Protein AF-0000000080271879 (afdb_homodimer)

pLDDT: mean 95.18, std 4.79, range [71.06, 98.94]

InterPro domains:
  IPR001789 Signal transduction response regulator, receiver domain [PF00072] (4-112)
  IPR001789 Signal transduction response regulator, receiver domain [PS50110] (3-126)
  IPR001789 Signal transduction response regulator, receiver domain [SM00448] (2-120)
  IPR007492 LytTR DNA-binding domain [PF04397] (148-237)
  IPR007492 LytTR DNA-binding domain [PS50930] (141-239)
  IPR007492 LytTR DNA-binding domain [SM00850] (147-239)
  IPR011006 CheY-like superfamily [SSF52172] (1-124)
  IPR046947 Transcriptional regulatory protein LytR-like [PTHR37299] (1-237)

Radius of gyration: 25.39 Å; Cα contacts (8 Å, |Δi|>4): 883; chains: 2; bounding box: 63×78×49 Å

Sequence (478 aa):
MLKVIICEDNAVHRGKLNNLIENTILREELSLEVAVCTANPEEVISYVQKNQNTSIYFLDVDLKNNINGIRLGETIREMDSLGFIIFVTTHLEMSYLAFKYKVEAMDYVIKDDEDFKHRVNSCILKAYNTYYKSENKNGYISIKDESRIINIKLFDILFIETTVVAHKICVHEEDRRFAFYGNLKDIKEKLTPNFYRCHKSYIVNKDKIKEVDKKNNKIIMENGEECYVSFRYMKGLLAMLKVIICEDNAVHRGKLNNLIENTILREELSLEVAVCTANPEEVISYVQKNQNTSIYFLDVDLKNNINGIRLGETIREMDSLGFIIFVTTHLEMSYLAFKYKVEAMDYVIKDDEDFKHRVNSCILKAYNTYYKSENKNGYISIKDESRIINIKLFDILFIETTVVAHKICVHEEDRRFAFYGNLKDIKEKLTPNFYRCHKSYIVNKDKIKEVDKKNNKIIMENGEECYVSFRYMKGLLA

Foldseek 3Di:
DEEEAEAAQDPVVLVVLQVLVVVLCVVVVPPYYHDYRYLDLVVVLVVLVVPQDAYEYEAEQPSVDPHGRLVSLLSSCVSHVLHAYEYEYQCPVCVVVNVVSPSPHPYYAHPPPPCRSVVSSVSVVVSRVVVLVVCLQAHWDWDDAPVDIDIDRNVQFFKKFDDPDPQKIKTDGLPDIDMGGHAPVVVVVVHGPQWADFDRTMTGRLVFWPDADPVQQWTAGNNGDIDGGDPVRVVVSVD/DAEEAEAAQDPVVLVVLQVLVVVLCVVVVPPYYHDYRYLDLVVVLVVLVVPQDAYEYEAEQPSVDPHGRLVSLLSSCVSHVLHAYEYEYQCPVCVVVNVVSPSPHPYYAHPPPPCRSVVSSVSVVVSRVVVLVVCLQAHWDWDDAPVDIDIDRNVQFFKKFDDPDPQKIKTDGLPDIDMGGHAPVVVVVVHGPQWADFDRTMTGRLVFWPDADPPVQWTAGNNGDIDGGDPVRVVVSVD

Nearest PDB structures (foldseek):
  4cbv-assembly2_F  TM=5.404E-01  e=2.688E-19  Streptococcus pneumoniae
  4mld-assembly2_C  TM=9.190E-01  e=9.256E-08  Streptococcus pneumoniae R6
  7pva-assembly1_B  TM=6.496E-01  e=4.916E-06  Porphyromonas gingivalis W83
  2rdm-assembly1_A  TM=8.139E-01  e=8.028E-05  Sinorhizobium medicae WSM419
  6zj2-assembly3_M  TM=6.918E-01  e=3.326E-03  Salmonella enterica subsp. enterica serovar Typhimurium str. LT2

Secondary structure (DSSP, 8-state):
--EEEEE-SSHHHHHHHHHHHHHHHHHTT-S-EEEEEES-HHHHHHHHHH--S-EEEEE-S--SSSS-HHHHHHHHHHH-TT-EEEEEES-GGGHHHHHHTT---SEEEETT-TTHHHHHHHHHHHHHHHHHHHHHHH-EEEEEETTEEEEEEGGG--EEEE-SSTTEEEEE-SS-EEEEE--HHHHHTTS-TTEEEEETTEEEEGGGEEEEETTTTEEEETTS-EEE--HHHHHHH--/--EEEEE-SSHHHHHHHHHHHHHHHHHTT-S-EEEEEES-HHHHHHHHHH--S-EEEEE-S--SSSS-HHHHHHHHHHH-TT-EEEEEES-GGGHHHHHHTT---SEEEETT-TTHHHHHHHHHHHHHHHHHHHHHHH-EEEEEETTEEEEEEGGG--EEEE-SSTTEEEEE-SS-EEEEE--HHHHHTTS-TTEEEEETTEEEEGGGEEEEETTTTEEEETTS-EEE--HHHHHHH--

Organism: NCBI:txid1552

Structure (mmCIF, N/CA/C/O backbone):
data_AF-0000000080271879-model_v1
#
loop_
_entity.id
_entity.type
_entity.pdbx_description
1 polymer 'Stage 0 sporulation protein A homolog'
#
loop_
_atom_site.group_PDB
_atom_site.id
_atom_site.type_symbol
_atom_site.label_atom_id
_atom_site.label_alt_id
_atom_site.label_comp_id
_atom_site.label_asym_id
_atom_site.label_entity_id
_atom_site.label_seq_id
_atom_site.pdbx_PDB_ins_code
_atom_site.Cartn_x
_atom_site.Cartn_y
_atom_site.Cartn_z
_atom_site.occupancy
_atom_site.B_iso_or_equiv
_atom_site.auth_seq_id
_atom_site.auth_comp_id
_atom_site.auth_asym_id
_atom_site.auth_atom_id
_atom_site.pdbx_PDB_model_num
ATOM 1 N N . MET A 1 1 ? -6.504 6.773 12.164 1 83.69 1 MET A N 1
ATOM 2 C CA . MET A 1 1 ? -5.758 7.973 11.789 1 83.69 1 MET A CA 1
ATOM 3 C C . MET A 1 1 ? -4.273 7.668 11.648 1 83.69 1 MET A C 1
ATOM 5 O O . MET A 1 1 ? -3.723 6.867 12.406 1 83.69 1 MET A O 1
ATOM 9 N N . LEU A 1 2 ? -3.629 8.32 10.711 1 95 2 LEU A N 1
ATOM 10 C CA . LEU A 1 2 ? -2.197 8.18 10.469 1 95 2 LEU A CA 1
ATOM 11 C C . LEU A 1 2 ? -1.391 8.703 11.656 1 95 2 LEU A C 1
ATOM 13 O O . LEU A 1 2 ? -1.724 9.742 12.234 1 95 2 LEU A O 1
ATOM 17 N N . LYS A 1 3 ? -0.391 7.98 12.086 1 97.88 3 LYS A N 1
ATOM 18 C CA . LYS A 1 3 ? 0.432 8.359 13.234 1 97.88 3 LYS A CA 1
ATOM 19 C C . LYS A 1 3 ? 1.91 8.406 12.859 1 97.88 3 LYS A C 1
ATOM 21 O O . LYS A 1 3 ? 2.324 7.801 11.867 1 97.88 3 LYS A O 1
ATOM 26 N N . VAL A 1 4 ? 2.627 9.148 13.742 1 98.81 4 VAL A N 1
ATOM 27 C CA . VAL A 1 4 ? 4.074 9.227 13.586 1 98.81 4 VAL A CA 1
ATOM 28 C C . VAL A 1 4 ? 4.766 8.461 14.711 1 98.81 4 VAL A C 1
ATOM 30 O O . VAL A 1 4 ? 4.387 8.594 15.883 1 98.81 4 VAL A O 1
ATOM 33 N N . ILE A 1 5 ? 5.707 7.652 14.352 1 98.88 5 ILE A N 1
ATOM 34 C CA . ILE A 1 5 ? 6.531 6.898 15.289 1 98.88 5 ILE A CA 1
ATOM 35 C C . ILE A 1 5 ? 7.996 7.289 15.117 1 98.88 5 ILE A C 1
ATOM 37 O O . ILE A 1 5 ? 8.516 7.305 14 1 98.88 5 ILE A O 1
ATOM 41 N N . ILE A 1 6 ? 8.656 7.621 16.219 1 98.88 6 ILE A N 1
ATOM 42 C CA . ILE A 1 6 ? 10.062 8.016 16.219 1 98.88 6 ILE A CA 1
ATOM 43 C C . ILE A 1 6 ? 10.867 7.055 17.078 1 98.88 6 ILE A C 1
ATOM 45 O O . ILE A 1 6 ? 10.484 6.762 18.219 1 98.88 6 ILE A O 1
ATOM 49 N N . CYS A 1 7 ? 11.945 6.52 16.531 1 98.88 7 CYS A N 1
ATOM 50 C CA . CYS A 1 7 ? 12.875 5.703 17.312 1 98.88 7 CYS A CA 1
ATOM 51 C C . CYS A 1 7 ? 14.305 6.223 17.156 1 98.88 7 CYS A C 1
ATOM 53 O O . CYS A 1 7 ? 14.891 6.141 16.078 1 98.88 7 CYS A O 1
ATOM 55 N N . GLU A 1 8 ? 14.852 6.785 18.203 1 98.5 8 GLU A N 1
ATOM 56 C CA . GLU A 1 8 ? 16.156 7.434 18.281 1 98.5 8 GLU A CA 1
ATOM 57 C C . GLU A 1 8 ? 16.75 7.297 19.688 1 98.5 8 GLU A C 1
ATOM 59 O O . GLU A 1 8 ? 16.156 7.754 20.672 1 98.5 8 GLU A O 1
ATOM 64 N N . ASP A 1 9 ? 17.922 6.652 19.75 1 97.75 9 ASP A N 1
ATOM 65 C CA . ASP A 1 9 ? 18.469 6.352 21.062 1 97.75 9 ASP A CA 1
ATOM 66 C C . ASP A 1 9 ? 19.078 7.598 21.719 1 97.75 9 ASP A C 1
ATOM 68 O O . ASP A 1 9 ? 19.109 7.711 22.938 1 97.75 9 ASP A O 1
ATOM 72 N N . ASN A 1 10 ? 19.641 8.523 20.891 1 97.75 10 ASN A N 1
ATOM 73 C CA . ASN A 1 10 ? 20.219 9.766 21.422 1 97.75 10 ASN A CA 1
ATOM 74 C C . ASN A 1 10 ? 19.125 10.758 21.797 1 97.75 10 ASN A C 1
ATOM 76 O O . ASN A 1 10 ? 18.359 11.219 20.938 1 97.75 10 ASN A O 1
ATOM 80 N N . ALA A 1 11 ? 19.078 11.141 23.031 1 98 11 ALA A N 1
ATOM 81 C CA . ALA A 1 11 ? 18 11.969 23.578 1 98 11 ALA A CA 1
ATOM 82 C C . ALA A 1 11 ? 17.953 13.336 22.891 1 98 11 ALA A C 1
ATOM 84 O O . ALA A 1 11 ? 16.875 13.875 22.625 1 98 11 ALA A O 1
ATOM 85 N N . VAL A 1 12 ? 19.078 13.875 22.594 1 98.06 12 VAL A N 1
ATOM 86 C CA . VAL A 1 12 ? 19.172 15.188 21.969 1 98.06 12 VAL A CA 1
ATOM 87 C C . VAL A 1 12 ? 18.625 15.117 20.547 1 98.06 12 VAL A C 1
ATOM 89 O O . VAL A 1 12 ? 17.781 15.93 20.156 1 98.06 12 VAL A O 1
ATOM 92 N N . HIS A 1 13 ? 19.078 14.125 19.797 1 97.88 13 HIS A N 1
ATOM 93 C CA . HIS A 1 13 ? 18.594 13.938 18.422 1 97.88 13 HIS A CA 1
ATOM 94 C C . HIS A 1 13 ? 17.109 13.617 18.391 1 97.88 13 HIS A C 1
ATOM 96 O O . HIS A 1 13 ? 16.375 14.109 17.531 1 97.88 13 HIS A O 1
ATOM 102 N N . ARG A 1 14 ? 16.656 12.836 19.297 1 98.62 14 ARG A N 1
ATOM 103 C CA . ARG A 1 14 ? 15.258 12.453 19.391 1 98.62 14 ARG A CA 1
ATOM 104 C C . ARG A 1 14 ? 14.383 13.68 19.641 1 98.62 14 ARG A C 1
ATOM 106 O O . ARG A 1 14 ? 13.352 13.859 18.984 1 98.62 14 ARG A O 1
ATOM 113 N N . GLY A 1 15 ? 14.789 14.461 20.625 1 98.5 15 GLY A N 1
ATOM 114 C CA . GLY A 1 15 ? 14.055 15.68 20.906 1 98.5 15 GLY A CA 1
ATOM 115 C C . GLY A 1 15 ? 14.008 16.641 19.734 1 98.5 15 GLY A C 1
ATOM 116 O O . GLY A 1 15 ? 12.953 17.203 19.438 1 98.5 15 GLY A O 1
ATOM 117 N N . LYS A 1 16 ? 15.164 16.859 19.078 1 98.06 16 LYS A N 1
ATOM 118 C CA . LYS A 1 16 ? 15.234 17.734 17.922 1 98.06 16 LYS A CA 1
ATOM 119 C C . LYS A 1 16 ? 14.297 17.266 16.812 1 98.06 16 LYS A C 1
ATOM 121 O O . LYS A 1 16 ? 13.562 18.062 16.234 1 98.06 16 LYS A O 1
ATOM 126 N N . LEU A 1 17 ? 14.32 16 16.547 1 98.56 17 LEU A N 1
ATOM 127 C CA . LEU A 1 17 ? 13.477 15.43 15.508 1 98.56 17 LEU A CA 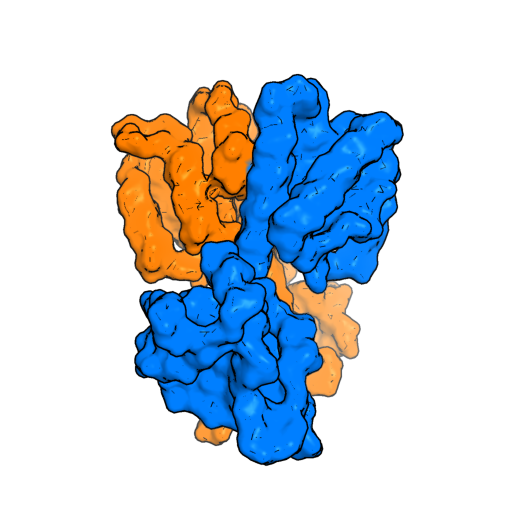1
ATOM 128 C C . LEU A 1 17 ? 12 15.555 15.875 1 98.56 17 LEU A C 1
ATOM 130 O O . LEU A 1 17 ? 11.18 15.945 15.047 1 98.56 17 LEU A O 1
ATOM 134 N N . ASN A 1 18 ? 11.672 15.211 17.062 1 98.81 18 ASN A N 1
ATOM 135 C CA . ASN A 1 18 ? 10.297 15.336 17.531 1 98.81 18 ASN A CA 1
ATOM 136 C C . ASN A 1 18 ? 9.773 16.766 17.375 1 98.81 18 ASN A C 1
ATOM 138 O O . ASN A 1 18 ? 8.672 16.984 16.875 1 98.81 18 ASN A O 1
ATOM 142 N N . ASN A 1 19 ? 10.57 17.688 17.812 1 98.62 19 ASN A N 1
ATOM 143 C CA . ASN A 1 19 ? 10.172 19.094 17.703 1 98.62 19 ASN A CA 1
ATOM 144 C C . ASN A 1 19 ? 9.961 19.5 16.25 1 98.62 19 ASN A C 1
ATOM 146 O O . ASN A 1 19 ? 9 20.203 15.922 1 98.62 19 ASN A O 1
ATOM 150 N N . LEU A 1 20 ? 10.906 19.094 15.438 1 98.25 20 LEU A N 1
ATOM 151 C CA . LEU A 1 20 ? 10.797 19.391 14.016 1 98.25 20 LEU A CA 1
ATOM 152 C C . LEU A 1 20 ? 9.492 18.844 13.445 1 98.25 20 LEU A C 1
ATOM 154 O O . LEU A 1 20 ? 8.773 19.547 12.727 1 98.25 20 LEU A O 1
ATOM 158 N N . ILE A 1 21 ? 9.148 17.672 13.758 1 98.75 21 ILE A N 1
ATOM 159 C CA . ILE A 1 21 ? 7.953 17 13.25 1 98.75 21 ILE A CA 1
ATOM 160 C C . ILE A 1 21 ? 6.703 17.688 13.805 1 98.75 21 ILE A C 1
ATOM 162 O O . ILE A 1 21 ? 5.773 17.984 13.055 1 98.75 21 ILE A O 1
ATOM 166 N N . GLU A 1 22 ? 6.688 17.938 15.086 1 98.56 22 GLU A N 1
ATOM 167 C CA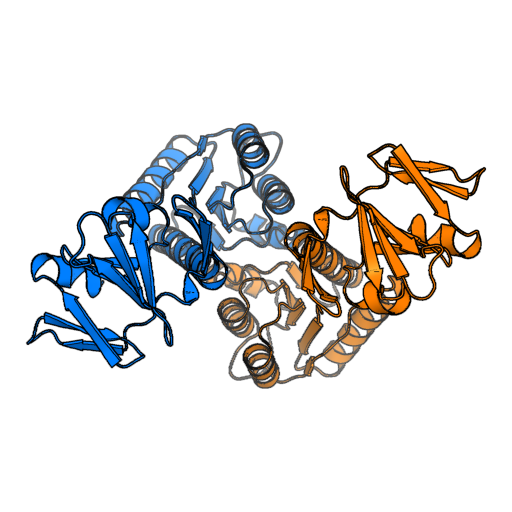 . GLU A 1 22 ? 5.543 18.594 15.711 1 98.56 22 GLU A CA 1
ATOM 168 C C . GLU A 1 22 ? 5.305 19.969 15.109 1 98.56 22 GLU A C 1
ATOM 170 O O . GLU A 1 22 ? 4.16 20.359 14.875 1 98.56 22 GLU A O 1
ATOM 175 N N . ASN A 1 23 ? 6.395 20.672 14.922 1 98.06 23 ASN A N 1
ATOM 176 C CA . ASN A 1 23 ? 6.277 21.984 14.312 1 98.06 23 ASN A CA 1
ATOM 177 C C . ASN A 1 23 ? 5.699 21.906 12.898 1 98.06 23 ASN A C 1
ATOM 179 O O . ASN A 1 23 ? 4.898 22.75 12.5 1 98.06 23 ASN A O 1
ATOM 183 N N . THR A 1 24 ? 6.16 20.922 12.141 1 97.81 24 THR A N 1
ATOM 184 C CA . THR A 1 24 ? 5.617 20.719 10.805 1 97.81 24 THR A CA 1
ATOM 185 C C . THR A 1 24 ? 4.125 20.406 10.867 1 97.81 24 THR A C 1
ATOM 187 O O . THR A 1 24 ? 3.336 20.953 10.102 1 97.81 24 THR A O 1
ATOM 190 N N . ILE A 1 25 ? 3.742 19.578 11.758 1 97.62 25 ILE A N 1
ATOM 191 C CA . ILE A 1 25 ? 2.348 19.188 11.922 1 97.62 25 ILE A CA 1
ATOM 192 C C . ILE A 1 25 ? 1.497 20.406 12.234 1 97.62 25 ILE A C 1
ATOM 194 O O . ILE A 1 25 ? 0.432 20.609 11.648 1 97.62 25 ILE A O 1
ATOM 198 N N . LEU A 1 26 ? 1.982 21.219 13.125 1 96.38 26 LEU A N 1
ATOM 199 C CA . LEU A 1 26 ? 1.269 22.422 13.539 1 96.38 26 LEU A CA 1
ATOM 200 C C . LEU A 1 26 ? 1.197 23.438 12.398 1 96.38 26 LEU A C 1
ATOM 202 O O . LEU A 1 26 ? 0.118 23.938 12.078 1 96.38 26 LEU A O 1
ATOM 206 N N . ARG A 1 27 ? 2.355 23.672 11.789 1 95.56 27 ARG A N 1
ATOM 207 C CA . ARG A 1 27 ? 2.463 24.688 10.734 1 95.56 27 ARG A CA 1
ATOM 208 C C . ARG A 1 27 ? 1.572 24.328 9.547 1 95.56 27 ARG A C 1
ATOM 210 O O . ARG A 1 27 ? 0.931 25.219 8.969 1 95.56 27 ARG A O 1
ATOM 217 N N . GLU A 1 28 ? 1.56 23.047 9.227 1 94.25 28 GLU A N 1
ATOM 218 C CA . GLU A 1 28 ? 0.817 22.609 8.047 1 94.25 28 GLU A CA 1
ATOM 219 C C . GLU A 1 28 ? -0.602 22.172 8.414 1 94.25 28 GLU A C 1
ATOM 221 O O . GLU A 1 28 ? -1.357 21.719 7.562 1 94.25 28 GLU A O 1
ATOM 226 N N . GLU A 1 29 ? -0.993 22.281 9.734 1 91.81 29 GLU A N 1
ATOM 227 C CA . GLU A 1 29 ? -2.32 21.953 10.242 1 91.81 29 GLU A CA 1
ATOM 228 C C . GLU A 1 29 ? -2.73 20.547 9.836 1 91.81 29 GLU A C 1
ATOM 230 O O . GLU A 1 29 ? -3.832 20.328 9.328 1 91.81 29 GLU A O 1
ATOM 235 N N . LEU A 1 30 ? -1.838 19.656 10.016 1 94.25 30 LEU A N 1
ATOM 236 C CA . LEU A 1 30 ? -2.088 18.266 9.641 1 94.25 30 LEU A CA 1
ATOM 237 C C . LEU A 1 30 ? -2.795 17.531 10.766 1 94.25 30 LEU A C 1
ATOM 239 O O . LEU A 1 30 ? -2.467 17.703 11.938 1 94.25 30 LEU A O 1
ATOM 243 N N . SER A 1 31 ? -3.832 16.734 10.398 1 92.56 31 SER A N 1
ATOM 244 C CA . SER A 1 31 ? -4.41 15.789 11.352 1 92.56 31 SER A CA 1
ATOM 245 C C . SER A 1 31 ? -3.479 14.602 11.594 1 92.56 31 SER A C 1
ATOM 247 O O . SER A 1 31 ? -3.734 13.5 11.109 1 92.56 31 SER A O 1
ATOM 249 N N . LEU A 1 32 ? -2.465 14.859 12.227 1 96.31 32 LEU A N 1
ATOM 250 C CA . LEU A 1 32 ? -1.357 13.945 12.484 1 96.31 32 LEU A CA 1
ATOM 251 C C . LEU A 1 32 ? -0.793 14.164 13.891 1 96.31 32 LEU A C 1
ATOM 253 O O . LEU A 1 32 ? -0.845 15.273 14.422 1 96.31 32 LEU A O 1
ATOM 257 N N . GLU A 1 33 ? -0.364 13.117 14.492 1 97.06 33 GLU A N 1
ATOM 258 C CA . GLU A 1 33 ? 0.258 13.25 15.805 1 97.06 33 GLU A CA 1
ATOM 259 C C . GLU A 1 33 ? 1.374 12.227 16 1 97.06 33 GLU A C 1
ATOM 261 O O . GLU A 1 33 ? 1.356 11.156 15.383 1 97.06 33 GLU A O 1
ATOM 266 N N . VAL A 1 34 ? 2.285 12.547 16.891 1 98.44 34 VAL A N 1
ATOM 267 C CA . VAL A 1 34 ? 3.322 11.609 17.297 1 98.44 34 VAL A CA 1
ATOM 268 C C . VAL A 1 34 ? 2.775 10.656 18.359 1 98.44 34 VAL A C 1
ATOM 270 O O . VAL A 1 34 ? 2.441 11.086 19.469 1 98.44 34 VAL A O 1
ATOM 273 N N . ALA A 1 35 ? 2.74 9.398 18 1 98.12 35 ALA A N 1
ATOM 274 C CA . ALA A 1 35 ? 2.152 8.422 18.906 1 98.12 35 ALA A CA 1
ATOM 275 C C . ALA A 1 35 ? 3.225 7.766 19.781 1 98.12 35 ALA A C 1
ATOM 277 O O . ALA A 1 35 ? 2.957 7.371 20.922 1 98.12 35 ALA A O 1
ATOM 278 N N . VAL A 1 36 ? 4.379 7.539 19.25 1 98.56 36 VAL A N 1
ATOM 279 C CA . VAL A 1 36 ? 5.5 6.922 19.938 1 98.56 36 VAL A CA 1
ATOM 280 C C . VAL A 1 36 ? 6.777 7.711 19.656 1 98.56 36 VAL A C 1
ATOM 282 O O . VAL A 1 36 ? 7.059 8.062 18.516 1 98.56 36 VAL A O 1
ATOM 285 N N . CYS A 1 37 ? 7.445 8.094 20.656 1 98.81 37 CYS A N 1
ATOM 286 C CA . CYS A 1 37 ? 8.766 8.711 20.625 1 98.81 37 CYS A CA 1
ATOM 287 C C . CYS A 1 37 ? 9.688 8.062 21.656 1 98.81 37 CYS A C 1
ATOM 289 O O . CYS A 1 37 ? 9.57 8.328 22.859 1 98.81 37 CYS A O 1
ATOM 291 N N . THR A 1 38 ? 10.578 7.215 21.125 1 98.69 38 THR A N 1
ATOM 292 C CA . THR A 1 38 ? 11.25 6.336 22.078 1 98.69 38 THR A CA 1
ATOM 293 C C . THR A 1 38 ? 12.688 6.074 21.656 1 98.69 38 THR A C 1
ATOM 295 O O . THR A 1 38 ? 13.055 6.328 20.5 1 98.69 38 THR A O 1
ATOM 298 N N . ALA A 1 39 ? 13.477 5.602 22.609 1 98.31 39 ALA A N 1
ATOM 299 C CA . ALA A 1 39 ? 14.836 5.141 22.344 1 98.31 39 ALA A CA 1
ATOM 300 C C . ALA A 1 39 ? 14.875 3.631 22.125 1 98.31 39 ALA A C 1
ATOM 302 O O . ALA A 1 39 ? 15.891 3.084 21.688 1 98.31 39 ALA A O 1
ATOM 303 N N . ASN A 1 40 ? 13.758 2.988 22.297 1 97.88 40 ASN A N 1
ATOM 304 C CA . ASN A 1 40 ? 13.711 1.531 22.375 1 97.88 40 ASN A CA 1
ATOM 305 C C . ASN A 1 40 ? 12.953 0.941 21.188 1 97.88 40 ASN A C 1
ATOM 307 O O . ASN A 1 40 ? 11.734 1.06 21.094 1 97.88 40 ASN A O 1
ATOM 311 N N . PRO A 1 41 ? 13.68 0.16 20.328 1 98.38 41 PRO A N 1
ATOM 312 C CA . PRO A 1 41 ? 13.008 -0.435 19.172 1 98.38 41 PRO A CA 1
ATOM 313 C C . PRO A 1 41 ? 11.898 -1.405 19.562 1 98.38 41 PRO A C 1
ATOM 315 O O . PRO A 1 41 ? 10.914 -1.562 18.828 1 98.38 41 PRO A O 1
ATOM 318 N N . GLU A 1 42 ? 11.984 -2.01 20.703 1 97.81 42 GLU A N 1
ATOM 319 C CA . GLU A 1 42 ? 10.961 -2.955 21.141 1 97.81 42 GLU A CA 1
ATOM 320 C C . GLU A 1 42 ? 9.625 -2.258 21.359 1 97.81 42 GLU A C 1
ATOM 322 O O . GLU A 1 42 ? 8.562 -2.852 21.141 1 97.81 42 GLU A O 1
ATOM 327 N N . GLU A 1 43 ? 9.656 -1.065 21.781 1 98.12 43 GLU A N 1
ATOM 328 C CA . GLU A 1 43 ? 8.43 -0.304 21.969 1 98.12 43 GLU A CA 1
ATOM 329 C C . GLU A 1 43 ? 7.754 -0.016 20.625 1 98.12 43 GLU A C 1
ATOM 331 O O . GLU A 1 43 ? 6.523 -0.003 20.531 1 98.12 43 GLU A O 1
ATOM 336 N N . VAL A 1 44 ? 8.57 0.222 19.625 1 98.31 44 VAL A N 1
ATOM 337 C CA . VAL A 1 44 ? 8.031 0.427 18.281 1 98.31 44 VAL A CA 1
ATOM 338 C C . VAL A 1 44 ? 7.363 -0.854 17.797 1 98.31 44 VAL A C 1
ATOM 340 O O . VAL A 1 44 ? 6.219 -0.828 17.328 1 98.31 44 VAL A O 1
ATOM 343 N N . ILE A 1 45 ? 8.055 -1.955 17.969 1 97.81 45 ILE A N 1
ATOM 344 C CA . ILE A 1 45 ? 7.547 -3.248 17.516 1 97.81 45 ILE A CA 1
ATOM 345 C C . ILE A 1 45 ? 6.23 -3.561 18.219 1 97.81 45 ILE A C 1
ATOM 347 O O . ILE A 1 45 ? 5.246 -3.941 17.578 1 97.81 45 ILE A O 1
ATOM 351 N N . SER A 1 46 ? 6.207 -3.35 19.516 1 97.94 46 SER A N 1
ATOM 352 C CA . SER A 1 46 ? 5.004 -3.602 20.297 1 97.94 46 SER A CA 1
ATOM 353 C C . SER A 1 46 ? 3.846 -2.725 19.828 1 97.94 46 SER A C 1
ATOM 355 O O . SER A 1 46 ? 2.709 -3.191 19.734 1 97.94 46 SER A O 1
ATOM 357 N N . TYR A 1 47 ? 4.148 -1.545 19.609 1 97.88 47 TYR A N 1
ATOM 358 C CA . TYR A 1 47 ? 3.115 -0.622 19.156 1 97.88 47 TYR A CA 1
ATOM 359 C C . TYR A 1 47 ? 2.514 -1.083 17.828 1 97.88 47 TYR A C 1
ATOM 361 O O . TYR A 1 47 ? 1.291 -1.105 17.672 1 97.88 47 TYR A O 1
ATOM 369 N N . VAL A 1 48 ? 3.355 -1.409 16.859 1 97.25 48 VAL A N 1
ATOM 370 C CA . VAL A 1 48 ? 2.908 -1.814 15.523 1 97.25 48 VAL A CA 1
ATOM 371 C C . VAL A 1 48 ? 2.072 -3.09 15.633 1 97.25 48 VAL A C 1
ATOM 373 O O . VAL A 1 48 ? 1.048 -3.223 14.953 1 97.25 48 VAL A O 1
ATOM 376 N N . GLN A 1 49 ? 2.508 -4.004 16.484 1 95.5 49 GLN A N 1
ATOM 377 C CA . GLN A 1 49 ? 1.786 -5.258 16.672 1 95.5 49 GLN A CA 1
ATOM 378 C C . GLN A 1 49 ? 0.394 -5.008 17.25 1 95.5 49 GLN A C 1
ATOM 380 O O . GLN A 1 49 ? -0.569 -5.676 16.859 1 95.5 49 GLN A O 1
ATOM 385 N N . LYS A 1 50 ? 0.323 -4.031 18.094 1 95.12 50 LYS A N 1
ATOM 386 C CA . LYS A 1 50 ? -0.931 -3.758 18.781 1 95.12 50 LYS A CA 1
ATOM 387 C C . LYS A 1 50 ? -1.866 -2.916 17.922 1 95.12 50 LYS A C 1
ATOM 389 O O . LYS A 1 50 ? -3.09 -3.023 18.031 1 95.12 50 LYS A O 1
ATOM 394 N N . ASN A 1 51 ? -1.147 -2.115 17.141 1 90.62 51 ASN A N 1
ATOM 395 C CA . ASN A 1 51 ? -1.928 -1.197 16.328 1 90.62 51 ASN A CA 1
ATOM 396 C C . ASN A 1 51 ? -1.824 -1.548 14.844 1 90.62 51 ASN A C 1
ATOM 398 O O . ASN A 1 51 ? -0.735 -1.52 14.266 1 90.62 51 ASN A O 1
ATOM 402 N N . GLN A 1 52 ? -2.684 -2.121 14.188 1 83.38 52 GLN A N 1
ATOM 403 C CA . GLN A 1 52 ? -2.639 -2.623 12.82 1 83.38 52 GLN A CA 1
ATOM 404 C C . GLN A 1 52 ? -2.896 -1.503 11.82 1 83.38 52 GLN A C 1
ATOM 406 O O . GLN A 1 52 ? -3.336 -1.759 10.695 1 83.38 52 GLN A O 1
ATOM 411 N N . ASN A 1 53 ? -2.508 -0.246 12.18 1 89.88 53 ASN A N 1
ATOM 412 C CA . ASN A 1 53 ? -2.676 0.886 11.273 1 89.88 53 ASN A CA 1
ATOM 413 C C . ASN A 1 53 ? -1.349 1.301 10.641 1 89.88 53 ASN A C 1
ATOM 415 O O . ASN A 1 53 ? -0.284 1.08 11.219 1 89.88 53 ASN A O 1
ATOM 419 N N . THR A 1 54 ? -1.434 1.838 9.438 1 95.31 54 THR A N 1
ATOM 420 C CA . THR A 1 54 ? -0.28 2.406 8.75 1 95.31 54 THR A CA 1
ATOM 421 C C . THR A 1 54 ? 0.239 3.637 9.492 1 95.31 54 THR A C 1
ATOM 423 O O . THR A 1 54 ? -0.547 4.469 9.953 1 95.31 54 THR A O 1
ATOM 426 N N . SER A 1 55 ? 1.531 3.742 9.609 1 98.44 55 SER A N 1
ATOM 427 C CA . SER A 1 55 ? 2.141 4.887 10.281 1 98.44 55 SER A CA 1
ATOM 428 C C . SER A 1 55 ? 3.328 5.422 9.484 1 98.44 55 SER A C 1
ATOM 430 O O . SER A 1 55 ? 3.715 4.844 8.469 1 98.44 55 SER A O 1
ATOM 432 N N . ILE A 1 56 ? 3.781 6.559 9.914 1 98.88 56 ILE A N 1
ATOM 433 C CA . ILE A 1 56 ? 5.047 7.133 9.469 1 98.88 56 ILE A CA 1
ATOM 434 C C . ILE A 1 56 ? 6.137 6.832 10.5 1 98.88 56 ILE A C 1
ATOM 436 O O . ILE A 1 56 ? 5.973 7.117 11.688 1 98.88 56 ILE A O 1
ATOM 440 N N . TYR A 1 57 ? 7.223 6.285 10.039 1 98.94 57 TYR A N 1
ATOM 441 C CA . TYR A 1 57 ? 8.297 5.887 10.945 1 98.94 57 TYR A CA 1
ATOM 442 C C . TYR A 1 57 ? 9.57 6.68 10.664 1 98.94 57 TYR A C 1
ATOM 444 O O . TYR A 1 57 ? 10.07 6.684 9.539 1 98.94 57 TYR A O 1
ATOM 452 N N . PHE A 1 58 ? 10.07 7.344 11.625 1 98.94 58 PHE A N 1
ATOM 453 C CA . PHE A 1 58 ? 11.406 7.922 11.609 1 98.94 58 PHE A CA 1
ATOM 454 C C . PHE A 1 58 ? 12.359 7.117 12.484 1 98.94 58 PHE A C 1
ATOM 456 O O . PHE A 1 58 ? 12.195 7.066 13.703 1 98.94 58 PHE A O 1
ATOM 463 N N . LEU A 1 59 ? 13.359 6.535 11.875 1 98.88 59 LEU A N 1
ATOM 464 C CA . LEU A 1 59 ? 14.219 5.586 12.57 1 98.88 59 LEU A CA 1
ATOM 465 C C . LEU A 1 59 ? 15.688 5.973 12.43 1 98.88 59 LEU A C 1
ATOM 467 O O . LEU A 1 59 ? 16.156 6.219 11.312 1 98.88 59 LEU A O 1
ATOM 471 N N . ASP A 1 60 ? 16.344 6.012 13.523 1 98.75 60 ASP A N 1
ATOM 472 C CA . ASP A 1 60 ? 17.797 6.02 13.438 1 98.75 60 ASP A CA 1
ATOM 473 C C . ASP A 1 60 ? 18.328 4.648 13.023 1 98.75 60 ASP A C 1
ATOM 475 O O . ASP A 1 60 ? 17.719 3.621 13.32 1 98.75 60 ASP A O 1
ATOM 479 N N . VAL A 1 61 ? 19.469 4.68 12.328 1 98.38 61 VAL A N 1
ATOM 480 C CA . VAL A 1 61 ? 20.094 3.43 11.898 1 98.38 61 VAL A CA 1
ATOM 481 C C . VAL A 1 61 ? 20.922 2.844 13.047 1 98.38 61 VAL A C 1
ATOM 483 O O . VAL A 1 61 ? 20.891 1.632 13.273 1 98.38 61 VAL A O 1
ATOM 486 N N . ASP A 1 62 ? 21.656 3.719 13.703 1 97.06 62 ASP A N 1
ATOM 487 C CA . ASP A 1 62 ? 22.453 3.287 14.852 1 97.06 62 ASP A CA 1
ATOM 488 C C . ASP A 1 62 ? 21.688 3.477 16.156 1 97.06 62 ASP A C 1
ATOM 490 O O . ASP A 1 62 ? 21.719 4.559 16.75 1 97.06 62 ASP A O 1
ATOM 494 N N . LEU A 1 63 ? 21.016 2.477 16.734 1 96.38 63 LEU A N 1
ATOM 495 C CA . LEU A 1 63 ? 20.141 2.557 17.906 1 96.38 63 LEU A CA 1
ATOM 496 C C . LEU A 1 63 ? 20.844 2.018 19.156 1 96.38 63 LEU A C 1
ATOM 498 O O . LEU A 1 63 ? 20.266 2.045 20.25 1 96.38 63 LEU A O 1
ATOM 502 N N . LYS A 1 64 ? 22.078 1.695 19.109 1 89.88 64 LYS A N 1
ATOM 503 C CA . LYS A 1 64 ? 22.828 1.145 20.234 1 89.88 64 LYS A CA 1
ATOM 504 C C . LYS A 1 64 ? 22.016 0.081 20.969 1 89.88 64 LYS A C 1
ATOM 506 O O . LYS A 1 64 ? 21.906 0.116 22.188 1 89.88 64 LYS A O 1
ATOM 511 N N . ASN A 1 65 ? 21.344 -0.747 20.266 1 89.38 65 ASN A N 1
ATOM 512 C CA . ASN A 1 65 ? 20.516 -1.852 20.75 1 89.38 65 ASN A CA 1
ATOM 513 C C . ASN A 1 65 ? 20.844 -3.152 20.016 1 89.38 65 ASN A C 1
ATOM 515 O O . ASN A 1 65 ? 21.828 -3.221 19.281 1 89.38 65 ASN A O 1
ATOM 519 N N . ASN A 1 66 ? 20.141 -4.211 20.344 1 89.69 66 ASN A N 1
ATOM 520 C CA . ASN A 1 66 ? 20.375 -5.523 19.75 1 89.69 66 ASN A CA 1
ATOM 521 C C . ASN A 1 66 ? 20.047 -5.535 18.266 1 89.69 66 ASN A C 1
ATOM 523 O O . ASN A 1 66 ? 20.578 -6.359 17.516 1 89.69 66 ASN A O 1
ATOM 527 N N . ILE A 1 67 ? 19.188 -4.633 17.859 1 92.31 67 ILE A N 1
ATOM 528 C CA . ILE A 1 67 ? 18.859 -4.523 16.438 1 92.31 67 ILE A CA 1
ATOM 529 C C . ILE A 1 67 ? 19.188 -3.121 15.938 1 92.31 67 ILE A C 1
ATOM 531 O O . ILE A 1 67 ? 19.016 -2.141 16.656 1 92.31 67 ILE A O 1
ATOM 535 N N . ASN A 1 68 ? 19.75 -3.041 14.75 1 94.5 68 ASN A N 1
ATOM 536 C CA . ASN A 1 68 ? 19.938 -1.71 14.18 1 94.5 68 ASN A CA 1
ATOM 537 C C . ASN A 1 68 ? 18.672 -1.208 13.492 1 94.5 68 ASN A C 1
ATOM 539 O O . ASN A 1 68 ? 17.719 -1.958 13.328 1 94.5 68 ASN A O 1
ATOM 543 N N . GLY A 1 69 ? 18.641 0.005 13.117 1 98.25 69 GLY A N 1
ATOM 544 C CA . GLY A 1 69 ? 17.453 0.638 12.586 1 98.25 69 GLY A CA 1
ATOM 545 C C . GLY A 1 69 ? 16.984 0.025 11.273 1 98.25 69 GLY A C 1
ATOM 546 O O . GLY A 1 69 ? 15.789 0.032 10.969 1 98.25 69 GLY A O 1
ATOM 547 N N . ILE A 1 70 ? 17.906 -0.466 10.438 1 98.38 70 ILE A N 1
ATOM 548 C CA . ILE A 1 70 ? 17.547 -1.05 9.156 1 98.38 70 ILE A CA 1
ATOM 549 C C . ILE A 1 70 ? 16.797 -2.367 9.375 1 98.38 70 ILE A C 1
ATOM 551 O O . ILE A 1 70 ? 15.773 -2.623 8.742 1 98.38 70 ILE A O 1
ATOM 555 N N . ARG A 1 71 ? 17.25 -3.154 10.305 1 98.06 71 ARG A N 1
ATOM 556 C CA . ARG A 1 71 ? 16.562 -4.383 10.672 1 98.06 71 ARG A CA 1
ATOM 557 C C . ARG A 1 71 ? 15.195 -4.078 11.297 1 98.06 71 ARG A C 1
ATOM 559 O O . ARG A 1 71 ? 14.219 -4.781 11.039 1 98.06 71 ARG A O 1
ATOM 566 N N . LEU A 1 72 ? 15.203 -3.059 12.148 1 98.62 72 LEU A N 1
ATOM 567 C CA . LEU A 1 72 ? 13.914 -2.617 12.672 1 98.62 72 LEU A CA 1
ATOM 568 C C . LEU A 1 72 ? 12.961 -2.256 11.539 1 98.62 72 LEU A C 1
ATOM 570 O O . LEU A 1 72 ? 11.797 -2.652 11.555 1 98.62 72 LEU A O 1
ATOM 574 N N . GLY A 1 73 ? 13.438 -1.479 10.531 1 98.69 73 GLY A N 1
ATOM 575 C CA . GLY A 1 73 ? 12.641 -1.151 9.367 1 98.69 73 GLY A CA 1
ATOM 576 C C . GLY A 1 73 ? 12.109 -2.375 8.648 1 98.69 73 GLY A C 1
ATOM 577 O O . GLY A 1 73 ? 10.945 -2.408 8.242 1 98.69 73 GLY A O 1
ATOM 578 N N . GLU A 1 74 ? 12.969 -3.332 8.469 1 98.38 74 GLU A N 1
ATOM 579 C CA . GLU A 1 74 ? 12.578 -4.586 7.84 1 98.38 74 GLU A CA 1
ATOM 580 C C . GLU A 1 74 ? 11.438 -5.258 8.602 1 98.38 74 GLU A C 1
ATOM 582 O O . GLU A 1 74 ? 10.461 -5.707 8.008 1 98.38 74 GLU A O 1
ATOM 587 N N . THR A 1 75 ? 11.578 -5.297 9.891 1 97.81 75 THR A N 1
ATOM 588 C CA . THR A 1 75 ? 10.57 -5.887 10.758 1 97.81 75 THR A CA 1
ATOM 589 C C . THR A 1 75 ? 9.25 -5.121 10.656 1 97.81 75 THR A C 1
ATOM 591 O O . THR A 1 75 ? 8.188 -5.727 10.531 1 97.81 75 THR A O 1
ATOM 594 N N . ILE A 1 76 ? 9.352 -3.865 10.664 1 98.25 76 ILE A N 1
ATOM 595 C CA . ILE A 1 76 ? 8.172 -3.018 10.547 1 98.25 76 ILE A CA 1
ATOM 596 C C . ILE A 1 76 ? 7.477 -3.287 9.219 1 98.25 76 ILE A C 1
ATOM 598 O O . ILE A 1 76 ? 6.25 -3.416 9.164 1 98.25 76 ILE A O 1
ATOM 602 N N . ARG A 1 77 ? 8.258 -3.385 8.156 1 98 77 ARG A N 1
ATOM 603 C CA . ARG A 1 77 ? 7.719 -3.592 6.816 1 98 77 ARG A CA 1
ATOM 604 C C . ARG A 1 77 ? 6.895 -4.875 6.75 1 98 77 ARG A C 1
ATOM 606 O O . ARG A 1 77 ? 5.84 -4.91 6.113 1 98 77 ARG A O 1
ATOM 613 N N . GLU A 1 78 ? 7.305 -5.848 7.461 1 95 78 GLU A N 1
ATOM 614 C CA . GLU A 1 78 ? 6.59 -7.121 7.492 1 95 78 GLU A CA 1
ATOM 615 C C . GLU A 1 78 ? 5.246 -6.984 8.203 1 95 78 GLU A C 1
ATOM 617 O O . GLU A 1 78 ? 4.277 -7.664 7.844 1 95 78 GLU A O 1
ATOM 622 N N . MET A 1 79 ? 5.195 -6.113 9.133 1 95.25 79 MET A N 1
ATOM 623 C CA . MET A 1 79 ? 3.99 -5.965 9.945 1 95.25 79 MET A CA 1
ATOM 624 C C . MET A 1 79 ? 3.088 -4.871 9.375 1 95.25 79 MET A C 1
ATOM 626 O O . MET A 1 79 ? 1.864 -4.945 9.508 1 95.25 79 MET A O 1
ATOM 630 N N . ASP A 1 80 ? 3.67 -3.896 8.805 1 96.31 80 ASP A N 1
ATOM 631 C CA . ASP A 1 80 ? 3.012 -2.76 8.172 1 96.31 80 ASP A CA 1
ATOM 632 C C . ASP A 1 80 ? 3.518 -2.561 6.742 1 96.31 80 ASP A C 1
ATOM 634 O O . ASP A 1 80 ? 4.43 -1.766 6.504 1 96.31 80 ASP A O 1
ATOM 638 N N . SER A 1 81 ? 2.879 -3.225 5.867 1 95.19 81 SER A N 1
ATOM 639 C CA . SER A 1 81 ? 3.367 -3.287 4.492 1 95.19 81 SER A CA 1
ATOM 640 C C . SER A 1 81 ? 3.229 -1.939 3.793 1 95.19 81 SER A C 1
ATOM 642 O O . SER A 1 81 ? 3.871 -1.696 2.77 1 95.19 81 SER A O 1
ATOM 644 N N . LEU A 1 82 ? 2.49 -1.041 4.359 1 95.81 82 LEU A N 1
ATOM 645 C CA . LEU A 1 82 ? 2.236 0.238 3.707 1 95.81 82 LEU A CA 1
ATOM 646 C C . LEU A 1 82 ? 2.895 1.38 4.477 1 95.81 82 LEU A C 1
ATOM 648 O O . LEU A 1 82 ? 2.768 2.545 4.094 1 95.81 82 LEU A O 1
ATOM 652 N N . GLY A 1 83 ? 3.535 1.021 5.527 1 98.06 83 GLY A N 1
ATOM 653 C CA . GLY A 1 83 ? 4.141 2.045 6.363 1 98.06 83 GLY A CA 1
ATOM 654 C C . GLY A 1 83 ? 5.152 2.898 5.625 1 98.06 83 GLY A C 1
ATOM 655 O O . GLY A 1 83 ? 5.879 2.4 4.762 1 98.06 83 GLY A O 1
ATOM 656 N N . PHE A 1 84 ? 5.234 4.172 5.996 1 98.81 84 PHE A N 1
ATOM 657 C CA . PHE A 1 84 ? 6.238 5.078 5.453 1 98.81 84 PHE A CA 1
ATOM 658 C C . PHE A 1 84 ? 7.48 5.109 6.336 1 98.81 84 PHE A C 1
ATOM 660 O O . PHE A 1 84 ? 7.477 5.73 7.398 1 98.81 84 PHE A O 1
ATOM 667 N N . ILE A 1 85 ? 8.516 4.477 5.879 1 98.94 85 ILE A N 1
ATOM 668 C CA . ILE A 1 85 ? 9.719 4.332 6.695 1 98.94 85 ILE A CA 1
ATOM 669 C C . ILE A 1 85 ? 10.789 5.316 6.223 1 98.94 85 ILE A C 1
ATOM 671 O O . ILE A 1 85 ? 11.141 5.336 5.039 1 98.94 85 ILE A O 1
ATOM 675 N N . ILE A 1 86 ? 11.219 6.133 7.098 1 98.94 86 ILE A N 1
ATOM 676 C CA . ILE A 1 86 ? 12.281 7.102 6.836 1 98.94 86 ILE A CA 1
ATOM 677 C C . ILE A 1 86 ? 13.43 6.883 7.816 1 98.94 86 ILE A C 1
ATOM 679 O O . ILE A 1 86 ? 13.242 6.93 9.031 1 98.94 86 ILE A O 1
ATOM 683 N N . PHE A 1 87 ? 14.625 6.668 7.254 1 98.88 87 PHE A N 1
ATOM 684 C CA . PHE A 1 87 ? 15.805 6.613 8.109 1 98.88 87 PHE A CA 1
ATOM 685 C C . PHE A 1 87 ? 16.391 8.008 8.312 1 98.88 87 PHE A C 1
ATOM 687 O O . PHE A 1 87 ? 16.5 8.781 7.355 1 98.88 87 PHE A O 1
ATOM 694 N N . VAL A 1 88 ? 16.656 8.375 9.531 1 98.81 88 VAL A N 1
ATOM 695 C CA . VAL A 1 88 ? 17.328 9.609 9.914 1 98.81 88 VAL A CA 1
ATOM 696 C C . VAL A 1 88 ? 18.609 9.289 10.68 1 98.81 88 VAL A C 1
ATOM 698 O O . VAL A 1 88 ? 18.562 8.812 11.82 1 98.81 88 VAL A O 1
ATOM 701 N N . THR A 1 89 ? 19.75 9.539 10.07 1 98.38 89 THR A N 1
ATOM 702 C CA . THR A 1 89 ? 20.969 8.961 10.633 1 98.38 89 THR A CA 1
ATOM 703 C C . THR A 1 89 ? 22.188 9.758 10.195 1 98.38 89 THR A C 1
ATOM 705 O O . THR A 1 89 ? 22.094 10.664 9.367 1 98.38 89 THR A O 1
ATOM 708 N N . THR A 1 90 ? 23.328 9.484 10.836 1 97.38 90 THR A N 1
ATOM 709 C CA . THR A 1 90 ? 24.609 10.016 10.414 1 97.38 90 THR A CA 1
ATOM 710 C C . THR A 1 90 ? 25.359 9.008 9.539 1 97.38 90 THR A C 1
ATOM 712 O O . THR A 1 90 ? 26.438 9.297 9.031 1 97.38 90 THR A O 1
ATOM 715 N N . HIS A 1 91 ? 24.766 7.844 9.266 1 96.56 91 HIS A N 1
ATOM 716 C CA . HIS A 1 91 ? 25.484 6.723 8.656 1 96.56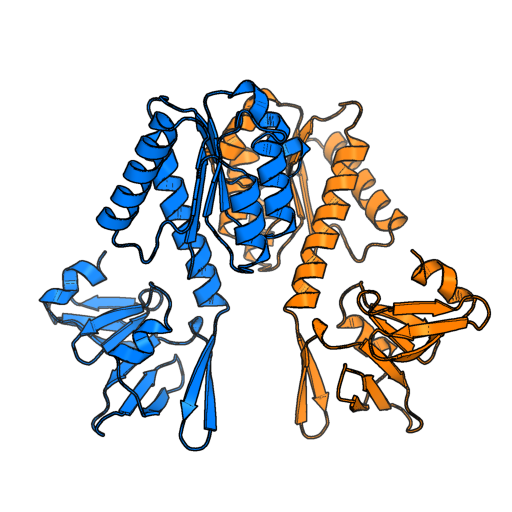 91 HIS A CA 1
ATOM 717 C C . HIS A 1 91 ? 25.047 6.52 7.207 1 96.56 91 HIS A C 1
ATOM 719 O O . HIS A 1 91 ? 24.469 5.484 6.867 1 96.56 91 HIS A O 1
ATOM 725 N N . LEU A 1 92 ? 25.547 7.367 6.398 1 96.19 92 LEU A N 1
ATOM 726 C CA . LEU A 1 92 ? 25.234 7.277 4.973 1 96.19 92 LEU A CA 1
ATOM 727 C C . LEU A 1 92 ? 25.719 5.945 4.402 1 96.19 92 LEU A C 1
ATOM 729 O O . LEU A 1 92 ? 25.062 5.363 3.537 1 96.19 92 LEU A O 1
ATOM 733 N N . GLU A 1 93 ? 26.766 5.441 4.93 1 95.56 93 GLU A N 1
ATOM 734 C CA . GLU A 1 93 ? 27.438 4.262 4.398 1 95.56 93 GLU A CA 1
ATOM 735 C C . GLU A 1 93 ? 26.562 3.02 4.535 1 95.56 93 GLU A C 1
ATOM 737 O O . GLU A 1 93 ? 26.797 2.014 3.861 1 95.56 93 GLU A O 1
ATOM 742 N N . MET A 1 94 ? 25.578 3.064 5.324 1 96.88 94 MET A N 1
ATOM 743 C CA . MET A 1 94 ? 24.719 1.901 5.555 1 96.88 94 MET A CA 1
ATOM 744 C C . MET A 1 94 ? 23.469 1.964 4.684 1 96.88 94 MET A C 1
ATOM 746 O O . MET A 1 94 ? 22.656 1.044 4.703 1 96.88 94 MET A O 1
ATOM 750 N N . SER A 1 95 ? 23.328 2.938 3.859 1 97.94 95 SER A N 1
ATOM 751 C CA . SER A 1 95 ? 22.094 3.207 3.141 1 97.94 95 SER A CA 1
ATOM 752 C C . SER A 1 95 ? 21.734 2.053 2.211 1 97.94 95 SER A C 1
ATOM 754 O O . SER A 1 95 ? 20.562 1.721 2.053 1 97.94 95 SER A O 1
ATOM 756 N N . TYR A 1 96 ? 22.75 1.416 1.669 1 97.75 96 TYR A N 1
ATOM 757 C CA . TYR A 1 96 ? 22.5 0.362 0.692 1 97.75 96 TYR A CA 1
ATOM 758 C C . TYR A 1 96 ? 21.828 -0.836 1.343 1 97.75 96 TYR A C 1
ATOM 760 O O . TYR A 1 96 ? 21.078 -1.561 0.689 1 97.75 96 TYR A O 1
ATOM 768 N N . LEU A 1 97 ? 22.016 -1.056 2.602 1 97.62 97 LEU A N 1
ATOM 769 C CA . LEU A 1 97 ? 21.422 -2.17 3.326 1 97.62 97 LEU A CA 1
ATOM 770 C C . LEU A 1 97 ? 19.891 -2.061 3.332 1 97.62 97 LEU A C 1
ATOM 772 O O . LEU A 1 97 ? 19.188 -3.074 3.375 1 97.62 97 LEU A O 1
ATOM 776 N N . ALA A 1 98 ? 19.375 -0.824 3.254 1 98.31 98 ALA A N 1
ATOM 777 C CA . ALA A 1 98 ? 17.922 -0.641 3.197 1 98.31 98 ALA A CA 1
ATOM 778 C C . ALA A 1 98 ? 17.344 -1.313 1.962 1 98.31 98 ALA A C 1
ATOM 780 O O . ALA A 1 98 ? 16.219 -1.826 2.002 1 98.31 98 ALA A O 1
ATOM 781 N N . PHE A 1 99 ? 18.125 -1.316 0.853 1 98.38 99 PHE A N 1
ATOM 782 C CA . PHE A 1 99 ? 17.703 -2.008 -0.36 1 98.38 99 PHE A CA 1
ATOM 783 C C . PHE A 1 99 ? 17.859 -3.516 -0.206 1 98.38 99 PHE A C 1
ATOM 785 O O . PHE A 1 99 ? 16.953 -4.277 -0.526 1 98.38 99 PHE A O 1
ATOM 792 N N . LYS A 1 100 ? 18.984 -3.891 0.326 1 97.06 100 LYS A N 1
ATOM 793 C CA . LYS A 1 100 ? 19.281 -5.312 0.463 1 97.06 100 LYS A CA 1
ATOM 794 C C . LYS A 1 100 ? 18.234 -6.016 1.322 1 97.06 100 LYS A C 1
ATOM 796 O O . LYS A 1 100 ? 17.875 -7.168 1.063 1 97.06 100 LYS A O 1
ATOM 801 N N . TYR A 1 101 ? 17.766 -5.273 2.26 1 97.5 101 TYR A N 1
ATOM 802 C CA . TYR A 1 101 ? 16.781 -5.855 3.168 1 97.5 101 TYR A CA 1
ATOM 803 C C . TYR A 1 101 ? 15.359 -5.574 2.693 1 97.5 101 TYR A C 1
ATOM 805 O O . TYR A 1 101 ? 14.391 -5.926 3.371 1 97.5 101 TYR A O 1
ATOM 813 N N . LYS A 1 102 ? 15.219 -4.941 1.558 1 98.5 102 LYS A N 1
ATOM 814 C CA . LYS A 1 102 ? 13.938 -4.676 0.909 1 98.5 102 LYS A CA 1
ATOM 815 C C . LYS A 1 102 ? 12.984 -3.961 1.856 1 98.5 102 LYS A C 1
ATOM 817 O O . LYS A 1 102 ? 11.812 -4.336 1.963 1 98.5 102 LYS A O 1
ATOM 822 N N . VAL A 1 103 ? 13.516 -2.908 2.521 1 98.5 103 VAL A N 1
ATOM 823 C CA . VAL A 1 103 ? 12.742 -2.16 3.512 1 98.5 103 VAL A CA 1
ATOM 824 C C . VAL A 1 103 ? 11.742 -1.252 2.805 1 98.5 103 VAL A C 1
ATOM 826 O O . VAL A 1 103 ? 10.719 -0.872 3.389 1 98.5 103 VAL A O 1
ATOM 829 N N . GLU A 1 104 ? 12.062 -0.914 1.536 1 98.69 104 GLU A N 1
ATOM 830 C CA . GLU A 1 104 ? 11.25 0.028 0.771 1 98.69 104 GLU A CA 1
ATOM 831 C C . GLU A 1 104 ? 11.102 1.355 1.51 1 98.69 104 GLU A C 1
ATOM 833 O O . GLU A 1 104 ? 9.992 1.854 1.686 1 98.69 104 GLU A O 1
ATOM 838 N N . ALA A 1 105 ? 12.227 1.886 1.916 1 98.81 105 ALA A N 1
ATOM 839 C CA . ALA A 1 105 ? 12.234 3.148 2.65 1 98.81 105 ALA A CA 1
ATOM 840 C C . ALA A 1 105 ? 11.859 4.312 1.741 1 98.81 105 ALA A C 1
ATOM 842 O O . ALA A 1 105 ? 12.281 4.371 0.586 1 98.81 105 ALA A O 1
ATOM 843 N N . MET A 1 106 ? 11.117 5.211 2.268 1 98.75 106 MET A N 1
ATOM 844 C CA . MET A 1 106 ? 10.727 6.414 1.54 1 98.75 106 MET A CA 1
ATOM 845 C C . MET A 1 106 ? 11.922 7.34 1.34 1 98.75 106 MET A C 1
ATOM 847 O O . MET A 1 106 ? 12.062 7.953 0.281 1 98.75 106 MET A O 1
ATOM 851 N N . ASP A 1 107 ? 12.633 7.465 2.393 1 98.88 107 ASP A N 1
ATOM 852 C CA . ASP A 1 107 ? 13.805 8.336 2.361 1 98.88 107 ASP A CA 1
ATOM 853 C C . ASP A 1 107 ? 14.867 7.859 3.354 1 98.88 107 ASP A C 1
ATOM 855 O O . ASP A 1 107 ? 14.609 6.973 4.168 1 98.88 107 ASP A O 1
ATOM 859 N N . TYR A 1 108 ? 16.016 8.336 3.156 1 98.81 108 TYR A N 1
ATOM 860 C CA . TYR A 1 108 ? 17.203 8.156 3.984 1 98.81 108 TYR A CA 1
ATOM 861 C C . TYR A 1 108 ? 17.922 9.484 4.207 1 98.81 108 TYR A C 1
ATOM 863 O O . TYR A 1 108 ? 18.703 9.93 3.357 1 98.81 108 TYR A O 1
ATOM 871 N N . VAL A 1 109 ? 17.641 10.055 5.352 1 98.81 109 VAL A N 1
ATOM 872 C CA . VAL A 1 109 ? 18 11.445 5.59 1 98.81 109 VAL A CA 1
ATOM 873 C C . VAL A 1 109 ? 19.219 11.516 6.512 1 98.81 109 VAL A C 1
ATOM 875 O O . VAL A 1 109 ? 19.203 10.938 7.602 1 98.81 109 VAL A O 1
ATOM 878 N N . ILE A 1 110 ? 20.203 12.258 6.07 1 98.44 110 ILE A N 1
ATOM 879 C CA . ILE A 1 110 ? 21.438 12.367 6.848 1 98.44 110 ILE A CA 1
ATOM 880 C C . ILE A 1 110 ? 21.328 13.539 7.82 1 98.44 110 ILE A C 1
ATOM 882 O O . ILE A 1 110 ? 21.062 14.672 7.41 1 98.44 110 ILE A O 1
ATOM 886 N N . LYS A 1 111 ? 21.562 13.203 9.086 1 97.38 111 LYS A N 1
ATOM 887 C CA . LYS A 1 111 ? 21.5 14.234 10.125 1 97.38 111 LYS A CA 1
ATOM 888 C C . LYS A 1 111 ? 22.531 15.336 9.867 1 97.38 111 LYS A C 1
ATOM 890 O O . LYS A 1 111 ? 23.641 15.062 9.438 1 97.38 111 LYS A O 1
ATOM 895 N N . ASP A 1 112 ? 22.078 16.562 10.164 1 87.25 112 ASP A N 1
ATOM 896 C CA . ASP A 1 112 ? 22.875 17.781 10.195 1 87.25 112 ASP A CA 1
ATOM 897 C C . ASP A 1 112 ? 23.328 18.172 8.789 1 87.25 112 ASP A C 1
ATOM 899 O O . ASP A 1 112 ? 24.141 19.078 8.625 1 87.25 112 ASP A O 1
ATOM 903 N N . ASP A 1 113 ? 22.844 17.422 7.738 1 95 113 ASP A N 1
ATOM 904 C CA . ASP A 1 113 ? 23 17.953 6.383 1 95 113 ASP A CA 1
ATOM 905 C C . ASP A 1 113 ? 22.234 19.266 6.207 1 95 113 ASP A C 1
ATOM 907 O O . ASP A 1 113 ? 21.297 19.547 6.957 1 95 113 ASP A O 1
ATOM 911 N N . GLU A 1 114 ? 22.531 19.984 5.176 1 95.75 114 GLU A N 1
ATOM 912 C CA . GLU A 1 114 ? 21.953 21.297 4.949 1 95.75 114 GLU A CA 1
ATOM 913 C C . GLU A 1 114 ? 20.453 21.203 4.656 1 95.75 114 GLU A C 1
ATOM 915 O O . GLU A 1 114 ? 19.688 22.062 5.062 1 95.75 114 GLU A O 1
ATOM 920 N N . ASP A 1 115 ? 20.062 20.141 4.055 1 96.38 115 ASP A N 1
ATOM 921 C CA . ASP A 1 115 ? 18.656 20.047 3.646 1 96.38 115 ASP A CA 1
ATOM 922 C C . ASP A 1 115 ? 17.891 19.109 4.574 1 96.38 115 ASP A C 1
ATOM 924 O O . ASP A 1 115 ? 16.812 18.625 4.219 1 96.38 115 ASP A O 1
ATOM 928 N N . PHE A 1 116 ? 18.422 18.922 5.793 1 97.81 116 PHE A N 1
ATOM 929 C CA . PHE A 1 116 ? 17.828 17.984 6.734 1 97.81 116 PHE A CA 1
ATOM 930 C C . PHE A 1 116 ? 16.375 18.359 7.027 1 97.81 116 PHE A C 1
ATOM 932 O O . PHE A 1 116 ? 15.477 17.531 6.836 1 97.81 116 PHE A O 1
ATOM 939 N N . LYS A 1 117 ? 16.109 19.531 7.445 1 97.56 117 LYS A N 1
ATOM 940 C CA . LYS A 1 117 ? 14.781 20 7.805 1 97.56 117 LYS A CA 1
ATOM 941 C C . LYS A 1 117 ? 13.82 19.875 6.621 1 97.56 117 LYS A C 1
ATOM 943 O O . LYS A 1 117 ? 12.695 19.406 6.77 1 97.56 117 LYS A O 1
ATOM 948 N N . HIS A 1 118 ? 14.328 20.328 5.504 1 97.69 118 HIS A N 1
ATOM 949 C CA . HIS A 1 118 ? 13.516 20.266 4.297 1 97.69 118 HIS A CA 1
ATOM 950 C C . HIS A 1 118 ? 13.141 18.828 3.943 1 97.69 118 HIS A C 1
ATOM 952 O O . HIS A 1 118 ? 12 18.562 3.568 1 97.69 118 HIS A O 1
ATOM 958 N N . ARG A 1 119 ? 14.039 17.891 4.062 1 98.06 119 ARG A N 1
ATOM 959 C CA . ARG A 1 119 ? 13.812 16.484 3.734 1 98.06 119 ARG A CA 1
ATOM 960 C C . ARG A 1 119 ? 12.797 15.859 4.684 1 98.06 119 ARG A C 1
ATOM 962 O O . ARG A 1 119 ? 11.891 15.156 4.25 1 98.06 119 ARG A O 1
ATOM 969 N N . VAL A 1 120 ? 12.922 16.125 5.961 1 98.44 120 VAL A N 1
ATOM 970 C CA . VAL A 1 120 ? 12 15.594 6.949 1 98.44 120 VAL A CA 1
ATOM 971 C C . VAL A 1 120 ? 10.594 16.125 6.68 1 98.44 120 VAL A C 1
ATOM 973 O O . VAL A 1 120 ? 9.625 15.359 6.625 1 98.44 120 VAL A O 1
ATOM 976 N N . ASN A 1 121 ? 10.539 17.406 6.457 1 98.19 121 ASN A N 1
ATOM 977 C CA . ASN A 1 121 ? 9.25 18.031 6.168 1 98.19 121 ASN A CA 1
ATOM 978 C C . ASN A 1 121 ? 8.609 17.438 4.918 1 98.19 121 ASN A C 1
ATOM 980 O O . ASN A 1 121 ? 7.422 17.109 4.914 1 98.19 121 ASN A O 1
ATOM 984 N N . SER A 1 122 ? 9.398 17.297 3.891 1 98.31 122 SER A N 1
ATOM 985 C CA . SER A 1 122 ? 8.898 16.766 2.627 1 98.31 122 SER A CA 1
ATOM 986 C C . SER A 1 122 ? 8.398 15.336 2.791 1 98.31 122 SER A C 1
ATOM 988 O O . SER A 1 122 ? 7.41 14.945 2.164 1 98.31 122 SER A O 1
ATOM 990 N N . CYS A 1 123 ? 9.062 14.562 3.609 1 98.69 123 CYS A N 1
ATOM 991 C CA . CYS A 1 123 ? 8.625 13.195 3.877 1 98.69 123 CYS A CA 1
ATOM 992 C C . CYS A 1 123 ? 7.266 13.18 4.559 1 98.69 123 CYS A C 1
ATOM 994 O O . CYS A 1 123 ? 6.387 12.406 4.18 1 98.69 123 CYS A O 1
ATOM 996 N N . ILE A 1 124 ? 7.086 14.023 5.527 1 98.69 124 ILE A N 1
ATOM 997 C CA . ILE A 1 124 ? 5.836 14.086 6.281 1 98.69 124 ILE A CA 1
ATOM 998 C C . ILE A 1 124 ? 4.688 14.438 5.344 1 98.69 124 ILE A C 1
ATOM 1000 O O . ILE A 1 124 ? 3.654 13.766 5.332 1 98.69 124 ILE A O 1
ATOM 1004 N N . LEU A 1 125 ? 4.914 15.438 4.559 1 97.88 125 LEU A N 1
ATOM 1005 C CA . LEU A 1 125 ? 3.863 15.914 3.664 1 97.88 125 LEU A CA 1
ATOM 1006 C C . LEU A 1 125 ? 3.531 14.867 2.609 1 97.88 125 LEU A C 1
ATOM 1008 O O . LEU A 1 125 ? 2.357 14.602 2.336 1 97.88 125 LEU A O 1
ATOM 1012 N N . LYS A 1 126 ? 4.551 14.281 2.053 1 98 126 LYS A N 1
ATOM 1013 C CA . LYS A 1 126 ? 4.316 13.266 1.031 1 98 126 LYS A CA 1
ATOM 1014 C C . LYS A 1 126 ? 3.584 12.055 1.612 1 98 126 LYS A C 1
ATOM 1016 O O . LYS A 1 126 ? 2.623 11.562 1.02 1 98 126 LYS A O 1
ATOM 1021 N N . ALA A 1 127 ? 4.027 11.594 2.74 1 98.25 127 ALA A N 1
ATOM 1022 C CA . ALA A 1 127 ? 3.389 10.453 3.393 1 98.25 127 ALA A CA 1
ATOM 1023 C C . ALA A 1 127 ? 1.929 10.758 3.717 1 98.25 127 ALA A C 1
ATOM 1025 O O . ALA A 1 127 ? 1.044 9.938 3.441 1 98.25 127 ALA A O 1
ATOM 1026 N N . TYR A 1 128 ? 1.733 11.922 4.27 1 97.44 128 TYR A N 1
ATOM 1027 C CA . TYR A 1 128 ? 0.392 12.359 4.641 1 97.44 128 TYR A CA 1
ATOM 1028 C C . TYR A 1 128 ? -0.53 12.391 3.428 1 97.44 128 TYR A C 1
ATOM 1030 O O . TYR A 1 128 ? -1.618 11.812 3.453 1 97.44 128 TYR A O 1
ATOM 1038 N N . ASN A 1 129 ? -0.06 13.008 2.41 1 95.38 129 ASN A N 1
ATOM 1039 C CA . ASN A 1 129 ? -0.863 13.148 1.201 1 95.38 129 ASN A CA 1
ATOM 1040 C C . ASN A 1 129 ? -1.116 11.797 0.536 1 95.38 129 ASN A C 1
ATOM 1042 O O . ASN A 1 129 ? -2.234 11.508 0.104 1 95.38 129 ASN A O 1
ATOM 1046 N N . THR A 1 130 ? -0.102 10.992 0.442 1 96.06 130 THR A N 1
ATOM 1047 C CA . THR A 1 130 ? -0.25 9.672 -0.162 1 96.06 130 THR A CA 1
ATOM 1048 C C . THR A 1 130 ? -1.264 8.828 0.61 1 96.06 130 THR A C 1
ATOM 1050 O O . THR A 1 130 ? -2.141 8.203 0.014 1 96.06 130 THR A O 1
ATOM 1053 N N . TYR A 1 131 ? -1.138 8.828 1.896 1 96.25 131 TYR A N 1
ATOM 1054 C CA . TYR A 1 131 ? -2.025 8.062 2.76 1 96.25 131 TYR A CA 1
ATOM 1055 C C . TYR A 1 131 ? -3.479 8.477 2.559 1 96.25 131 TYR A C 1
ATOM 1057 O O . TYR A 1 131 ? -4.34 7.633 2.301 1 96.25 131 TYR A O 1
ATOM 1065 N N . TYR A 1 132 ? -3.758 9.711 2.609 1 93.75 132 TYR A N 1
ATOM 1066 C CA . TYR A 1 132 ? -5.148 10.148 2.617 1 93.75 132 TYR A CA 1
ATOM 1067 C C . TYR A 1 132 ? -5.719 10.172 1.204 1 93.75 132 TYR A C 1
ATOM 1069 O O . TYR A 1 132 ? -6.934 10.047 1.016 1 93.75 132 TYR A O 1
ATOM 1077 N N . LYS A 1 133 ? -4.863 10.32 0.237 1 92.88 133 LYS A N 1
ATOM 1078 C CA . LYS A 1 133 ? -5.344 10.109 -1.125 1 92.88 133 LYS A CA 1
ATOM 1079 C C . LYS A 1 133 ? -5.863 8.688 -1.312 1 92.88 133 LYS A C 1
ATOM 1081 O O . LYS A 1 133 ? -6.922 8.477 -1.907 1 92.88 133 LYS A O 1
ATOM 1086 N N . SER A 1 134 ? -5.078 7.797 -0.794 1 91.88 134 SER A N 1
ATOM 1087 C CA . SER A 1 134 ? -5.496 6.402 -0.87 1 91.88 134 SER A CA 1
ATOM 1088 C C . SER A 1 134 ? -6.758 6.156 -0.052 1 91.88 134 SER A C 1
ATOM 1090 O O . SER A 1 134 ? -7.684 5.484 -0.515 1 91.88 134 SER A O 1
ATOM 1092 N N . GLU A 1 135 ? -6.812 6.664 1.108 1 91.31 135 GLU A N 1
ATOM 1093 C CA . GLU A 1 135 ? -7.977 6.52 1.975 1 91.31 135 GLU A CA 1
ATOM 1094 C C . GLU A 1 135 ? -9.227 7.105 1.321 1 91.31 135 GLU A C 1
ATOM 1096 O O . GLU A 1 135 ? -10.312 6.535 1.426 1 91.31 135 GLU A O 1
ATOM 1101 N N . ASN A 1 136 ? -9.047 8.227 0.665 1 91.19 136 ASN A N 1
ATOM 1102 C CA . ASN A 1 136 ? -10.172 8.844 -0.022 1 91.19 136 ASN A CA 1
ATOM 1103 C C . ASN A 1 136 ? -10.648 8 -1.201 1 91.19 136 ASN A C 1
ATOM 1105 O O . ASN A 1 136 ? -11.852 7.816 -1.392 1 91.19 136 ASN A O 1
ATOM 1109 N N . LYS A 1 137 ? -9.766 7.52 -1.939 1 89 137 LYS A N 1
ATOM 1110 C CA . LYS A 1 137 ? -10.078 6.777 -3.156 1 89 137 LYS A CA 1
ATOM 1111 C C . LYS A 1 137 ? -10.773 5.457 -2.83 1 89 137 LYS A C 1
ATOM 1113 O O . LYS A 1 137 ? -11.727 5.066 -3.51 1 89 137 LYS A O 1
ATOM 1118 N N . ASN A 1 138 ? -10.352 4.867 -1.704 1 85.94 138 ASN A N 1
ATOM 1119 C CA . ASN A 1 138 ? -10.797 3.498 -1.472 1 85.94 138 ASN A CA 1
ATOM 1120 C C . ASN A 1 138 ? -11.688 3.4 -0.236 1 85.94 138 ASN A C 1
ATOM 1122 O O . ASN A 1 138 ? -12.352 2.385 -0.023 1 85.94 138 ASN A O 1
ATOM 1126 N N . GLY A 1 139 ? -11.75 4.492 0.463 1 88.69 139 GLY A N 1
ATOM 1127 C CA . GLY A 1 139 ? -12.398 4.41 1.763 1 88.69 139 GLY A CA 1
ATOM 1128 C C . GLY A 1 139 ? -13.898 4.605 1.693 1 88.69 139 GLY A C 1
ATOM 1129 O O . GLY A 1 139 ? -14.406 5.207 0.744 1 88.69 139 GLY A O 1
ATOM 1130 N N . TYR A 1 140 ? -14.562 4.062 2.75 1 89.5 140 TYR A N 1
ATOM 1131 C CA . TYR A 1 140 ? -15.992 4.215 2.98 1 89.5 140 TYR A CA 1
ATOM 1132 C C . TYR A 1 140 ? -16.266 4.699 4.398 1 89.5 140 TYR A C 1
ATOM 1134 O O . TYR A 1 140 ? -15.461 4.477 5.305 1 89.5 140 TYR A O 1
ATOM 1142 N N . ILE A 1 141 ? -17.344 5.359 4.492 1 89.75 141 ILE A N 1
ATOM 1143 C CA . ILE A 1 141 ? -17.844 5.605 5.836 1 89.75 141 ILE A CA 1
ATOM 1144 C C . ILE A 1 141 ? -19.219 4.969 6 1 89.75 141 ILE A C 1
ATOM 1146 O O . ILE A 1 141 ? -19.984 4.891 5.039 1 89.75 141 ILE A O 1
ATOM 1150 N N . SER A 1 142 ? -19.469 4.445 7.18 1 89.06 142 SER A N 1
ATOM 1151 C CA . SER A 1 142 ? -20.75 3.83 7.5 1 89.06 142 SER A CA 1
ATOM 1152 C C . SER A 1 142 ? -21.562 4.715 8.43 1 89.06 142 SER A C 1
ATOM 1154 O O . SER A 1 142 ? -21.062 5.168 9.469 1 89.06 142 SER A O 1
ATOM 1156 N N . ILE A 1 143 ? -22.766 4.938 7.965 1 88.31 143 ILE A N 1
ATOM 1157 C CA . ILE A 1 143 ? -23.688 5.734 8.766 1 88.31 143 ILE A CA 1
ATOM 1158 C C . ILE A 1 143 ? -24.906 4.891 9.164 1 88.31 143 ILE A C 1
ATOM 1160 O O . ILE A 1 143 ? -25.516 4.25 8.312 1 88.31 143 ILE A O 1
ATOM 1164 N N . LYS A 1 144 ? -25.109 4.875 10.477 1 83.81 144 LYS A N 1
ATOM 1165 C CA . LYS A 1 144 ? -26.281 4.172 10.984 1 83.81 144 LYS A CA 1
ATOM 1166 C C . LYS A 1 144 ? -27.484 5.102 11.062 1 83.81 144 LYS A C 1
ATOM 1168 O O . LYS A 1 144 ? -27.406 6.191 11.633 1 83.81 144 LYS A O 1
ATOM 1173 N N . ASP A 1 145 ? -28.359 4.672 10.219 1 75.06 145 ASP A N 1
ATOM 1174 C CA . ASP A 1 145 ? -29.641 5.359 10.289 1 75.06 145 ASP A CA 1
ATOM 1175 C C . ASP A 1 145 ? -30.719 4.445 10.875 1 75.06 145 ASP A C 1
ATOM 1177 O O . ASP A 1 145 ? -30.562 3.221 10.891 1 75.06 145 ASP A O 1
ATOM 1181 N N . GLU A 1 146 ? -31.75 4.977 11.734 1 71.31 146 GLU A N 1
ATOM 1182 C CA . GLU A 1 146 ? -32.781 4.262 12.469 1 71.31 146 GLU A CA 1
ATOM 1183 C C . GLU A 1 146 ? -33.094 2.91 11.82 1 71.31 146 GLU A C 1
ATOM 1185 O O . GLU A 1 146 ? -33.188 1.896 12.516 1 71.31 146 GLU A O 1
ATOM 1190 N N . SER A 1 147 ? -33.125 2.844 10.516 1 71.38 147 SER A N 1
ATOM 1191 C CA . SER A 1 147 ? -33.594 1.592 9.93 1 71.38 147 SER A CA 1
ATOM 1192 C C . SER A 1 147 ? -32.531 0.992 9.008 1 71.38 147 SER A C 1
ATOM 1194 O O . SER A 1 147 ? -32.719 -0.126 8.516 1 71.38 147 SER A O 1
ATOM 1196 N N . ARG A 1 148 ? -31.562 1.732 8.82 1 72.12 148 ARG A N 1
ATOM 1197 C CA . ARG A 1 148 ? -30.641 1.176 7.832 1 72.12 148 ARG A CA 1
ATOM 1198 C C . ARG A 1 148 ? -29.219 1.652 8.078 1 72.12 148 ARG A C 1
ATOM 1200 O O . ARG A 1 148 ? -29 2.625 8.805 1 72.12 148 ARG A O 1
ATOM 1207 N N . ILE A 1 149 ? -28.219 0.864 7.598 1 84.69 149 ILE A N 1
ATOM 1208 C CA . ILE A 1 149 ? -26.812 1.253 7.535 1 84.69 149 ILE A CA 1
ATOM 1209 C C . ILE A 1 149 ? -26.453 1.661 6.109 1 84.69 149 ILE A C 1
ATOM 1211 O O . ILE A 1 149 ? -26.703 0.909 5.164 1 84.69 149 ILE A O 1
ATOM 1215 N N . ILE A 1 150 ? -25.969 2.908 6.117 1 82.94 150 ILE A N 1
ATOM 1216 C CA . ILE A 1 150 ? -25.594 3.422 4.801 1 82.94 150 ILE A CA 1
ATOM 1217 C C . ILE A 1 150 ? -24.078 3.463 4.672 1 82.94 150 ILE A C 1
ATOM 1219 O O . ILE A 1 150 ? -23.391 4.051 5.512 1 82.94 150 ILE A O 1
ATOM 1223 N N . ASN A 1 151 ? -23.594 2.773 3.619 1 88.94 151 ASN A N 1
ATOM 1224 C CA . ASN A 1 151 ? -22.172 2.859 3.289 1 88.94 151 ASN A CA 1
ATOM 1225 C C . ASN A 1 151 ? -21.922 3.844 2.148 1 88.94 151 ASN A C 1
ATOM 1227 O O . ASN A 1 151 ? -22.531 3.736 1.084 1 88.94 151 ASN A O 1
ATOM 1231 N N . ILE A 1 152 ? -21.078 4.805 2.469 1 90.25 152 ILE A N 1
ATOM 1232 C CA . ILE A 1 152 ? -20.812 5.871 1.504 1 90.25 152 ILE A CA 1
ATOM 1233 C C . ILE A 1 152 ? -19.359 5.832 1.074 1 90.25 152 ILE A C 1
ATOM 1235 O O . ILE A 1 152 ? -18.453 5.914 1.911 1 90.25 152 ILE A O 1
ATOM 1239 N N . LYS A 1 153 ? -19.125 5.715 -0.255 1 92.25 153 LYS A N 1
ATOM 1240 C CA . LYS A 1 153 ? -17.781 5.812 -0.789 1 92.25 153 LYS A CA 1
ATOM 1241 C C . LYS A 1 153 ? -17.281 7.254 -0.761 1 92.25 153 LYS A C 1
ATOM 1243 O O . LYS A 1 153 ? -17.891 8.141 -1.358 1 92.25 153 LYS A O 1
ATOM 1248 N N . LEU A 1 154 ? -16.156 7.496 -0.148 1 95.25 154 LEU A N 1
ATOM 1249 C CA . LEU A 1 154 ? -15.648 8.852 0.056 1 95.25 154 LEU A CA 1
ATOM 1250 C C . LEU A 1 154 ? -15.383 9.531 -1.278 1 95.25 154 LEU A C 1
ATOM 1252 O O . LEU A 1 154 ? -15.75 10.695 -1.472 1 95.25 154 LEU A O 1
ATOM 1256 N N . PHE A 1 155 ? -14.906 8.812 -2.145 1 94.5 155 PHE A N 1
ATOM 1257 C CA . PHE A 1 155 ? -14.5 9.344 -3.439 1 94.5 155 PHE A CA 1
ATOM 1258 C C . PHE A 1 155 ? -15.703 9.867 -4.211 1 94.5 155 PHE A C 1
ATOM 1260 O O . PHE A 1 155 ? -15.578 10.789 -5.023 1 94.5 155 PHE A O 1
ATOM 1267 N N . ASP A 1 156 ? -16.812 9.383 -3.924 1 95.38 156 ASP A N 1
ATOM 1268 C CA . ASP A 1 156 ? -18 9.719 -4.699 1 95.38 156 ASP A CA 1
ATOM 1269 C C . ASP A 1 156 ? -18.672 10.984 -4.16 1 95.38 156 ASP A C 1
ATOM 1271 O O . ASP A 1 156 ? -19.516 11.578 -4.828 1 95.38 156 ASP A O 1
ATOM 1275 N N . ILE A 1 157 ? -18.297 11.414 -3.043 1 97.06 157 ILE A N 1
ATOM 1276 C CA . ILE A 1 157 ? -18.938 12.562 -2.4 1 97.06 157 ILE A CA 1
ATOM 1277 C C . ILE A 1 157 ? -18.406 13.852 -3.031 1 97.06 157 ILE A C 1
ATOM 1279 O O . ILE A 1 157 ? -17.203 14.086 -3.074 1 97.06 157 ILE A O 1
ATOM 1283 N N . LEU A 1 158 ? -19.344 14.695 -3.49 1 97.88 158 LEU A N 1
ATOM 1284 C CA . LEU A 1 158 ? -18.984 16.031 -3.938 1 97.88 158 LEU A CA 1
ATOM 1285 C C . LEU A 1 158 ? -18.953 17.016 -2.768 1 97.88 158 LEU A C 1
ATOM 1287 O O . LEU A 1 158 ? -17.969 17.734 -2.578 1 97.88 158 LEU A O 1
ATOM 1291 N N . PHE A 1 159 ? -20.047 17.016 -2.082 1 98.38 159 PHE A N 1
ATOM 1292 C CA . PHE A 1 159 ? -20.188 17.844 -0.898 1 98.38 159 PHE A CA 1
ATOM 1293 C C . PHE A 1 159 ? -21.328 17.375 -0.02 1 98.38 159 PHE A C 1
ATOM 1295 O O . PHE A 1 159 ? -22.094 16.484 -0.417 1 98.38 159 PHE A O 1
ATOM 1302 N N . ILE A 1 160 ? -21.359 17.875 1.188 1 98.38 160 ILE A N 1
ATOM 1303 C CA . ILE A 1 160 ? -22.391 17.594 2.172 1 98.38 160 ILE A CA 1
ATOM 1304 C C . ILE A 1 160 ? -23 18.891 2.678 1 98.38 160 ILE A C 1
ATOM 1306 O O . ILE A 1 160 ? -22.281 19.859 2.941 1 98.38 160 ILE A O 1
ATOM 1310 N N . GLU A 1 161 ? -24.344 18.891 2.809 1 98.31 161 GLU A N 1
ATOM 1311 C CA . GLU A 1 161 ? -25 20.109 3.24 1 98.31 161 GLU A CA 1
ATOM 1312 C C . GLU A 1 161 ? -26.062 19.844 4.297 1 98.31 161 GLU A C 1
ATOM 1314 O O . GLU A 1 161 ? -26.641 18.75 4.336 1 98.31 161 GLU A O 1
ATOM 1319 N N . THR A 1 162 ? -26.281 20.844 5.121 1 97.62 162 THR A N 1
ATOM 1320 C CA . THR A 1 162 ? -27.438 20.781 6.012 1 97.62 162 THR A CA 1
ATOM 1321 C C . THR A 1 162 ? -28.734 20.906 5.223 1 97.62 162 THR A C 1
ATOM 1323 O O . THR A 1 162 ? -28.781 21.594 4.203 1 97.62 162 THR A O 1
ATOM 1326 N N . THR A 1 163 ? -29.734 20.203 5.703 1 96 163 THR A N 1
ATOM 1327 C CA . THR A 1 163 ? -31.047 20.312 5.07 1 96 163 THR A CA 1
ATOM 1328 C C . THR A 1 163 ? -31.953 21.266 5.848 1 96 163 THR A C 1
ATOM 1330 O O . THR A 1 163 ? -31.547 21.812 6.875 1 96 163 THR A O 1
ATOM 1333 N N . VAL A 1 164 ? -33.156 21.406 5.289 1 94.56 164 VAL A N 1
ATOM 1334 C CA . VAL A 1 164 ? -34.156 22.25 5.953 1 94.56 164 VAL A CA 1
ATOM 1335 C C . VAL A 1 164 ? -34.719 21.531 7.172 1 94.56 164 VAL A C 1
ATOM 1337 O O . VAL A 1 164 ? -35.25 22.156 8.094 1 94.56 164 VAL A O 1
ATOM 1340 N N . VAL A 1 165 ? -34.656 20.219 7.082 1 94.19 165 VAL A N 1
ATOM 1341 C CA . VAL A 1 165 ? -35.125 19.438 8.227 1 94.19 165 VAL A CA 1
ATOM 1342 C C . VAL A 1 165 ? -34.031 19.422 9.297 1 94.19 165 VAL A C 1
ATOM 1344 O O . VAL A 1 165 ? -32.875 19.109 9 1 94.19 165 VAL A O 1
ATOM 1347 N N . ALA A 1 166 ? -34.438 19.703 10.516 1 92.56 166 ALA A N 1
ATOM 1348 C CA . ALA A 1 166 ? -33.469 19.766 11.617 1 92.56 166 ALA A CA 1
ATOM 1349 C C . ALA A 1 166 ? -32.719 18.453 11.797 1 92.56 166 ALA A C 1
ATOM 1351 O O . ALA A 1 166 ? -33.344 17.375 11.734 1 92.56 166 ALA A O 1
ATOM 1352 N N . HIS A 1 167 ? -31.484 18.547 11.961 1 94.25 167 HIS A N 1
ATOM 1353 C CA . HIS A 1 167 ? -30.609 17.422 12.289 1 94.25 167 HIS A CA 1
ATOM 1354 C C . HIS A 1 167 ? -30.531 16.438 11.133 1 94.25 167 HIS A C 1
ATOM 1356 O O . HIS A 1 167 ? -30.406 15.227 11.352 1 94.25 167 HIS A O 1
ATOM 1362 N N . LYS A 1 168 ? -30.766 16.984 10 1 95.62 168 LYS A N 1
ATOM 1363 C CA . LYS A 1 168 ? -30.609 16.156 8.797 1 95.62 168 LYS A CA 1
ATOM 1364 C C . LYS A 1 168 ? -29.594 16.766 7.84 1 95.62 168 LYS A C 1
ATOM 1366 O O . LYS A 1 168 ? -29.562 17.984 7.648 1 95.62 168 LYS A O 1
ATOM 1371 N N . ILE A 1 169 ? -28.781 15.898 7.273 1 97.06 169 ILE A N 1
ATOM 1372 C CA . ILE A 1 169 ? -27.812 16.375 6.285 1 97.06 169 ILE A CA 1
ATOM 1373 C C . ILE A 1 169 ? -27.969 15.57 4.992 1 97.06 169 ILE A C 1
ATOM 1375 O O . ILE A 1 169 ? -28.531 14.469 5 1 97.06 169 ILE A O 1
ATOM 1379 N N . CYS A 1 170 ? -27.484 16.234 3.92 1 97.81 170 CYS A N 1
ATOM 1380 C CA . CYS A 1 170 ? -27.625 15.641 2.592 1 97.81 170 CYS A CA 1
ATOM 1381 C C . CYS A 1 170 ? -26.266 15.469 1.93 1 97.81 170 CYS A C 1
ATOM 1383 O O . CYS A 1 170 ? -25.469 16.422 1.862 1 97.81 170 CYS A O 1
ATOM 1385 N N . VAL A 1 171 ? -26 14.25 1.453 1 97.69 171 VAL A N 1
ATOM 1386 C CA . VAL A 1 171 ? -24.766 13.945 0.718 1 97.69 171 VAL A CA 1
ATOM 1387 C C . VAL A 1 171 ? -25.031 14.055 -0.783 1 97.69 171 VAL A C 1
ATOM 1389 O O . VAL A 1 171 ? -26 13.484 -1.292 1 97.69 171 VAL A O 1
ATOM 1392 N N . HIS A 1 172 ? -24.188 14.805 -1.423 1 98 172 HIS A N 1
ATOM 1393 C CA . HIS A 1 172 ? -24.281 14.961 -2.871 1 98 172 HIS A CA 1
ATOM 1394 C C . HIS A 1 172 ? -23.156 14.195 -3.578 1 98 172 HIS A C 1
ATOM 1396 O O . HIS A 1 172 ? -21.984 14.438 -3.316 1 98 172 HIS A O 1
ATOM 1402 N N . GLU A 1 173 ? -23.531 13.312 -4.422 1 96.56 173 GLU A N 1
ATOM 1403 C CA . GLU A 1 173 ? -22.641 12.656 -5.375 1 96.56 173 GLU A CA 1
ATOM 1404 C C . GLU A 1 173 ? -22.891 13.148 -6.797 1 96.56 173 GLU A C 1
ATOM 1406 O O . GLU A 1 173 ? -23.625 14.117 -7.004 1 96.56 173 GLU A O 1
ATOM 1411 N N . GLU A 1 174 ? -22.25 12.633 -7.723 1 94.06 174 GLU A N 1
ATOM 1412 C CA . GLU A 1 174 ? -22.344 13.117 -9.094 1 94.06 174 GLU A CA 1
ATOM 1413 C C . GLU A 1 174 ? -23.781 13 -9.625 1 94.06 174 GLU A C 1
ATOM 1415 O O . GLU A 1 174 ? -24.312 13.953 -10.203 1 94.06 174 GLU A O 1
ATOM 1420 N N . ASP A 1 175 ? -24.359 11.852 -9.359 1 90.75 175 ASP A N 1
ATOM 1421 C CA . ASP A 1 175 ? -25.641 11.609 -10.008 1 90.75 175 ASP A CA 1
ATOM 1422 C C . ASP A 1 175 ? -26.734 11.289 -8.984 1 90.75 175 ASP A C 1
ATOM 1424 O O . ASP A 1 175 ? -27.828 10.875 -9.344 1 90.75 175 ASP A O 1
ATOM 1428 N N . ARG A 1 176 ? -26.406 11.414 -7.742 1 91.88 176 ARG A N 1
ATOM 1429 C CA . ARG A 1 176 ? -27.406 11.117 -6.723 1 91.88 176 ARG A CA 1
ATOM 1430 C C . ARG A 1 176 ? -27.172 11.93 -5.457 1 91.88 176 ARG A C 1
ATOM 1432 O O . ARG A 1 176 ? -26.078 12.484 -5.266 1 91.88 176 ARG A O 1
ATOM 1439 N N . ARG A 1 177 ? -28.234 12.102 -4.707 1 94.75 177 ARG A N 1
ATOM 1440 C CA . ARG A 1 177 ? -28.141 12.688 -3.371 1 94.75 177 ARG A CA 1
ATOM 1441 C C . ARG A 1 177 ? -29.047 11.945 -2.395 1 94.75 177 ARG A C 1
ATOM 1443 O O . ARG A 1 177 ? -30.078 11.391 -2.793 1 94.75 177 ARG A O 1
ATOM 1450 N N . PHE A 1 178 ? -28.641 11.914 -1.249 1 93.12 178 PHE A N 1
ATOM 1451 C CA . PHE A 1 178 ? -29.438 11.281 -0.209 1 93.12 178 PHE A CA 1
ATOM 1452 C C . PHE A 1 178 ? -29.203 11.938 1.142 1 93.12 178 PHE A C 1
ATOM 1454 O O . PHE A 1 178 ? -28.141 12.523 1.37 1 93.12 178 PHE A O 1
ATOM 1461 N N . ALA A 1 179 ? -30.281 11.805 1.969 1 94.81 179 ALA A N 1
ATOM 1462 C CA . ALA A 1 179 ? -30.234 12.484 3.262 1 94.81 179 ALA A CA 1
ATOM 1463 C C . ALA A 1 179 ? -30.359 11.492 4.41 1 94.81 179 ALA A C 1
ATOM 1465 O O . ALA A 1 179 ? -30.891 10.383 4.223 1 94.81 179 ALA A O 1
ATOM 1466 N N . PHE A 1 180 ? -29.797 11.852 5.555 1 93.56 180 PHE A N 1
ATOM 1467 C CA . PHE A 1 180 ? -29.922 11.078 6.785 1 93.56 180 PHE A CA 1
ATOM 1468 C C . PHE A 1 180 ? -29.766 11.969 8.008 1 93.56 180 PHE A C 1
ATOM 1470 O O . PHE A 1 180 ? -29.344 13.125 7.887 1 93.56 180 PHE A O 1
ATOM 1477 N N . TYR A 1 181 ? -30.141 11.477 9.094 1 94.25 181 TYR A N 1
ATOM 1478 C CA . TYR A 1 181 ? -30.031 12.258 10.32 1 94.25 181 TYR A CA 1
ATOM 1479 C C . TYR A 1 181 ? -28.578 12.352 10.773 1 94.25 181 TYR A C 1
ATOM 1481 O O . TYR A 1 181 ? -27.859 11.352 10.781 1 94.25 181 TYR A O 1
ATOM 1489 N N . GLY A 1 182 ? -28.125 13.508 11.07 1 93.88 182 GLY A N 1
ATOM 1490 C CA . GLY A 1 182 ? -26.766 13.812 11.508 1 93.88 182 GLY A CA 1
ATOM 1491 C C . GLY A 1 182 ? -26.438 15.297 11.422 1 93.88 182 GLY A C 1
ATOM 1492 O O . GLY A 1 182 ? -27.312 16.125 11.156 1 93.88 182 GLY A O 1
ATOM 1493 N N . ASN A 1 183 ? -25.219 15.602 11.766 1 95.75 183 ASN A N 1
ATOM 1494 C CA . ASN A 1 183 ? -24.75 16.969 11.648 1 95.75 183 ASN A CA 1
ATOM 1495 C C . ASN A 1 183 ? -23.359 17.031 11.016 1 95.75 183 ASN A C 1
ATOM 1497 O O . ASN A 1 183 ? -22.656 16.031 10.961 1 95.75 183 ASN A O 1
ATOM 1501 N N . LEU A 1 184 ? -23.016 18.219 10.578 1 97.44 184 LEU A N 1
ATOM 1502 C CA . LEU A 1 184 ? -21.781 18.391 9.844 1 97.44 184 LEU A CA 1
ATOM 1503 C C . LEU A 1 184 ? -20.578 18.172 10.742 1 97.44 184 LEU A C 1
ATOM 1505 O O . LEU A 1 184 ? -19.531 17.656 10.297 1 97.44 184 LEU A O 1
ATOM 1509 N N . LYS A 1 185 ? -20.688 18.5 11.984 1 95.94 185 LYS A N 1
ATOM 1510 C CA . LYS A 1 185 ? -19.578 18.328 12.922 1 95.94 185 LYS A CA 1
ATOM 1511 C C . LYS A 1 185 ? -19.203 16.859 13.086 1 95.94 185 LYS A C 1
ATOM 1513 O O . LYS A 1 185 ? -18.047 16.484 12.953 1 95.94 185 LYS A O 1
ATOM 1518 N N . ASP A 1 186 ? -20.172 16.047 13.266 1 95.12 186 ASP A N 1
ATOM 1519 C CA . ASP A 1 186 ? -19.953 14.625 13.508 1 95.12 186 ASP A CA 1
ATOM 1520 C C . ASP A 1 186 ? -19.469 13.914 12.25 1 95.12 186 ASP A C 1
ATOM 1522 O O . ASP A 1 186 ? -18.547 13.102 12.32 1 95.12 186 ASP A O 1
ATOM 1526 N N . ILE A 1 187 ? -20.078 14.219 11.141 1 95.81 187 ILE A N 1
ATOM 1527 C CA . ILE A 1 187 ? -19.703 13.5 9.93 1 95.81 187 ILE A CA 1
ATOM 1528 C C . ILE A 1 187 ? -18.281 13.891 9.516 1 95.81 187 ILE A C 1
ATOM 1530 O O . ILE A 1 187 ? -17.531 13.078 8.969 1 95.81 187 ILE A O 1
ATOM 1534 N N . LYS A 1 188 ? -17.906 15.086 9.781 1 95.88 188 LYS A N 1
ATOM 1535 C CA . LYS A 1 188 ? -16.562 15.562 9.445 1 95.88 188 LYS A CA 1
ATOM 1536 C C . LYS A 1 188 ? -15.492 14.672 10.062 1 95.88 188 LYS A C 1
ATOM 1538 O O . LYS A 1 188 ? -14.445 14.445 9.461 1 95.88 188 LYS A O 1
ATOM 1543 N N . GLU A 1 189 ? -15.719 14.117 11.188 1 92.5 189 GLU A N 1
ATOM 1544 C CA . GLU A 1 189 ? -14.766 13.281 11.914 1 92.5 189 GLU A CA 1
ATOM 1545 C C . GLU A 1 189 ? -14.5 11.977 11.172 1 92.5 189 GLU A C 1
ATOM 1547 O O . GLU A 1 189 ? -13.484 11.312 11.414 1 92.5 189 GLU A O 1
ATOM 1552 N N . LYS A 1 190 ? -15.383 11.664 10.266 1 92.75 190 LYS A N 1
ATOM 1553 C CA . LYS A 1 190 ? -15.273 10.391 9.547 1 92.75 190 LYS A CA 1
ATOM 1554 C C . LYS A 1 190 ? -14.664 10.594 8.164 1 92.75 190 LYS A C 1
ATOM 1556 O O . LYS A 1 190 ? -14.367 9.625 7.461 1 92.75 190 LYS A O 1
ATOM 1561 N N . LEU A 1 191 ? -14.461 11.836 7.832 1 95.25 191 LEU A N 1
ATOM 1562 C CA . LEU A 1 191 ? -14.016 12.148 6.477 1 95.25 191 LEU A CA 1
ATOM 1563 C C . LEU A 1 191 ? -12.508 12.352 6.43 1 95.25 191 LEU A C 1
ATOM 1565 O O . LEU A 1 191 ? -11.883 12.633 7.453 1 95.25 191 LEU A O 1
ATOM 1569 N N . THR A 1 192 ? -11.992 12.164 5.27 1 94.25 192 THR A N 1
ATOM 1570 C CA . THR A 1 192 ? -10.57 12.438 5.062 1 94.25 192 THR A CA 1
ATOM 1571 C C . THR A 1 192 ? -10.312 13.938 4.988 1 94.25 192 THR A C 1
ATOM 1573 O O . THR A 1 192 ? -11.234 14.727 4.785 1 94.25 192 THR A O 1
ATOM 1576 N N . PRO A 1 193 ? -9.078 14.352 5.109 1 92.56 193 PRO A N 1
ATOM 1577 C CA . PRO A 1 193 ? -8.75 15.773 5.27 1 92.56 193 PRO A CA 1
ATOM 1578 C C . PRO A 1 193 ? -9.086 16.594 4.027 1 92.56 193 PRO A C 1
ATOM 1580 O O . PRO A 1 193 ? -9.156 17.828 4.102 1 92.56 193 PRO A O 1
ATOM 1583 N N . ASN A 1 194 ? -9.219 15.984 2.941 1 93.44 194 ASN A N 1
ATOM 1584 C CA . ASN A 1 194 ? -9.578 16.734 1.743 1 93.44 194 ASN A CA 1
ATOM 1585 C C . ASN A 1 194 ? -10.992 17.297 1.83 1 93.44 194 ASN A C 1
ATOM 1587 O O . ASN A 1 194 ? -11.375 18.156 1.031 1 93.44 194 ASN A O 1
ATOM 1591 N N . PHE A 1 195 ? -11.766 16.844 2.746 1 96.31 195 PHE A N 1
ATOM 1592 C CA . PHE A 1 195 ? -13.07 17.438 3.002 1 96.31 195 PHE A CA 1
ATOM 1593 C C . PHE A 1 195 ? -12.938 18.672 3.889 1 96.31 195 PHE A C 1
ATOM 1595 O O . PHE A 1 195 ? -12.375 18.594 4.98 1 96.31 195 PHE A O 1
ATOM 1602 N N . TYR A 1 196 ? -13.508 19.781 3.406 1 95.81 196 TYR A N 1
ATOM 1603 C CA . TYR A 1 196 ? -13.281 21.062 4.055 1 95.81 196 TYR A CA 1
ATOM 1604 C C . TYR A 1 196 ? -14.602 21.719 4.449 1 95.81 196 TYR A C 1
ATOM 1606 O O . TYR A 1 196 ? -15.492 21.875 3.613 1 95.81 196 TYR A O 1
ATOM 1614 N N . ARG A 1 197 ? -14.648 22.016 5.762 1 96.62 197 ARG A N 1
ATOM 1615 C CA . ARG A 1 197 ? -15.789 22.812 6.207 1 96.62 197 ARG A CA 1
ATOM 1616 C C . ARG A 1 197 ? -15.688 24.25 5.699 1 96.62 197 ARG A C 1
ATOM 1618 O O . ARG A 1 197 ? -15.055 25.094 6.336 1 96.62 197 ARG A O 1
ATOM 1625 N N . CYS A 1 198 ? -16.422 24.562 4.703 1 96.56 198 CYS A N 1
ATOM 1626 C CA . CYS A 1 198 ? -16.25 25.859 4.043 1 96.56 198 CYS A CA 1
ATOM 1627 C C . CYS A 1 198 ? -17.344 26.828 4.465 1 96.56 198 CYS A C 1
ATOM 1629 O O . CYS A 1 198 ? -17.312 28.016 4.09 1 96.56 198 CYS A O 1
ATOM 1631 N N . HIS A 1 199 ? -18.297 26.344 5.176 1 96.44 199 HIS A N 1
ATOM 1632 C CA . HIS A 1 199 ? -19.484 27.094 5.559 1 96.44 199 HIS A CA 1
ATOM 1633 C C . HIS A 1 199 ? -20.203 26.422 6.73 1 96.44 199 HIS A C 1
ATOM 1635 O O . HIS A 1 199 ? -19.969 25.25 7.02 1 96.44 199 HIS A O 1
ATOM 1641 N N . LYS A 1 200 ? -21.078 27.156 7.414 1 95.75 200 LYS A N 1
ATOM 1642 C CA . LYS A 1 200 ? -21.859 26.562 8.492 1 95.75 200 LYS A CA 1
ATOM 1643 C C . LYS A 1 200 ? -22.766 25.469 7.961 1 95.75 200 LYS A C 1
ATOM 1645 O O . LYS A 1 200 ? -23.125 24.547 8.695 1 95.75 200 LYS A O 1
ATOM 1650 N N . SER A 1 201 ? -22.984 25.484 6.633 1 97.69 201 SER A N 1
ATOM 1651 C CA . SER A 1 201 ? -23.984 24.562 6.09 1 97.69 201 SER A CA 1
ATOM 1652 C C . SER A 1 201 ? -23.359 23.594 5.09 1 97.69 201 SER A C 1
ATOM 1654 O O . SER A 1 201 ? -24.031 22.734 4.531 1 97.69 201 SER A O 1
ATOM 1656 N N . TYR A 1 202 ? -21.938 23.719 4.945 1 98.06 202 TYR A N 1
ATOM 1657 C CA . TYR A 1 202 ? -21.375 22.906 3.863 1 98.06 202 TYR A CA 1
ATOM 1658 C C . TYR A 1 202 ? -20.031 22.312 4.266 1 98.06 202 TYR A C 1
ATOM 1660 O O . TYR A 1 202 ? -19.234 22.984 4.922 1 98.06 202 TYR A O 1
ATOM 1668 N N . ILE A 1 203 ? -19.812 21.094 3.84 1 98.25 203 ILE A N 1
ATOM 1669 C CA . ILE A 1 203 ? -18.516 20.469 3.707 1 98.25 203 ILE A CA 1
ATOM 1670 C C . ILE A 1 203 ? -18.266 20.094 2.246 1 98.25 203 ILE A C 1
ATOM 1672 O O . ILE A 1 203 ? -19.094 19.453 1.609 1 98.25 203 ILE A O 1
ATOM 1676 N N . VAL A 1 204 ? -17.094 20.516 1.717 1 97.69 204 VAL A N 1
ATOM 1677 C CA . VAL A 1 204 ? -16.844 20.266 0.302 1 97.69 204 VAL A CA 1
ATOM 1678 C C . VAL A 1 204 ? -15.641 19.344 0.151 1 97.69 204 VAL A C 1
ATOM 1680 O O . VAL A 1 204 ? -14.688 19.406 0.929 1 97.69 204 VAL A O 1
ATOM 1683 N N . ASN A 1 205 ? -15.758 18.469 -0.797 1 97 205 ASN A N 1
ATOM 1684 C CA . ASN A 1 205 ? -14.602 17.703 -1.26 1 97 205 ASN A CA 1
ATOM 1685 C C . ASN A 1 205 ? -13.695 18.547 -2.158 1 97 205 ASN A C 1
ATOM 1687 O O . ASN A 1 205 ? -14.031 18.797 -3.314 1 97 205 ASN A O 1
ATOM 1691 N N . LYS A 1 206 ? -12.594 18.844 -1.701 1 95.5 206 LYS A N 1
ATOM 1692 C CA . LYS A 1 206 ? -11.727 19.781 -2.424 1 95.5 206 LYS A CA 1
ATOM 1693 C C . LYS A 1 206 ? -11.273 19.188 -3.754 1 95.5 206 LYS A C 1
ATOM 1695 O O . LYS A 1 206 ? -11.039 19.906 -4.719 1 95.5 206 LYS A O 1
ATOM 1700 N N . ASP A 1 207 ? -11.211 17.906 -3.836 1 94.12 207 ASP A N 1
ATOM 1701 C CA . ASP A 1 207 ? -10.742 17.219 -5.031 1 94.12 207 ASP A CA 1
ATOM 1702 C C . ASP A 1 207 ? -11.781 17.281 -6.148 1 94.12 207 ASP A C 1
ATOM 1704 O O . ASP A 1 207 ? -11.484 16.953 -7.297 1 94.12 207 ASP A O 1
ATOM 1708 N N . LYS A 1 208 ? -12.938 17.75 -5.809 1 95.94 208 LYS A N 1
ATOM 1709 C CA . LYS A 1 208 ? -14.039 17.734 -6.766 1 95.94 208 LYS A CA 1
ATOM 1710 C C . LYS A 1 208 ? -14.492 19.141 -7.102 1 95.94 208 LYS A C 1
ATOM 1712 O O . LYS A 1 208 ? -15.57 19.344 -7.668 1 95.94 208 LYS A O 1
ATOM 1717 N N . ILE A 1 209 ? -13.727 20.062 -6.773 1 95.81 209 ILE A N 1
ATOM 1718 C CA . ILE A 1 209 ? -14.039 21.453 -7.059 1 95.81 209 ILE A CA 1
ATOM 1719 C C . ILE A 1 209 ? -13.664 21.781 -8.5 1 95.81 209 ILE A C 1
ATOM 1721 O O . ILE A 1 209 ? -12.539 21.516 -8.93 1 95.81 209 ILE A O 1
ATOM 1725 N N . LYS A 1 210 ? -14.586 22.312 -9.164 1 96 210 LYS A N 1
ATOM 1726 C CA . LYS A 1 210 ? -14.328 22.781 -10.523 1 96 210 LYS A CA 1
ATOM 1727 C C . LYS A 1 210 ? -13.805 24.203 -10.523 1 96 210 LYS A C 1
ATOM 1729 O O . LYS A 1 210 ? -12.859 24.531 -11.242 1 96 210 LYS A O 1
ATOM 1734 N N . GLU A 1 211 ? -14.43 25.047 -9.68 1 95.56 211 GLU A N 1
ATOM 1735 C CA . GLU A 1 211 ? -14.094 26.469 -9.656 1 95.56 211 GLU A CA 1
ATOM 1736 C C . GLU A 1 211 ? -14.508 27.094 -8.328 1 95.56 211 GLU A C 1
ATOM 1738 O O . GLU A 1 211 ? -15.492 26.688 -7.715 1 95.56 211 GLU A O 1
ATOM 1743 N N . VAL A 1 212 ? -13.68 28.125 -7.965 1 95.5 212 VAL A N 1
ATOM 1744 C CA . VAL A 1 212 ? -14.047 28.953 -6.809 1 95.5 212 VAL A CA 1
ATOM 1745 C C . VAL A 1 212 ? -14.336 30.375 -7.258 1 95.5 212 VAL A C 1
ATOM 1747 O O . VAL A 1 212 ? -13.469 31.047 -7.812 1 95.5 212 VAL A O 1
ATOM 1750 N N . ASP A 1 213 ? -15.516 30.781 -7.094 1 94.75 213 ASP A N 1
ATOM 1751 C CA . ASP A 1 213 ? -15.953 32.125 -7.379 1 94.75 213 ASP A CA 1
ATOM 1752 C C . ASP A 1 213 ? -15.797 33.031 -6.152 1 94.75 213 ASP A C 1
ATOM 1754 O O . ASP A 1 213 ? -16.75 33.219 -5.383 1 94.75 213 ASP A O 1
ATOM 1758 N N . LYS A 1 214 ? -14.672 33.656 -6.059 1 93.75 214 LYS A N 1
ATOM 1759 C CA . LYS A 1 214 ? -14.352 34.438 -4.883 1 93.75 214 LYS A CA 1
ATOM 1760 C C . LYS A 1 214 ? -15.266 35.656 -4.781 1 93.75 214 LYS A C 1
ATOM 1762 O O . LYS A 1 214 ? -15.633 36.062 -3.68 1 93.75 214 LYS A O 1
ATOM 1767 N N . LYS A 1 215 ? -15.594 36.156 -5.879 1 94.44 215 LYS A N 1
ATOM 1768 C CA . LYS A 1 215 ? -16.422 37.375 -5.914 1 94.44 215 LYS A CA 1
ATOM 1769 C C . LYS A 1 215 ? -17.797 37.094 -5.293 1 94.44 215 LYS A C 1
ATOM 1771 O O . LYS A 1 215 ? -18.328 37.938 -4.559 1 94.44 215 LYS A O 1
ATOM 1776 N N . ASN A 1 216 ? -18.344 35.938 -5.551 1 95.75 216 ASN A N 1
ATOM 1777 C CA . ASN A 1 216 ? -19.703 35.656 -5.094 1 95.75 216 ASN A CA 1
ATOM 1778 C C . ASN A 1 216 ? -19.688 34.625 -3.947 1 95.75 216 ASN A C 1
ATOM 1780 O O . ASN A 1 216 ? -20.734 34.125 -3.543 1 95.75 216 ASN A O 1
ATOM 1784 N N . ASN A 1 217 ? -18.516 34.312 -3.475 1 96 217 ASN A N 1
ATOM 1785 C CA . ASN A 1 217 ? -18.344 33.375 -2.365 1 96 217 ASN A CA 1
ATOM 1786 C C . ASN A 1 217 ? -19.016 32.031 -2.654 1 96 217 ASN A C 1
ATOM 1788 O O . ASN A 1 217 ? -19.75 31.516 -1.813 1 96 217 ASN A O 1
ATOM 1792 N N . LYS A 1 218 ? -18.688 31.5 -3.84 1 97 218 LYS A N 1
ATOM 1793 C CA . LYS A 1 218 ? -19.297 30.25 -4.254 1 97 218 LYS A CA 1
ATOM 1794 C C . LYS A 1 218 ? -18.234 29.25 -4.723 1 97 218 LYS A C 1
ATOM 1796 O O . LYS A 1 218 ? -17.188 29.656 -5.223 1 97 218 LYS A O 1
ATOM 1801 N N . ILE A 1 219 ? -18.562 28.016 -4.48 1 97.38 219 ILE A N 1
ATOM 1802 C CA . ILE A 1 219 ? -17.781 26.906 -5.004 1 97.38 219 ILE A CA 1
ATOM 1803 C C . ILE A 1 219 ? -18.609 26.141 -6.039 1 97.38 219 ILE A C 1
ATOM 1805 O O . ILE A 1 219 ? -19.75 25.781 -5.781 1 97.38 219 ILE A O 1
ATOM 1809 N N . ILE A 1 220 ? -18.078 25.969 -7.184 1 97.31 220 ILE A N 1
ATOM 1810 C CA . ILE A 1 220 ? -18.719 25.172 -8.227 1 97.31 220 ILE A CA 1
ATOM 1811 C C . ILE A 1 220 ? -18.062 23.797 -8.305 1 97.31 220 ILE A C 1
ATOM 1813 O O . ILE A 1 220 ? -16.859 23.688 -8.531 1 97.31 220 ILE A O 1
ATOM 1817 N N . MET A 1 221 ? -18.906 22.844 -8.164 1 97.19 221 MET A N 1
ATOM 1818 C CA . MET A 1 221 ? -18.406 21.484 -8.164 1 97.19 221 MET A CA 1
ATOM 1819 C C . MET A 1 221 ? -18.344 20.922 -9.586 1 97.19 221 MET A C 1
ATOM 1821 O O . MET A 1 221 ? -18.828 21.562 -10.523 1 97.19 221 MET A O 1
ATOM 1825 N N . GLU A 1 222 ? -17.719 19.859 -9.75 1 96.06 222 GLU A N 1
ATOM 1826 C CA . GLU A 1 222 ? -17.469 19.25 -11.055 1 96.06 222 GLU A CA 1
ATOM 1827 C C . GLU A 1 222 ? -18.766 19 -11.812 1 96.06 222 GLU A C 1
ATOM 1829 O O . GLU A 1 222 ? -18.797 19.078 -13.039 1 96.06 222 GLU A O 1
ATOM 1834 N N . ASN A 1 223 ? -19.828 18.719 -11.086 1 94.75 223 ASN A N 1
ATOM 1835 C CA . ASN A 1 223 ? -21.094 18.438 -11.75 1 94.75 223 ASN A CA 1
ATOM 1836 C C . ASN A 1 223 ? -21.906 19.703 -11.984 1 94.75 223 ASN A C 1
ATOM 1838 O O . ASN A 1 223 ? -23.062 19.641 -12.43 1 94.75 223 ASN A O 1
ATOM 1842 N N . GLY A 1 224 ? -21.391 20.781 -11.516 1 95.06 224 GLY A N 1
ATOM 1843 C CA . GLY A 1 224 ? -22.047 22.062 -11.75 1 95.06 224 GLY A CA 1
A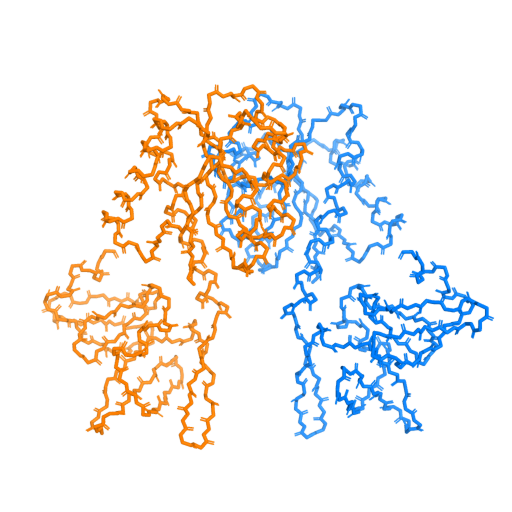TOM 1844 C C . GLY A 1 224 ? -22.812 22.562 -10.539 1 95.06 224 GLY A C 1
ATOM 1845 O O . GLY A 1 224 ? -23.203 23.734 -10.492 1 95.06 224 GLY A O 1
ATOM 1846 N N . GLU A 1 225 ? -23.031 21.719 -9.547 1 96.81 225 GLU A N 1
ATOM 1847 C CA . GLU A 1 225 ? -23.703 22.188 -8.336 1 96.81 225 GLU A CA 1
ATOM 1848 C C . GLU A 1 225 ? -22.859 23.219 -7.594 1 96.81 225 GLU A C 1
ATOM 1850 O O . GLU A 1 225 ? -21.641 23.266 -7.75 1 96.81 225 GLU A O 1
ATOM 1855 N N . GLU A 1 226 ? -23.594 24.016 -6.836 1 97 226 GLU A N 1
ATOM 1856 C CA . GLU A 1 226 ? -22.922 25.109 -6.152 1 97 226 GLU A CA 1
ATOM 1857 C C . GLU A 1 226 ? -23.047 24.984 -4.637 1 97 226 GLU A C 1
ATOM 1859 O O . GLU A 1 226 ? -24.062 24.516 -4.129 1 97 226 GLU A O 1
ATOM 1864 N N . CYS A 1 227 ? -21.938 25.375 -3.969 1 96.44 227 CYS A N 1
ATOM 1865 C CA . CYS A 1 227 ? -21.875 25.531 -2.521 1 96.44 227 CYS A CA 1
ATOM 1866 C C . CYS A 1 227 ? -21.391 26.938 -2.146 1 96.44 227 CYS A C 1
ATOM 1868 O O . CYS A 1 227 ? -20.75 27.609 -2.949 1 96.44 227 CYS A O 1
ATOM 1870 N N . TYR A 1 228 ? -21.766 27.25 -0.919 1 96.38 228 TYR A N 1
ATOM 1871 C CA . TYR A 1 228 ? -21.281 28.547 -0.444 1 96.38 228 TYR A CA 1
ATOM 1872 C C . TYR A 1 228 ? -20 28.375 0.384 1 96.38 228 TYR A C 1
ATOM 1874 O O . TYR A 1 228 ? -19.766 27.312 0.965 1 96.38 228 TYR A O 1
ATOM 1882 N N . VAL A 1 229 ? -19.203 29.453 0.353 1 96.94 229 VAL A N 1
ATOM 1883 C CA . VAL A 1 229 ? -18.031 29.516 1.21 1 96.94 229 VAL A CA 1
ATOM 1884 C C . VAL A 1 229 ? -18.047 30.828 1.996 1 96.94 229 VAL A C 1
ATOM 1886 O O . VAL A 1 229 ? -18.234 31.906 1.421 1 96.94 229 VAL A O 1
ATOM 1889 N N . SER A 1 230 ? -17.938 30.703 3.287 1 95 230 SER A N 1
ATOM 1890 C CA . SER A 1 230 ? -17.891 31.891 4.133 1 95 230 SER A CA 1
ATOM 1891 C C . SER A 1 230 ? -16.547 32.625 4.008 1 95 230 SER A C 1
ATOM 1893 O O . SER A 1 230 ? -15.531 31.984 3.711 1 95 230 SER A O 1
ATOM 1895 N N . PHE A 1 231 ? -16.531 33.844 4.285 1 92.31 231 PHE A N 1
ATOM 1896 C CA . PHE A 1 231 ? -15.344 34.719 4.191 1 92.31 231 PHE A CA 1
ATOM 1897 C C . PHE A 1 231 ? -14.219 34.156 5.062 1 92.31 231 PHE A C 1
ATOM 1899 O O . PHE A 1 231 ? -13.07 34.062 4.621 1 92.31 231 PHE A O 1
ATOM 1906 N N . ARG A 1 232 ? -14.594 33.781 6.211 1 91.75 232 ARG A N 1
ATOM 1907 C CA . ARG A 1 232 ? -13.602 33.344 7.18 1 91.75 232 ARG A CA 1
ATOM 1908 C C . ARG A 1 232 ? -12.969 32.031 6.727 1 91.75 232 ARG A C 1
ATOM 1910 O O . ARG A 1 232 ? -11.867 31.672 7.156 1 91.75 232 ARG A O 1
ATOM 1917 N N . TYR A 1 233 ? -13.633 31.328 5.844 1 91.75 233 TYR A N 1
ATOM 1918 C CA . TYR A 1 233 ? -13.18 29.984 5.477 1 91.75 233 TYR A CA 1
ATOM 1919 C C . TYR A 1 233 ? -12.469 30 4.125 1 91.75 233 TYR A C 1
ATOM 1921 O O . TYR A 1 233 ? -11.898 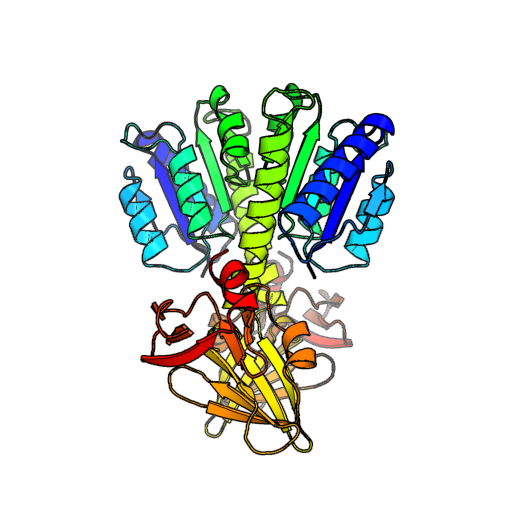29 3.705 1 91.75 233 TYR A O 1
ATOM 1929 N N . MET A 1 234 ? -12.453 31.109 3.516 1 91.44 234 MET A N 1
ATOM 1930 C CA . MET A 1 234 ? -11.914 31.219 2.162 1 91.44 234 MET A CA 1
ATOM 1931 C C . MET A 1 234 ? -10.422 30.891 2.146 1 91.44 234 MET A C 1
ATOM 1933 O O . MET A 1 234 ? -9.945 30.172 1.271 1 91.44 234 MET A O 1
ATOM 1937 N N . LYS A 1 235 ? -9.75 31.312 3.068 1 87.44 235 LYS A N 1
ATOM 1938 C CA . LYS A 1 235 ? -8.305 31.109 3.105 1 87.44 235 LYS A CA 1
ATOM 1939 C C . LYS A 1 235 ? -7.953 29.641 3.205 1 87.44 235 LYS A C 1
ATOM 1941 O O . LYS A 1 235 ? -7.07 29.156 2.492 1 87.44 235 LYS A O 1
ATOM 1946 N N . GLY A 1 236 ? -8.641 28.938 4.031 1 88.12 236 GLY A N 1
ATOM 1947 C CA . GLY A 1 236 ? -8.383 27.531 4.223 1 88.12 236 GLY A CA 1
ATOM 1948 C C . GLY A 1 236 ? -8.75 26.688 3.014 1 88.12 236 GLY A C 1
ATOM 1949 O O . GLY A 1 236 ? -8.156 25.625 2.785 1 88.12 236 GLY A O 1
ATOM 1950 N N . LEU A 1 237 ? -9.719 27.172 2.281 1 90.5 237 LEU A N 1
ATOM 1951 C CA . LEU A 1 237 ? -10.148 26.453 1.081 1 90.5 237 LEU A CA 1
ATOM 1952 C C . LEU A 1 237 ? -9.062 26.484 0.011 1 90.5 237 LEU A C 1
ATOM 1954 O O . LEU A 1 237 ? -8.852 25.5 -0.7 1 90.5 237 LEU A O 1
ATOM 1958 N N . LEU A 1 238 ? -8.422 27.609 0.047 1 81.69 238 LEU A N 1
ATOM 1959 C CA . LEU A 1 238 ? -7.449 27.828 -1.014 1 81.69 238 LEU A CA 1
ATOM 1960 C C . LEU A 1 238 ? -6.082 27.281 -0.625 1 81.69 238 LEU A C 1
ATOM 1962 O O . LEU A 1 238 ? -5.152 27.281 -1.437 1 81.69 238 LEU A O 1
ATOM 1966 N N . ALA A 1 239 ? -6.121 26.828 0.565 1 72.06 239 ALA A N 1
ATOM 1967 C CA . ALA A 1 239 ? -4.852 26.266 1.031 1 72.06 239 ALA A CA 1
ATOM 1968 C C . ALA A 1 239 ? -4.676 24.828 0.565 1 72.06 239 ALA A C 1
ATOM 1970 O O . ALA A 1 239 ? -5.66 24.109 0.359 1 72.06 239 ALA A O 1
ATOM 1971 N N . MET B 1 1 ? -4.758 -8.875 -12.141 1 83.44 1 MET B N 1
ATOM 1972 C CA . MET B 1 1 ? -3.617 -9.734 -11.836 1 83.44 1 MET B CA 1
ATOM 1973 C C . MET B 1 1 ? -2.324 -8.922 -11.805 1 83.44 1 MET B C 1
ATOM 1975 O O . MET B 1 1 ? -2.152 -7.992 -12.594 1 83.44 1 MET B O 1
ATOM 1979 N N . LEU B 1 2 ? -1.421 -9.297 -10.938 1 94.88 2 LEU B N 1
ATOM 1980 C CA . LEU B 1 2 ? -0.114 -8.664 -10.805 1 94.88 2 LEU B CA 1
ATOM 1981 C C . LEU B 1 2 ? 0.723 -8.883 -12.062 1 94.88 2 LEU B C 1
ATOM 1983 O O . LEU B 1 2 ? 0.727 -9.984 -12.625 1 94.88 2 LEU B O 1
ATOM 1987 N N . LYS B 1 3 ? 1.366 -7.859 -12.57 1 97.88 3 LYS B N 1
ATOM 1988 C CA . LYS B 1 3 ? 2.168 -7.941 -13.789 1 97.88 3 LYS B CA 1
ATOM 1989 C C . LYS B 1 3 ? 3.6 -7.473 -13.531 1 97.88 3 LYS B C 1
ATOM 1991 O O . LYS B 1 3 ? 3.861 -6.746 -12.57 1 97.88 3 LYS B O 1
ATOM 1996 N N . VAL B 1 4 ? 4.457 -7.938 -14.484 1 98.81 4 VAL B N 1
ATOM 1997 C CA . VAL B 1 4 ? 5.852 -7.516 -14.445 1 98.81 4 VAL B CA 1
ATOM 1998 C C . VAL B 1 4 ? 6.141 -6.578 -15.609 1 98.81 4 VAL B C 1
ATOM 2000 O O . VAL B 1 4 ? 5.742 -6.848 -16.75 1 98.81 4 VAL B O 1
ATOM 2003 N N . ILE B 1 5 ? 6.781 -5.484 -15.32 1 98.88 5 ILE B N 1
ATOM 2004 C CA . ILE B 1 5 ? 7.211 -4.508 -16.312 1 98.88 5 ILE B CA 1
ATOM 2005 C C . ILE B 1 5 ? 8.734 -4.367 -16.266 1 98.88 5 ILE B C 1
ATOM 2007 O O . ILE B 1 5 ? 9.312 -4.184 -15.195 1 98.88 5 ILE B O 1
ATOM 2011 N N . ILE B 1 6 ? 9.375 -4.473 -17.406 1 98.88 6 ILE B N 1
ATOM 2012 C CA . ILE B 1 6 ? 10.828 -4.363 -17.531 1 98.88 6 ILE B CA 1
ATOM 2013 C C . ILE B 1 6 ? 11.18 -3.193 -18.453 1 98.88 6 ILE B C 1
ATOM 2015 O O . ILE B 1 6 ? 10.633 -3.064 -19.547 1 98.88 6 ILE B O 1
ATOM 2019 N N . CYS B 1 7 ? 12.047 -2.314 -17.984 1 98.88 7 CYS B N 1
ATOM 2020 C CA . CYS B 1 7 ? 12.578 -1.237 -18.812 1 98.88 7 CYS B CA 1
ATOM 2021 C C . CYS B 1 7 ? 14.102 -1.232 -18.797 1 98.88 7 CYS B C 1
ATOM 2023 O O . CYS B 1 7 ? 14.711 -0.943 -17.766 1 98.88 7 CYS B O 1
ATOM 2025 N N . GLU B 1 8 ? 14.719 -1.589 -19.891 1 98.44 8 GLU B N 1
ATOM 2026 C CA . GLU B 1 8 ? 16.156 -1.756 -20.094 1 98.44 8 GLU B CA 1
ATOM 2027 C C . GLU B 1 8 ? 16.547 -1.448 -21.531 1 98.44 8 GLU B C 1
ATOM 2029 O O . GLU B 1 8 ? 16.062 -2.098 -22.469 1 98.44 8 GLU B O 1
ATOM 2034 N N . ASP B 1 9 ? 17.406 -0.442 -21.688 1 97.75 9 ASP B N 1
ATOM 2035 C CA . ASP B 1 9 ? 17.703 0.008 -23.047 1 97.75 9 ASP B CA 1
ATOM 2036 C C . ASP B 1 9 ? 18.656 -0.96 -23.75 1 97.75 9 ASP B C 1
ATOM 2038 O O . ASP B 1 9 ? 18.625 -1.078 -24.969 1 97.75 9 ASP B O 1
ATOM 2042 N N . ASN B 1 10 ? 19.578 -1.61 -22.984 1 97.69 10 ASN B N 1
ATOM 2043 C CA . ASN B 1 10 ? 20.484 -2.586 -23.562 1 97.69 10 ASN B CA 1
ATOM 2044 C C . ASN B 1 10 ? 19.781 -3.904 -23.875 1 97.69 10 ASN B C 1
ATOM 2046 O O . ASN B 1 10 ? 19.297 -4.582 -22.969 1 97.69 10 ASN B O 1
ATOM 2050 N N . ALA B 1 11 ? 19.766 -4.293 -25.125 1 98 11 ALA B N 1
ATOM 2051 C CA . ALA B 1 11 ? 19 -5.449 -25.578 1 98 11 ALA B CA 1
ATOM 2052 C C . ALA B 1 11 ? 19.5 -6.73 -24.922 1 98 11 ALA B C 1
ATOM 2054 O O . ALA B 1 11 ? 18.703 -7.609 -24.578 1 98 11 ALA B O 1
ATOM 2055 N N . VAL B 1 12 ? 20.75 -6.859 -24.734 1 98 12 VAL B N 1
ATOM 2056 C CA . VAL B 1 12 ? 21.328 -8.055 -24.125 1 98 12 VAL B CA 1
ATOM 2057 C C . VAL B 1 12 ? 20.906 -8.156 -22.672 1 98 12 VAL B C 1
ATOM 2059 O O . VAL B 1 12 ? 20.438 -9.203 -22.219 1 98 12 VAL B O 1
ATOM 2062 N N . HIS B 1 13 ? 21.047 -7.062 -21.938 1 97.81 13 HIS B N 1
ATOM 2063 C CA . HIS B 1 13 ? 20.656 -7.031 -20.531 1 97.81 13 HIS B CA 1
ATOM 2064 C C . HIS B 1 13 ? 19.156 -7.242 -20.375 1 97.81 13 HIS B C 1
ATOM 2066 O O . HIS B 1 13 ? 18.719 -7.938 -19.469 1 97.81 13 HIS B O 1
ATOM 2072 N N . ARG B 1 14 ? 18.406 -6.66 -21.219 1 98.56 14 ARG B N 1
ATOM 2073 C CA . ARG B 1 14 ? 16.953 -6.789 -21.203 1 98.56 14 ARG B CA 1
ATOM 2074 C C . ARG B 1 14 ? 16.531 -8.242 -21.391 1 98.56 14 ARG B C 1
ATOM 2076 O O . ARG B 1 14 ? 15.68 -8.75 -20.641 1 98.56 14 ARG B O 1
ATOM 2083 N N . GLY B 1 15 ? 17.094 -8.844 -22.406 1 98.5 15 GLY B N 1
ATOM 2084 C CA . GLY B 1 15 ? 16.812 -10.25 -22.656 1 98.5 15 GLY B CA 1
ATOM 2085 C C . GLY B 1 15 ? 17.188 -11.148 -21.5 1 98.5 15 GLY B C 1
ATOM 2086 O O . GLY B 1 15 ? 16.406 -12.031 -21.109 1 98.5 15 GLY B O 1
ATOM 2087 N N . LYS B 1 16 ? 18.391 -10.953 -20.953 1 98 16 LYS B N 1
ATOM 2088 C CA . LYS B 1 16 ? 18.844 -11.734 -19.797 1 98 16 LYS B CA 1
ATOM 2089 C C . LYS B 1 16 ? 17.891 -11.594 -18.625 1 98 16 LYS B C 1
ATOM 2091 O O . LYS B 1 16 ? 17.531 -12.594 -17.984 1 98 16 LYS B O 1
ATOM 2096 N N . LEU B 1 17 ? 17.516 -10.406 -18.344 1 98.56 17 LEU B N 1
ATOM 2097 C CA . LEU B 1 17 ? 16.609 -10.148 -17.219 1 98.56 17 LEU B CA 1
ATOM 2098 C C . LEU B 1 17 ? 15.242 -10.766 -17.469 1 98.56 17 LEU B C 1
ATOM 2100 O O . LEU B 1 17 ? 14.672 -11.406 -16.578 1 98.56 17 LEU B O 1
ATOM 2104 N N . ASN B 1 18 ? 14.734 -10.57 -18.625 1 98.81 18 ASN B N 1
ATOM 2105 C CA . ASN B 1 18 ? 13.453 -11.164 -18.984 1 98.81 18 ASN B CA 1
ATOM 2106 C C . ASN B 1 18 ? 13.469 -12.68 -18.812 1 98.81 18 ASN B C 1
ATOM 2108 O O . ASN B 1 18 ? 12.547 -13.25 -18.234 1 98.81 18 ASN B O 1
ATOM 2112 N N . ASN B 1 19 ? 14.484 -13.281 -19.312 1 98.62 19 ASN B N 1
ATOM 2113 C CA . ASN B 1 19 ? 14.594 -14.734 -19.188 1 98.62 19 ASN B CA 1
ATOM 2114 C C . ASN B 1 19 ? 14.664 -15.172 -17.734 1 98.62 19 ASN B C 1
ATOM 2116 O O . ASN B 1 19 ? 14.031 -16.156 -17.344 1 98.62 19 ASN B O 1
ATOM 2120 N N . LEU B 1 20 ? 15.469 -14.461 -17 1 98.19 20 LEU B N 1
ATOM 2121 C CA . LEU B 1 20 ? 15.586 -14.766 -15.578 1 98.19 20 LEU B CA 1
ATOM 2122 C C . LEU B 1 20 ? 14.227 -14.688 -14.891 1 98.19 20 LEU B C 1
ATOM 2124 O O . LEU B 1 20 ? 13.852 -15.586 -14.133 1 98.19 20 LEU B O 1
ATOM 2128 N N . ILE B 1 21 ? 13.477 -13.711 -15.156 1 98.75 21 ILE B N 1
ATOM 2129 C CA . ILE B 1 21 ? 12.172 -13.484 -14.547 1 98.75 21 ILE B CA 1
ATOM 2130 C C . ILE B 1 21 ? 11.188 -14.555 -15.008 1 98.75 21 ILE B C 1
ATOM 2132 O O . ILE B 1 21 ? 10.484 -15.156 -14.195 1 98.75 21 ILE B O 1
ATOM 2136 N N . GLU B 1 22 ? 11.164 -14.82 -16.281 1 98.5 22 GLU B N 1
ATOM 2137 C CA . GLU B 1 22 ? 10.273 -15.836 -16.828 1 98.5 22 GLU B CA 1
ATOM 2138 C C . GLU B 1 22 ? 10.57 -17.203 -16.219 1 98.5 22 GLU B C 1
ATOM 2140 O O . GLU B 1 22 ? 9.648 -17.969 -15.898 1 98.5 22 GLU B O 1
ATOM 2145 N N . ASN B 1 23 ? 11.844 -17.469 -16.125 1 98.06 23 ASN B N 1
ATOM 2146 C CA . ASN B 1 23 ? 12.234 -18.734 -15.523 1 98.06 23 ASN B CA 1
ATOM 2147 C C . ASN B 1 23 ? 11.781 -18.828 -14.07 1 98.06 23 ASN B C 1
ATOM 2149 O O . ASN B 1 23 ? 11.352 -19.891 -13.617 1 98.06 23 ASN B O 1
ATOM 2153 N N . THR B 1 24 ? 11.93 -17.75 -13.352 1 97.81 24 THR B N 1
ATOM 2154 C CA . THR B 1 24 ? 11.461 -17.719 -11.969 1 97.81 24 THR B CA 1
ATOM 2155 C C . THR B 1 24 ? 9.953 -17.953 -11.906 1 97.81 24 THR B C 1
ATOM 2157 O O . THR B 1 24 ? 9.469 -18.734 -11.086 1 97.81 24 THR B O 1
ATOM 2160 N N . ILE B 1 25 ? 9.234 -17.312 -12.75 1 97.56 25 ILE B N 1
ATOM 2161 C CA . ILE B 1 25 ? 7.781 -17.422 -12.789 1 97.56 25 ILE B CA 1
ATOM 2162 C C . ILE B 1 25 ? 7.383 -18.875 -13.055 1 97.56 25 ILE B C 1
ATOM 2164 O O . ILE B 1 25 ? 6.5 -19.406 -12.375 1 97.56 25 ILE B O 1
ATOM 2168 N N . LEU B 1 26 ? 8.047 -19.484 -13.984 1 96.31 26 LEU B N 1
ATOM 2169 C CA . LEU B 1 26 ? 7.754 -20.859 -14.352 1 96.31 26 LEU B CA 1
ATOM 2170 C C . LEU B 1 26 ? 8.125 -21.828 -13.227 1 96.31 26 LEU B C 1
ATOM 2172 O O . LEU B 1 26 ? 7.316 -22.656 -12.82 1 96.31 26 LEU B O 1
ATOM 2176 N N . ARG B 1 27 ? 9.344 -21.641 -12.727 1 95.56 27 ARG B N 1
ATOM 2177 C CA . ARG B 1 27 ? 9.875 -22.531 -11.703 1 95.56 27 ARG B CA 1
ATOM 2178 C C . ARG B 1 27 ? 9.023 -22.5 -10.438 1 95.56 27 ARG B C 1
ATOM 2180 O O . ARG B 1 27 ? 8.773 -23.531 -9.82 1 95.56 27 ARG B O 1
ATOM 2187 N N . GLU B 1 28 ? 8.609 -21.281 -10.094 1 94.19 28 GLU B N 1
ATOM 2188 C CA . GLU B 1 28 ? 7.863 -21.109 -8.852 1 94.19 28 GLU B CA 1
ATOM 2189 C C . GLU B 1 28 ? 6.359 -21.203 -9.094 1 94.19 28 GLU B C 1
ATOM 2191 O O . GLU B 1 28 ? 5.562 -21.016 -8.172 1 94.19 28 GLU B O 1
ATOM 2196 N N . GLU B 1 29 ? 5.914 -21.469 -10.375 1 91.81 29 GLU B N 1
ATOM 2197 C CA . GLU B 1 29 ? 4.516 -21.609 -10.766 1 91.81 29 GLU B CA 1
ATOM 2198 C C . GLU B 1 29 ? 3.682 -20.422 -10.305 1 91.81 29 GLU B C 1
ATOM 2200 O O . GLU B 1 29 ? 2.619 -20.594 -9.695 1 91.81 29 GLU B O 1
ATOM 2205 N N . LEU B 1 30 ? 4.199 -19.297 -10.547 1 94.25 30 LEU B N 1
ATOM 2206 C CA . LEU B 1 30 ? 3.52 -18.078 -10.133 1 94.25 30 LEU B CA 1
ATOM 2207 C C . LEU B 1 30 ? 2.508 -17.625 -11.18 1 94.25 30 LEU B C 1
ATOM 2209 O O . LEU B 1 30 ? 2.779 -17.703 -12.383 1 94.25 30 LEU B O 1
ATOM 2213 N N . SER B 1 31 ? 1.291 -17.234 -10.719 1 92.62 31 SER B N 1
ATOM 2214 C CA . SER B 1 31 ? 0.347 -16.547 -11.602 1 92.62 31 SER B CA 1
ATOM 2215 C C . SER B 1 31 ? 0.793 -15.125 -11.906 1 92.62 31 SER B C 1
ATOM 2217 O O . SER B 1 31 ? 0.211 -14.172 -11.391 1 92.62 31 SER B O 1
ATOM 2219 N N . LEU B 1 32 ? 1.775 -15.039 -12.625 1 96.31 32 LEU B N 1
ATOM 2220 C CA . LEU B 1 32 ? 2.479 -13.805 -12.953 1 96.31 32 LEU B CA 1
ATOM 2221 C C . LEU B 1 32 ? 2.965 -13.828 -14.398 1 96.31 32 LEU B C 1
ATOM 2223 O O . LEU B 1 32 ? 3.264 -14.898 -14.945 1 96.31 32 LEU B O 1
ATOM 2227 N N . GLU B 1 33 ? 2.949 -12.703 -15.031 1 97 33 GLU B N 1
ATOM 2228 C CA . GLU B 1 33 ? 3.471 -12.641 -16.391 1 97 33 GLU B CA 1
ATOM 2229 C C . GLU B 1 33 ? 4.145 -11.297 -16.672 1 97 33 GLU B C 1
ATOM 2231 O O . GLU B 1 33 ? 3.811 -10.289 -16.031 1 97 33 GLU B O 1
ATOM 2236 N N . VAL B 1 34 ? 5.043 -11.305 -17.641 1 98.44 34 VAL B N 1
ATOM 2237 C CA . VAL B 1 34 ? 5.656 -10.07 -18.109 1 98.44 34 VAL B CA 1
ATOM 2238 C C . VAL B 1 34 ? 4.727 -9.383 -19.109 1 98.44 34 VAL B C 1
ATOM 2240 O O . VAL B 1 34 ? 4.461 -9.914 -20.188 1 98.44 34 VAL B O 1
ATOM 2243 N N . ALA B 1 35 ? 4.293 -8.203 -18.719 1 98.12 35 ALA B N 1
ATOM 2244 C CA . ALA B 1 35 ? 3.332 -7.5 -19.578 1 98.12 35 ALA B CA 1
ATOM 2245 C C . ALA B 1 35 ? 4.039 -6.523 -20.516 1 98.12 35 ALA B C 1
ATOM 2247 O O . ALA B 1 35 ? 3.559 -6.262 -21.625 1 98.12 35 ALA B O 1
ATOM 2248 N N . VAL B 1 36 ? 5.094 -5.914 -20.078 1 98.5 36 VAL B N 1
ATOM 2249 C CA . VAL B 1 36 ? 5.875 -4.961 -20.859 1 98.5 36 VAL B CA 1
ATOM 2250 C C . VAL B 1 36 ? 7.363 -5.262 -20.688 1 98.5 36 VAL B C 1
ATOM 2252 O O . VAL B 1 36 ? 7.844 -5.484 -19.578 1 98.5 36 VAL B O 1
ATOM 2255 N N . CYS B 1 37 ? 8.039 -5.402 -21.734 1 98.81 37 CYS B N 1
ATOM 2256 C CA . CYS B 1 37 ? 9.492 -5.527 -21.828 1 98.81 37 CYS B CA 1
ATOM 2257 C C . CYS B 1 37 ? 10.047 -4.621 -22.922 1 98.81 37 CYS B C 1
ATOM 2259 O O . CYS B 1 37 ? 9.93 -4.922 -24.109 1 98.81 37 CYS B O 1
ATOM 2261 N N . THR B 1 38 ? 10.625 -3.5 -22.453 1 98.69 38 THR B N 1
ATOM 2262 C CA . THR B 1 38 ? 10.875 -2.459 -23.453 1 98.69 38 THR B CA 1
ATOM 2263 C C . THR B 1 38 ? 12.164 -1.711 -23.141 1 98.69 38 THR B C 1
ATOM 2265 O O . THR B 1 38 ? 12.688 -1.802 -22.016 1 98.69 38 THR B O 1
ATOM 2268 N N . ALA B 1 39 ? 12.664 -1.016 -24.156 1 98.25 39 ALA B N 1
ATOM 2269 C CA . ALA B 1 39 ? 13.797 -0.113 -23.984 1 98.25 39 ALA B CA 1
ATOM 2270 C C . ALA B 1 39 ? 13.336 1.317 -23.734 1 98.25 39 ALA B C 1
ATOM 2272 O O . ALA B 1 39 ? 14.133 2.186 -23.391 1 98.25 39 ALA B O 1
ATOM 2273 N N . ASN B 1 40 ? 12.055 1.548 -23.828 1 97.88 40 ASN B N 1
ATOM 2274 C CA . ASN B 1 40 ? 11.508 2.902 -23.859 1 97.88 40 ASN B CA 1
ATOM 2275 C C . ASN B 1 40 ? 10.695 3.211 -22.609 1 97.88 40 ASN B C 1
ATOM 2277 O O . ASN B 1 40 ? 9.602 2.682 -22.438 1 97.88 40 ASN B O 1
ATOM 2281 N N . PRO B 1 41 ? 11.18 4.199 -21.812 1 98.31 41 PRO B N 1
ATOM 2282 C CA . PRO B 1 41 ? 10.438 4.543 -20.594 1 98.31 41 PRO B CA 1
ATOM 2283 C C . PRO B 1 41 ? 9.031 5.066 -20.875 1 98.31 41 PRO B C 1
ATOM 2285 O O . PRO B 1 41 ? 8.125 4.891 -20.062 1 98.31 41 PRO B O 1
ATOM 2288 N N . GLU B 1 42 ? 8.82 5.652 -22.016 1 97.75 42 GLU B N 1
ATOM 2289 C CA . GLU B 1 42 ? 7.504 6.184 -22.344 1 97.75 42 GLU B CA 1
ATOM 2290 C C . GLU B 1 42 ? 6.469 5.066 -22.469 1 97.75 42 GLU B C 1
ATOM 2292 O O . GLU B 1 42 ? 5.293 5.266 -22.156 1 97.75 42 GLU B O 1
ATOM 2297 N N . GLU B 1 43 ? 6.879 3.945 -22.906 1 98.06 43 GLU B N 1
ATOM 2298 C CA . GLU B 1 43 ? 5.973 2.803 -23 1 98.06 43 GLU B CA 1
ATOM 2299 C C . GLU B 1 43 ? 5.551 2.322 -21.609 1 98.06 43 GLU B C 1
ATOM 2301 O O . GLU B 1 43 ? 4.41 1.893 -21.422 1 98.06 43 GLU B O 1
ATOM 2306 N N . VAL B 1 44 ? 6.477 2.391 -20.688 1 98.31 44 VAL B N 1
ATOM 2307 C CA . VAL B 1 44 ? 6.156 2.035 -19.312 1 98.31 44 VAL B CA 1
ATOM 2308 C C . VAL B 1 44 ? 5.129 3.018 -18.75 1 98.31 44 VAL B C 1
ATOM 2310 O O . VAL B 1 44 ? 4.105 2.607 -18.203 1 98.31 44 VAL B O 1
ATOM 2313 N N . ILE B 1 45 ? 5.383 4.289 -18.953 1 97.81 45 ILE B N 1
ATOM 2314 C CA . ILE B 1 45 ? 4.504 5.34 -18.453 1 97.81 45 ILE B CA 1
ATOM 2315 C C . ILE B 1 45 ? 3.105 5.168 -19.047 1 97.81 45 ILE B C 1
ATOM 2317 O O . ILE B 1 45 ? 2.109 5.199 -18.328 1 97.81 45 ILE B O 1
ATOM 2321 N N . SER B 1 46 ? 3.051 4.941 -20.328 1 97.94 46 SER B N 1
ATOM 2322 C CA . SER B 1 46 ? 1.776 4.754 -21.016 1 97.94 46 SER B CA 1
ATOM 2323 C C . SER B 1 46 ? 1.031 3.539 -20.469 1 97.94 46 SER B C 1
ATOM 2325 O O . SER B 1 46 ? -0.183 3.59 -20.266 1 97.94 46 SER B O 1
ATOM 2327 N N . TYR B 1 47 ? 1.734 2.541 -20.281 1 97.88 47 TYR B N 1
ATOM 2328 C CA . TYR B 1 47 ? 1.122 1.326 -19.75 1 97.88 47 TYR B CA 1
ATOM 2329 C C . TYR B 1 47 ? 0.509 1.573 -18.375 1 97.88 47 TYR B C 1
ATOM 2331 O O . TYR B 1 47 ? -0.63 1.178 -18.125 1 97.88 47 TYR B O 1
ATOM 2339 N N . VAL B 1 48 ? 1.267 2.18 -17.484 1 97.25 48 VAL B N 1
ATOM 2340 C CA . VAL B 1 48 ? 0.818 2.426 -16.125 1 97.25 48 VAL B CA 1
ATOM 2341 C C . VAL B 1 48 ? -0.409 3.334 -16.141 1 97.25 48 VAL B C 1
ATOM 2343 O O . VAL B 1 48 ? -1.358 3.117 -15.375 1 97.25 48 VAL B O 1
ATOM 2346 N N . GLN B 1 49 ? -0.387 4.332 -17 1 95.56 49 GLN B N 1
ATOM 2347 C CA . GLN B 1 49 ? -1.51 5.258 -17.109 1 95.56 49 GLN B CA 1
ATOM 2348 C C . GLN B 1 49 ? -2.773 4.535 -17.578 1 95.56 49 GLN B C 1
ATOM 2350 O O . GLN B 1 49 ? -3.873 4.84 -17.094 1 95.56 49 GLN B O 1
ATOM 2355 N N . LYS B 1 50 ? -2.564 3.584 -18.422 1 95.19 50 LYS B N 1
ATOM 2356 C CA . LYS B 1 50 ? -3.701 2.885 -19.016 1 95.19 50 LYS B CA 1
ATOM 2357 C C . LYS B 1 50 ? -4.215 1.785 -18.094 1 95.19 50 LYS B C 1
ATOM 2359 O O . LYS B 1 50 ? -5.402 1.456 -18.109 1 95.19 50 LYS B O 1
ATOM 2364 N N . ASN B 1 51 ? -3.221 1.293 -17.391 1 90.62 51 ASN B N 1
ATOM 2365 C CA . ASN B 1 51 ? -3.566 0.179 -16.5 1 90.62 51 ASN B CA 1
ATOM 2366 C C . ASN B 1 51 ? -3.457 0.569 -15.039 1 90.62 51 ASN B C 1
ATOM 2368 O O . ASN B 1 51 ? -2.367 0.878 -14.547 1 90.62 51 ASN B O 1
ATOM 2372 N N . GLN B 1 52 ? -4.406 0.807 -14.297 1 83.31 52 GLN B N 1
ATOM 2373 C CA . GLN B 1 52 ? -4.41 1.318 -12.93 1 83.31 52 GLN B CA 1
ATOM 2374 C C . GLN B 1 52 ? -4.184 0.195 -11.922 1 83.31 52 GLN B C 1
ATOM 2376 O O . GLN B 1 52 ? -4.566 0.313 -10.758 1 83.31 52 GLN B O 1
ATOM 2381 N N . ASN B 1 53 ? -3.449 -0.87 -12.344 1 89.88 53 ASN B N 1
ATOM 2382 C CA . ASN B 1 53 ? -3.143 -1.978 -11.445 1 89.88 53 ASN B CA 1
ATOM 2383 C C . ASN B 1 53 ? -1.707 -1.901 -10.93 1 89.88 53 ASN B C 1
ATOM 2385 O O . ASN B 1 53 ? -0.834 -1.337 -11.594 1 89.88 53 ASN B O 1
ATOM 2389 N N . THR B 1 54 ? -1.503 -2.414 -9.742 1 95.31 54 THR B N 1
ATOM 2390 C CA . THR B 1 54 ? -0.171 -2.541 -9.156 1 95.31 54 THR B CA 1
ATOM 2391 C C . THR B 1 54 ? 0.675 -3.529 -9.961 1 95.31 54 THR B C 1
ATOM 2393 O O . THR B 1 54 ? 0.187 -4.586 -10.367 1 95.31 54 THR B O 1
ATOM 2396 N N . SER B 1 55 ? 1.912 -3.184 -10.18 1 98.44 55 SER B N 1
ATOM 2397 C CA . SER B 1 55 ? 2.818 -4.059 -10.914 1 98.44 55 SER B CA 1
ATOM 2398 C C . SER B 1 55 ? 4.18 -4.145 -10.234 1 98.44 55 SER B C 1
ATOM 2400 O O . SER B 1 55 ? 4.426 -3.457 -9.234 1 98.44 55 SER B O 1
ATOM 2402 N N . ILE B 1 56 ? 4.965 -5.059 -10.719 1 98.81 56 ILE B N 1
ATOM 2403 C CA . ILE B 1 56 ? 6.383 -5.164 -10.391 1 98.81 56 ILE B CA 1
ATOM 2404 C C . ILE B 1 56 ? 7.215 -4.523 -11.5 1 98.81 56 ILE B C 1
ATOM 2406 O O . ILE B 1 56 ? 7.062 -4.863 -12.672 1 98.81 56 ILE B O 1
ATOM 2410 N N . TYR B 1 57 ? 8.086 -3.621 -11.117 1 98.94 57 TYR B N 1
ATOM 2411 C CA . TYR B 1 57 ? 8.875 -2.893 -12.102 1 98.94 57 TYR B CA 1
ATOM 2412 C C . TYR B 1 57 ? 10.359 -3.195 -11.938 1 98.94 57 TYR B C 1
ATOM 2414 O O . TYR B 1 57 ? 10.922 -3.014 -10.859 1 98.94 57 TYR B O 1
ATOM 2422 N N . PHE B 1 58 ? 10.977 -3.66 -12.953 1 98.94 58 PHE B N 1
ATOM 2423 C CA . PHE B 1 58 ? 12.43 -3.742 -13.047 1 98.94 58 PHE B CA 1
ATOM 2424 C C . PHE B 1 58 ? 12.969 -2.672 -13.992 1 98.94 58 PHE B C 1
ATOM 2426 O O . PHE B 1 58 ? 12.703 -2.699 -15.188 1 98.94 58 PHE B O 1
ATOM 2433 N N . LEU B 1 59 ? 13.758 -1.771 -13.453 1 98.88 59 LEU B N 1
ATOM 2434 C CA . LEU B 1 59 ? 14.18 -0.593 -14.203 1 98.88 59 LEU B CA 1
ATOM 2435 C C . LEU B 1 59 ? 15.695 -0.45 -14.188 1 98.88 59 LEU B C 1
ATOM 2437 O O . LEU B 1 59 ? 16.312 -0.5 -13.125 1 98.88 59 LEU B O 1
ATOM 2441 N N . ASP B 1 60 ? 16.234 -0.277 -15.336 1 98.75 60 ASP B N 1
ATOM 2442 C CA . ASP B 1 60 ? 17.609 0.218 -15.375 1 98.75 60 ASP B CA 1
ATOM 2443 C C . ASP B 1 60 ? 17.672 1.691 -14.984 1 98.75 60 ASP B C 1
ATOM 2445 O O . ASP B 1 60 ? 16.719 2.443 -15.219 1 98.75 60 ASP B O 1
ATOM 2449 N N . VAL B 1 61 ? 18.797 2.066 -14.375 1 98.38 61 VAL B N 1
ATOM 2450 C CA . VAL B 1 61 ? 19 3.457 -13.977 1 98.38 61 VAL B CA 1
ATOM 2451 C C . VAL B 1 61 ? 19.469 4.277 -15.172 1 98.38 61 VAL B C 1
ATOM 2453 O O . VAL B 1 61 ? 19.016 5.406 -15.375 1 98.38 61 VAL B O 1
ATOM 2456 N N . ASP B 1 62 ? 20.391 3.695 -15.922 1 97 62 ASP B N 1
ATOM 2457 C CA . ASP B 1 62 ? 20.891 4.359 -17.109 1 97 62 ASP B CA 1
ATOM 2458 C C . ASP B 1 62 ? 20.141 3.898 -18.359 1 97 62 ASP B C 1
ATOM 2460 O O . ASP B 1 62 ? 20.484 2.881 -18.969 1 97 62 ASP B O 1
ATOM 2464 N N . LEU B 1 63 ? 19.125 4.602 -18.875 1 96.31 63 LEU B N 1
ATOM 2465 C CA . LEU B 1 63 ? 18.234 4.207 -19.969 1 96.31 63 LEU B CA 1
ATOM 2466 C C . LEU B 1 63 ? 18.609 4.941 -21.266 1 96.31 63 LEU B C 1
ATOM 2468 O O . LEU B 1 63 ? 17.984 4.711 -22.297 1 96.31 63 LEU B O 1
ATOM 2472 N N . LYS B 1 64 ? 19.656 5.66 -21.297 1 89.88 64 LYS B N 1
ATOM 2473 C CA . LYS B 1 64 ? 20.078 6.422 -22.469 1 89.88 64 LYS B CA 1
ATOM 2474 C C . LYS B 1 64 ? 18.891 7.133 -23.125 1 89.88 64 LYS B C 1
ATOM 2476 O O . LYS B 1 64 ? 18.703 7.051 -24.328 1 89.88 64 LYS B O 1
ATOM 2481 N N . ASN B 1 65 ? 18.031 7.68 -22.375 1 89.31 65 ASN B N 1
ATOM 2482 C CA . ASN B 1 65 ? 16.844 8.422 -22.766 1 89.31 65 ASN B CA 1
ATOM 2483 C C . ASN B 1 65 ? 16.766 9.773 -22.047 1 89.31 65 ASN B C 1
ATOM 2485 O O . ASN B 1 65 ? 17.719 10.188 -21.391 1 89.31 65 ASN B O 1
ATOM 2489 N N . ASN B 1 66 ? 15.719 10.516 -22.281 1 89.62 66 ASN B N 1
ATOM 2490 C CA . ASN B 1 66 ? 15.531 11.844 -21.688 1 89.62 66 ASN B CA 1
ATOM 2491 C C . ASN B 1 66 ? 15.352 11.766 -20.172 1 89.62 66 ASN B C 1
ATOM 2493 O O . ASN B 1 66 ? 15.617 12.734 -19.469 1 89.62 66 ASN B O 1
ATOM 2497 N N . ILE B 1 67 ? 14.883 10.633 -19.719 1 92.25 67 ILE B N 1
ATOM 2498 C CA . ILE B 1 67 ? 14.734 10.438 -18.281 1 92.25 67 ILE B CA 1
ATOM 2499 C C . ILE B 1 67 ? 15.57 9.242 -17.828 1 92.25 67 ILE B C 1
ATOM 2501 O O . ILE B 1 67 ? 15.688 8.25 -18.562 1 92.25 67 ILE B O 1
ATOM 2505 N N . ASN B 1 68 ? 16.219 9.375 -16.688 1 94.44 68 ASN B N 1
ATOM 2506 C CA . ASN B 1 68 ? 16.891 8.203 -16.156 1 94.44 68 ASN B CA 1
ATOM 2507 C C . ASN B 1 68 ? 15.938 7.305 -15.375 1 94.44 68 ASN B C 1
ATOM 2509 O O . ASN B 1 68 ? 14.789 7.688 -15.125 1 94.44 68 ASN B O 1
ATOM 2513 N N . GLY B 1 69 ? 16.359 6.152 -15.031 1 98.19 69 GLY B N 1
ATOM 2514 C CA . GLY B 1 69 ? 15.5 5.156 -14.406 1 98.19 69 GLY B CA 1
ATOM 2515 C C . GLY B 1 69 ? 14.961 5.594 -13.055 1 98.19 69 GLY B C 1
ATOM 2516 O O . GLY B 1 69 ? 13.875 5.18 -12.648 1 98.19 69 GLY B O 1
ATOM 2517 N N . ILE B 1 70 ? 15.727 6.387 -12.297 1 98.38 70 ILE B N 1
ATOM 2518 C CA . ILE B 1 70 ? 15.297 6.828 -10.977 1 98.38 70 ILE B CA 1
ATOM 2519 C C . ILE B 1 70 ? 14.133 7.809 -11.117 1 98.38 70 ILE B C 1
ATOM 2521 O O . ILE B 1 70 ? 13.133 7.707 -10.391 1 98.38 70 ILE B O 1
ATOM 2525 N N . ARG B 1 71 ? 14.203 8.688 -12.062 1 98.06 71 ARG B N 1
ATOM 2526 C CA . ARG B 1 71 ? 13.102 9.594 -12.352 1 98.06 71 ARG B CA 1
ATOM 2527 C C . ARG B 1 71 ? 11.883 8.836 -12.859 1 98.06 71 ARG B C 1
ATOM 2529 O O . ARG B 1 71 ? 10.75 9.164 -12.516 1 98.06 71 ARG B O 1
ATOM 2536 N N . LEU B 1 72 ? 12.164 7.871 -13.734 1 98.62 72 LEU B N 1
ATOM 2537 C CA . LEU B 1 72 ? 11.07 7.008 -14.156 1 98.62 72 LEU B CA 1
ATOM 2538 C C . LEU B 1 72 ? 10.391 6.355 -12.953 1 98.62 72 LEU B C 1
ATOM 2540 O O . LEU B 1 72 ? 9.164 6.324 -12.859 1 98.62 72 LEU B O 1
ATOM 2544 N N . GLY B 1 73 ? 11.195 5.809 -12 1 98.69 73 GLY B N 1
ATOM 2545 C CA . GLY B 1 73 ? 10.656 5.238 -10.773 1 98.69 73 GLY B CA 1
ATOM 2546 C C . GLY B 1 73 ? 9.797 6.215 -9.992 1 98.69 73 GLY B C 1
ATOM 2547 O O . GLY B 1 73 ? 8.727 5.852 -9.5 1 98.69 73 GLY B O 1
ATOM 2548 N N . GLU B 1 74 ? 10.289 7.414 -9.875 1 98.38 74 GLU B N 1
ATOM 2549 C CA . GLU B 1 74 ? 9.539 8.469 -9.195 1 98.38 74 GLU B CA 1
ATOM 2550 C C . GLU B 1 74 ? 8.18 8.695 -9.852 1 98.38 74 GLU B C 1
ATOM 2552 O O . GLU B 1 74 ? 7.16 8.781 -9.164 1 98.38 74 GLU B O 1
ATOM 2557 N N . THR B 1 75 ? 8.203 8.758 -11.141 1 97.81 75 THR B N 1
ATOM 2558 C CA . THR B 1 75 ? 6.98 8.953 -11.914 1 97.81 75 THR B CA 1
ATOM 2559 C C . THR B 1 75 ? 6.02 7.785 -11.719 1 97.81 75 THR B C 1
ATOM 2561 O O . THR B 1 75 ? 4.82 7.984 -11.5 1 97.81 75 THR B O 1
ATOM 2564 N N . ILE B 1 76 ? 6.543 6.629 -11.758 1 98.25 76 ILE B N 1
ATOM 2565 C CA . ILE B 1 76 ? 5.738 5.43 -11.555 1 98.25 76 ILE B CA 1
ATOM 2566 C C . ILE B 1 76 ? 5.102 5.461 -10.164 1 98.25 76 ILE B C 1
ATOM 2568 O O . ILE B 1 76 ? 3.916 5.16 -10.008 1 98.25 76 ILE B O 1
ATOM 2572 N N . ARG B 1 77 ? 5.895 5.84 -9.172 1 98 77 ARG B N 1
ATOM 2573 C CA . ARG B 1 77 ? 5.426 5.867 -7.793 1 98 77 ARG B CA 1
ATOM 2574 C C . ARG B 1 77 ? 4.219 6.785 -7.641 1 98 77 ARG B C 1
ATOM 2576 O O . ARG B 1 77 ? 3.273 6.465 -6.918 1 98 77 ARG B O 1
ATOM 2583 N N . GLU B 1 78 ? 4.207 7.836 -8.375 1 95.06 78 GLU B N 1
ATOM 2584 C CA . GLU B 1 78 ? 3.102 8.781 -8.328 1 95.06 78 GLU B CA 1
ATOM 2585 C C . GLU B 1 78 ? 1.832 8.188 -8.922 1 95.06 78 GLU B C 1
ATOM 2587 O O . GLU B 1 78 ? 0.724 8.484 -8.477 1 95.06 78 GLU B O 1
ATOM 2592 N N . MET B 1 79 ? 2.01 7.336 -9.875 1 95.31 79 MET B N 1
ATOM 2593 C CA . MET B 1 79 ? 0.867 6.773 -10.586 1 95.31 79 MET B CA 1
ATOM 2594 C C . MET B 1 79 ? 0.442 5.445 -9.969 1 95.31 79 MET B C 1
ATOM 2596 O O . MET B 1 79 ? -0.738 5.09 -9.992 1 95.31 79 MET B O 1
ATOM 2600 N N . ASP B 1 80 ? 1.369 4.738 -9.453 1 96.31 80 ASP B N 1
ATOM 2601 C CA . ASP B 1 80 ? 1.193 3.453 -8.781 1 96.31 80 ASP B CA 1
ATOM 2602 C C . ASP B 1 80 ? 1.852 3.457 -7.402 1 96.31 80 ASP B C 1
ATOM 2604 O O . ASP B 1 80 ? 2.994 3.02 -7.254 1 96.31 80 ASP B O 1
ATOM 2608 N N . SER B 1 81 ? 1.096 3.879 -6.469 1 95.25 81 SER B N 1
ATOM 2609 C CA . SER B 1 81 ? 1.645 4.125 -5.141 1 95.25 81 SER B CA 1
ATOM 2610 C C . SER B 1 81 ? 2.031 2.822 -4.449 1 95.25 81 SER B C 1
ATOM 2612 O O . SER B 1 81 ? 2.799 2.828 -3.486 1 95.25 81 SER B O 1
ATOM 2614 N N . LEU B 1 82 ? 1.603 1.718 -4.973 1 95.81 82 LEU B N 1
ATOM 2615 C CA . LEU B 1 82 ? 1.856 0.438 -4.32 1 95.81 82 LEU B CA 1
ATOM 2616 C C . LEU B 1 82 ? 2.797 -0.422 -5.156 1 95.81 82 LEU B C 1
ATOM 2618 O O . LEU B 1 82 ? 3.102 -1.558 -4.789 1 95.81 82 LEU B O 1
ATOM 2622 N N . GLY B 1 83 ? 3.188 0.12 -6.246 1 98.06 83 GLY B N 1
ATOM 2623 C CA . GLY B 1 83 ? 4.035 -0.644 -7.145 1 98.06 83 GLY B CA 1
ATOM 2624 C C . GLY B 1 83 ? 5.34 -1.085 -6.504 1 98.06 83 GLY B C 1
ATOM 2625 O O . GLY B 1 83 ? 5.914 -0.357 -5.691 1 98.06 83 GLY B O 1
ATOM 2626 N N . PHE B 1 84 ? 5.824 -2.258 -6.898 1 98.81 84 PHE B N 1
ATOM 2627 C CA . PHE B 1 84 ? 7.117 -2.756 -6.449 1 98.81 84 PHE B CA 1
ATOM 2628 C C . PHE B 1 84 ? 8.219 -2.373 -7.434 1 98.81 84 PHE B C 1
ATOM 2630 O O . PHE B 1 84 ? 8.344 -2.977 -8.5 1 98.81 84 PHE B O 1
ATOM 2637 N N . ILE B 1 85 ? 9.016 -1.416 -7.047 1 98.94 85 ILE B N 1
ATOM 2638 C CA . ILE B 1 85 ? 10.023 -0.881 -7.953 1 98.94 85 ILE B CA 1
ATOM 2639 C C . ILE B 1 85 ? 11.398 -1.434 -7.586 1 98.94 85 ILE B C 1
ATOM 2641 O O . ILE B 1 85 ? 11.836 -1.312 -6.438 1 98.94 85 ILE B O 1
ATOM 2645 N N . ILE B 1 86 ? 12.008 -2.062 -8.508 1 98.94 86 ILE B N 1
ATOM 2646 C CA . ILE B 1 86 ? 13.359 -2.605 -8.352 1 98.94 86 ILE B CA 1
ATOM 2647 C C . ILE B 1 86 ? 14.281 -2.016 -9.422 1 98.94 86 ILE B C 1
ATOM 2649 O O . ILE B 1 86 ? 14.008 -2.141 -10.617 1 98.94 86 ILE B O 1
ATOM 2653 N N . PHE B 1 87 ? 15.367 -1.391 -8.953 1 98.88 87 PHE B N 1
ATOM 2654 C CA . PHE B 1 87 ? 16.375 -0.946 -9.906 1 98.88 87 PHE B CA 1
ATOM 2655 C C . PHE B 1 87 ? 17.391 -2.055 -10.172 1 98.88 87 PHE B C 1
ATOM 2657 O O . PHE B 1 87 ? 17.844 -2.729 -9.242 1 98.88 87 PHE B O 1
ATOM 2664 N N . VAL B 1 88 ? 17.672 -2.326 -11.422 1 98.81 88 VAL B N 1
ATOM 2665 C CA . VAL B 1 88 ? 18.688 -3.264 -11.883 1 98.81 88 VAL B CA 1
ATOM 2666 C C . VAL B 1 88 ? 19.703 -2.529 -12.742 1 98.81 88 VAL B C 1
ATOM 2668 O O . VAL B 1 88 ? 19.406 -2.119 -13.867 1 98.81 88 VAL B O 1
ATOM 2671 N N . THR B 1 89 ? 20.906 -2.373 -12.219 1 98.38 89 THR B N 1
ATOM 2672 C CA . THR B 1 89 ? 21.797 -1.421 -12.875 1 98.38 89 THR B CA 1
ATOM 2673 C C . THR B 1 89 ? 23.266 -1.739 -12.547 1 98.38 89 THR B C 1
ATOM 2675 O O . THR B 1 89 ? 23.547 -2.615 -11.727 1 98.38 89 THR B O 1
ATOM 2678 N N . THR B 1 90 ? 24.172 -1.096 -13.281 1 97.31 90 THR B N 1
ATOM 2679 C CA . THR B 1 90 ? 25.594 -1.148 -12.969 1 97.31 90 THR B CA 1
ATOM 2680 C C . THR B 1 90 ? 26.016 0.068 -12.148 1 97.31 90 THR B C 1
ATOM 2682 O O . THR B 1 90 ? 27.172 0.173 -11.734 1 97.31 90 THR B O 1
ATOM 2685 N N . HIS B 1 91 ? 25.094 0.961 -11.812 1 96.56 91 HIS B N 1
ATOM 2686 C CA . HIS B 1 91 ? 25.422 2.264 -11.242 1 96.56 91 HIS B CA 1
ATOM 2687 C C . HIS B 1 91 ? 25.062 2.324 -9.758 1 96.56 91 HIS B C 1
ATOM 2689 O O . HIS B 1 91 ? 24.188 3.1 -9.359 1 96.56 91 HIS B O 1
ATOM 2695 N N . LEU B 1 92 ? 25.891 1.704 -9.008 1 96.19 92 LEU B N 1
ATOM 2696 C CA . LEU B 1 92 ? 25.688 1.705 -7.562 1 96.19 92 LEU B CA 1
ATOM 2697 C C . LEU B 1 92 ? 25.734 3.125 -7.008 1 96.19 92 LEU B C 1
ATOM 2699 O O . LEU B 1 92 ? 24.984 3.461 -6.086 1 96.19 92 LEU B O 1
ATOM 2703 N N . GLU B 1 93 ? 26.5 3.957 -7.605 1 95.56 93 GLU B N 1
ATOM 2704 C CA . GLU B 1 93 ? 26.766 5.305 -7.113 1 95.56 93 GLU B CA 1
ATOM 2705 C C . GLU B 1 93 ? 25.516 6.168 -7.164 1 95.56 93 GLU B C 1
ATOM 2707 O O . GLU B 1 93 ? 25.438 7.199 -6.492 1 95.56 93 GLU B O 1
ATOM 2712 N N . MET B 1 94 ? 24.531 5.777 -7.871 1 96.88 94 MET B N 1
ATOM 2713 C CA . MET B 1 94 ? 23.312 6.574 -8.016 1 96.88 94 MET B CA 1
ATOM 2714 C C . MET B 1 94 ? 22.234 6.102 -7.047 1 96.88 94 MET B C 1
ATOM 2716 O O . MET B 1 94 ? 21.156 6.688 -6.984 1 96.88 94 MET B O 1
ATOM 2720 N N . SER B 1 95 ? 22.516 5.152 -6.23 1 97.88 95 SER B N 1
ATOM 2721 C CA . SER B 1 95 ? 21.5 4.484 -5.414 1 97.88 95 SER B CA 1
ATOM 2722 C C . SER B 1 95 ? 20.844 5.457 -4.441 1 97.88 95 SER B C 1
ATOM 2724 O O . SER B 1 95 ? 19.641 5.371 -4.188 1 97.88 95 SER B O 1
ATOM 2726 N N . TYR B 1 96 ? 21.641 6.41 -3.975 1 97.75 96 TYR B N 1
ATOM 2727 C CA . TYR B 1 96 ? 21.125 7.328 -2.965 1 97.75 96 TYR B CA 1
ATOM 2728 C C . TYR B 1 96 ? 20.016 8.211 -3.539 1 97.75 96 TYR B C 1
ATOM 2730 O O . TYR B 1 96 ? 19.125 8.641 -2.814 1 97.75 96 TYR B O 1
ATOM 2738 N N . LEU B 1 97 ? 20.016 8.469 -4.809 1 97.62 97 LEU B N 1
ATOM 2739 C CA . LEU B 1 97 ? 19.016 9.297 -5.465 1 97.62 97 LEU B CA 1
ATOM 2740 C C . LEU B 1 97 ? 17.641 8.672 -5.348 1 97.62 97 LEU B C 1
ATOM 2742 O O . LEU B 1 97 ? 16.625 9.383 -5.32 1 97.62 97 LEU B O 1
ATOM 2746 N N . ALA B 1 98 ? 17.578 7.332 -5.242 1 98.31 98 ALA B N 1
ATOM 2747 C CA . ALA B 1 98 ? 16.281 6.668 -5.07 1 98.31 98 ALA B CA 1
ATOM 2748 C C . ALA B 1 98 ? 15.609 7.113 -3.779 1 98.31 98 ALA B C 1
ATOM 2750 O O . ALA B 1 98 ? 14.375 7.211 -3.719 1 98.31 98 ALA B O 1
ATOM 2751 N N . PHE B 1 99 ? 16.422 7.402 -2.744 1 98.38 99 PHE B N 1
ATOM 2752 C CA . PHE B 1 99 ? 15.891 7.926 -1.49 1 98.38 99 PHE B CA 1
ATOM 2753 C C . PHE B 1 99 ? 15.516 9.398 -1.633 1 98.38 99 PHE B C 1
ATOM 2755 O O . PHE B 1 99 ? 14.43 9.805 -1.227 1 98.38 99 PHE B O 1
ATOM 2762 N N . LYS B 1 100 ? 16.391 10.125 -2.254 1 97.06 100 LYS B N 1
ATOM 2763 C CA . LYS B 1 100 ? 16.172 11.562 -2.395 1 97.06 100 LYS B CA 1
ATOM 2764 C C . LYS B 1 100 ? 14.883 11.852 -3.154 1 97.06 100 LYS B C 1
ATOM 2766 O O . LYS B 1 100 ? 14.18 12.812 -2.85 1 97.06 100 LYS B O 1
ATOM 2771 N N . TYR B 1 101 ? 14.609 10.969 -4.055 1 97.56 101 TYR B N 1
ATOM 2772 C CA . TYR B 1 101 ? 13.422 11.172 -4.871 1 97.56 101 TYR B CA 1
ATOM 2773 C C . TYR B 1 101 ? 12.227 10.422 -4.289 1 97.56 101 TYR B C 1
ATOM 2775 O O . TYR B 1 101 ? 11.148 10.406 -4.887 1 97.56 101 TYR B O 1
ATOM 2783 N N . LYS B 1 102 ? 12.414 9.805 -3.152 1 98.5 102 LYS B N 1
ATOM 2784 C CA . LYS B 1 102 ? 11.359 9.125 -2.406 1 98.5 102 LYS B CA 1
ATOM 2785 C C . LYS B 1 102 ? 10.633 8.109 -3.285 1 98.5 102 LYS B C 1
ATOM 2787 O O . LYS B 1 102 ? 9.398 8.055 -3.291 1 98.5 102 LYS B O 1
ATOM 2792 N N . VAL B 1 103 ? 11.438 7.293 -4.008 1 98.5 103 VAL B N 1
ATOM 2793 C CA . VAL B 1 103 ? 10.898 6.312 -4.941 1 98.5 103 VAL B CA 1
ATOM 2794 C C . VAL B 1 103 ? 10.328 5.125 -4.168 1 98.5 103 VAL B C 1
ATOM 2796 O O . VAL B 1 103 ? 9.461 4.406 -4.672 1 98.5 103 VAL B O 1
ATOM 2799 N N . GLU B 1 104 ? 10.844 4.941 -2.939 1 98.69 104 GLU B N 1
ATOM 2800 C CA . GLU B 1 104 ? 10.469 3.789 -2.123 1 98.69 104 GLU B CA 1
ATOM 2801 C C . GLU B 1 104 ? 10.727 2.48 -2.865 1 98.69 104 GLU B C 1
ATOM 2803 O O . GLU B 1 104 ? 9.844 1.627 -2.955 1 98.69 104 GLU B O 1
ATOM 2808 N N . ALA B 1 105 ? 11.922 2.359 -3.367 1 98.81 105 ALA B N 1
ATOM 2809 C CA . ALA B 1 105 ? 12.305 1.165 -4.117 1 98.81 105 ALA B CA 1
ATOM 2810 C C . ALA B 1 105 ? 12.422 -0.046 -3.197 1 98.81 105 ALA B C 1
ATOM 2812 O O . ALA B 1 105 ? 12.938 0.063 -2.084 1 98.81 105 ALA B O 1
ATOM 2813 N N . MET B 1 106 ? 11.992 -1.153 -3.684 1 98.75 106 MET B N 1
ATOM 2814 C CA . MET B 1 106 ? 12.102 -2.406 -2.941 1 98.75 106 MET B CA 1
ATOM 2815 C C . MET B 1 106 ? 13.555 -2.865 -2.855 1 98.75 106 MET B C 1
ATOM 2817 O O . MET B 1 106 ? 13.984 -3.379 -1.821 1 98.75 106 MET B O 1
ATOM 2821 N N . ASP B 1 107 ? 14.172 -2.748 -3.955 1 98.88 107 ASP B N 1
ATOM 2822 C CA . ASP B 1 107 ? 15.57 -3.164 -4.035 1 98.88 107 ASP B CA 1
ATOM 2823 C C . ASP B 1 107 ? 16.312 -2.373 -5.105 1 98.88 107 ASP B C 1
ATOM 2825 O O . ASP B 1 107 ? 15.711 -1.638 -5.883 1 98.88 107 ASP B O 1
ATOM 2829 N N . TYR B 1 108 ? 17.578 -2.422 -5.012 1 98.81 108 TYR B N 1
ATOM 2830 C CA . TYR B 1 108 ? 18.562 -1.857 -5.93 1 98.81 108 TYR B CA 1
ATOM 2831 C C . TYR B 1 108 ? 19.672 -2.861 -6.23 1 98.81 108 TYR B C 1
ATOM 2833 O O . TYR B 1 108 ? 20.609 -3.006 -5.453 1 98.81 108 TYR B O 1
ATOM 2841 N N . VAL B 1 109 ? 19.5 -3.514 -7.355 1 98.81 109 VAL B N 1
ATOM 2842 C CA . VAL B 1 109 ? 20.297 -4.699 -7.645 1 98.81 109 VAL B CA 1
ATOM 2843 C C . VAL B 1 109 ? 21.391 -4.355 -8.664 1 98.81 109 VAL B C 1
ATOM 2845 O O . VAL B 1 109 ? 21.094 -3.834 -9.742 1 98.81 109 VAL B O 1
ATOM 2848 N N . ILE B 1 110 ? 22.609 -4.715 -8.32 1 98.38 110 ILE B N 1
ATOM 2849 C CA . ILE B 1 110 ? 23.734 -4.41 -9.203 1 98.38 110 ILE B CA 1
ATOM 2850 C C . ILE B 1 110 ? 23.953 -5.559 -10.18 1 98.38 110 ILE B C 1
ATOM 2852 O O . ILE B 1 110 ? 24.109 -6.711 -9.773 1 98.38 110 ILE B O 1
ATOM 2856 N N . LYS B 1 111 ? 23.938 -5.188 -11.461 1 97.31 111 LYS B N 1
ATOM 2857 C CA . LYS B 1 111 ? 24.156 -6.184 -12.508 1 97.31 111 LYS B CA 1
ATOM 2858 C C . LYS B 1 111 ? 25.5 -6.867 -12.359 1 97.31 111 LYS B C 1
ATOM 2860 O O . LYS B 1 111 ? 26.5 -6.219 -12.023 1 97.31 111 LYS B O 1
ATOM 2865 N N . ASP B 1 112 ? 25.469 -8.18 -12.633 1 87 112 ASP B N 1
ATOM 2866 C CA . ASP B 1 112 ? 26.641 -9.055 -12.75 1 87 112 ASP B CA 1
ATOM 2867 C C . ASP B 1 112 ? 27.312 -9.242 -11.391 1 87 112 ASP B C 1
ATOM 2869 O O . ASP B 1 112 ? 28.406 -9.82 -11.312 1 87 112 ASP B O 1
ATOM 2873 N N . ASP B 1 113 ? 26.703 -8.688 -10.281 1 94.94 113 ASP B N 1
ATOM 2874 C CA . ASP B 1 113 ? 27.141 -9.109 -8.953 1 94.94 113 ASP B CA 1
ATOM 2875 C C . ASP B 1 113 ? 26.875 -10.594 -8.734 1 94.94 113 ASP B C 1
ATOM 2877 O O . ASP B 1 113 ? 26.031 -11.188 -9.414 1 94.94 113 ASP B O 1
ATOM 2881 N N . GLU B 1 114 ? 27.5 -11.156 -7.75 1 95.69 114 GLU B N 1
ATOM 2882 C CA . GLU B 1 114 ? 27.422 -12.594 -7.496 1 95.69 114 GLU B CA 1
ATOM 2883 C C . GLU B 1 114 ? 26.016 -13.008 -7.082 1 95.69 114 GLU B C 1
ATOM 2885 O O . GLU B 1 114 ? 25.547 -14.094 -7.438 1 95.69 114 GLU B O 1
ATOM 2890 N N . ASP B 1 115 ? 25.344 -12.148 -6.43 1 96.31 115 ASP B N 1
ATOM 2891 C CA . ASP B 1 115 ? 24.031 -12.523 -5.906 1 96.31 115 ASP B CA 1
ATOM 2892 C C . ASP B 1 115 ? 22.906 -11.93 -6.75 1 96.31 115 ASP B C 1
ATOM 2894 O O . ASP B 1 115 ? 21.766 -11.836 -6.297 1 96.31 115 ASP B O 1
ATOM 2898 N N . PHE B 1 116 ? 23.25 -11.594 -8.008 1 97.75 116 PHE B N 1
ATOM 2899 C CA . PHE B 1 116 ? 22.297 -10.922 -8.883 1 97.75 116 PHE B CA 1
ATOM 2900 C C . PHE B 1 116 ? 21.031 -11.766 -9.055 1 97.75 116 PHE B C 1
ATOM 2902 O O . PHE B 1 116 ? 19.922 -11.305 -8.773 1 97.75 116 PHE B O 1
ATOM 2909 N N . LYS B 1 117 ? 21.156 -12.969 -9.469 1 97.56 117 LYS B N 1
ATOM 2910 C CA . LYS B 1 117 ? 20.031 -13.867 -9.727 1 97.56 117 LYS B CA 1
ATOM 2911 C C . LYS B 1 117 ? 19.188 -14.07 -8.469 1 97.56 117 LYS B C 1
ATOM 2913 O O . LYS B 1 117 ? 17.969 -14 -8.516 1 97.56 117 LYS B O 1
ATOM 2918 N N . HIS B 1 118 ? 19.906 -14.297 -7.395 1 97.62 118 HIS B N 1
ATOM 2919 C CA . HIS B 1 118 ? 19.219 -14.508 -6.125 1 97.62 118 HIS B CA 1
ATOM 2920 C C . HIS B 1 118 ? 18.422 -13.281 -5.719 1 97.62 118 HIS B C 1
ATOM 2922 O O . HIS B 1 118 ? 17.281 -13.406 -5.246 1 97.62 118 HIS B O 1
ATOM 2928 N N . ARG B 1 119 ? 18.938 -12.094 -5.902 1 98.06 119 ARG B N 1
ATOM 2929 C CA . ARG B 1 119 ? 18.266 -10.844 -5.535 1 98.06 119 ARG B CA 1
ATOM 2930 C C . ARG B 1 119 ? 17.016 -10.617 -6.387 1 98.06 119 ARG B C 1
ATOM 2932 O O . ARG B 1 119 ? 15.961 -10.258 -5.867 1 98.06 119 ARG B O 1
ATOM 2939 N N . VAL B 1 120 ? 17.125 -10.852 -7.672 1 98.44 120 VAL B N 1
ATOM 2940 C CA . VAL B 1 120 ? 15.992 -10.68 -8.57 1 98.44 120 VAL B CA 1
ATOM 2941 C C . VAL B 1 120 ? 14.883 -11.664 -8.195 1 98.44 120 VAL B C 1
ATOM 2943 O O . VAL B 1 120 ? 13.727 -11.266 -8.047 1 98.44 120 VAL B O 1
ATOM 2946 N N . ASN B 1 121 ? 15.297 -12.883 -7.992 1 98.19 121 ASN B N 1
ATOM 2947 C CA . ASN B 1 121 ? 14.32 -13.898 -7.605 1 98.19 121 ASN B CA 1
ATOM 2948 C C . ASN B 1 121 ? 13.625 -13.539 -6.297 1 98.19 121 ASN B C 1
ATOM 2950 O O . ASN B 1 121 ? 12.398 -13.648 -6.191 1 98.19 121 ASN B O 1
ATOM 2954 N N . SER B 1 122 ? 14.398 -13.141 -5.34 1 98.31 122 SER B N 1
ATOM 2955 C CA . SER B 1 122 ? 13.852 -12.789 -4.031 1 98.31 122 SER B CA 1
ATOM 2956 C C . SER B 1 122 ? 12.875 -11.617 -4.133 1 98.31 122 SER B C 1
ATOM 2958 O O . SER B 1 122 ? 11.875 -11.578 -3.422 1 98.31 122 SER B O 1
ATOM 2960 N N . CYS B 1 123 ? 13.164 -10.664 -4.988 1 98.69 123 CYS B N 1
ATOM 2961 C CA . CYS B 1 123 ? 12.273 -9.539 -5.199 1 98.69 123 CYS B CA 1
ATOM 2962 C C . CYS B 1 123 ? 10.938 -10 -5.766 1 98.69 123 CYS B C 1
ATOM 2964 O O . CYS B 1 123 ? 9.875 -9.57 -5.305 1 98.69 123 CYS B O 1
ATOM 2966 N N . ILE B 1 124 ? 10.977 -10.867 -6.727 1 98.69 124 ILE B N 1
ATOM 2967 C CA . ILE B 1 124 ? 9.766 -11.359 -7.375 1 98.69 124 ILE B CA 1
ATOM 2968 C C . ILE B 1 124 ? 8.891 -12.078 -6.352 1 98.69 124 ILE B C 1
ATOM 2970 O O . ILE B 1 124 ? 7.695 -11.797 -6.246 1 98.69 124 ILE B O 1
ATOM 2974 N N . LEU B 1 125 ? 9.508 -12.938 -5.605 1 97.88 125 LEU B N 1
ATOM 2975 C CA . LEU B 1 125 ? 8.766 -13.727 -4.633 1 97.88 125 LEU B CA 1
ATOM 2976 C C . LEU B 1 125 ? 8.188 -12.844 -3.539 1 97.88 125 LEU B C 1
ATOM 2978 O O . LEU B 1 125 ? 7.02 -12.992 -3.162 1 97.88 125 LEU B O 1
ATOM 2982 N N . LYS B 1 126 ? 8.984 -11.93 -3.064 1 98 126 LYS B N 1
ATOM 2983 C CA . LYS B 1 126 ? 8.5 -11.039 -2.012 1 98 126 LYS B CA 1
ATOM 2984 C C . LYS B 1 126 ? 7.352 -10.164 -2.514 1 98 126 LYS B C 1
ATOM 2986 O O . LYS B 1 126 ? 6.332 -10.023 -1.835 1 98 126 LYS B O 1
ATOM 2991 N N . ALA B 1 127 ? 7.516 -9.586 -3.664 1 98.31 127 ALA B N 1
ATOM 2992 C CA . ALA B 1 127 ? 6.469 -8.75 -4.246 1 98.31 127 ALA B CA 1
ATOM 2993 C C . ALA B 1 127 ? 5.18 -9.539 -4.453 1 98.31 127 ALA B C 1
ATOM 2995 O O . ALA B 1 127 ? 4.098 -9.07 -4.094 1 98.31 127 ALA B O 1
ATOM 2996 N N . TYR B 1 128 ? 5.355 -10.719 -5 1 97.44 128 TYR B N 1
ATOM 2997 C CA . TYR B 1 128 ? 4.219 -11.594 -5.27 1 97.44 128 TYR B CA 1
ATOM 2998 C C . TYR B 1 128 ? 3.467 -11.914 -3.984 1 97.44 128 TYR B C 1
ATOM 3000 O O . TYR B 1 128 ? 2.248 -11.75 -3.91 1 97.44 128 TYR B O 1
ATOM 3008 N N . ASN B 1 129 ? 4.207 -12.32 -3.014 1 95.31 129 ASN B N 1
ATOM 3009 C CA . ASN B 1 129 ? 3.604 -12.711 -1.743 1 95.31 129 ASN B CA 1
ATOM 3010 C C . ASN B 1 129 ? 2.959 -11.516 -1.041 1 95.31 129 ASN B C 1
ATOM 3012 O O . ASN B 1 129 ? 1.851 -11.625 -0.515 1 95.31 129 ASN B O 1
ATOM 3016 N N . THR B 1 130 ? 3.635 -10.414 -1.024 1 96 130 THR B N 1
ATOM 3017 C CA . THR B 1 130 ? 3.094 -9.211 -0.392 1 96 130 THR B CA 1
ATOM 3018 C C . THR B 1 130 ? 1.793 -8.789 -1.066 1 96 130 THR B C 1
ATOM 3020 O O . THR B 1 130 ? 0.807 -8.484 -0.391 1 96 130 THR B O 1
ATOM 3023 N N . TYR B 1 131 ? 1.806 -8.766 -2.35 1 96.25 131 TYR B N 1
ATOM 3024 C CA . TYR B 1 131 ? 0.638 -8.359 -3.123 1 96.25 131 TYR B CA 1
ATOM 3025 C C . TYR B 1 131 ? -0.56 -9.25 -2.811 1 96.25 131 TYR B C 1
ATOM 3027 O O . TYR B 1 131 ? -1.639 -8.758 -2.477 1 96.25 131 TYR B O 1
ATOM 3035 N N . TYR B 1 132 ? -0.404 -10.508 -2.857 1 93.75 132 TYR B N 1
ATOM 3036 C CA . TYR B 1 132 ? -1.555 -11.398 -2.756 1 93.75 132 TYR B CA 1
ATOM 3037 C C . TYR B 1 132 ? -1.964 -11.594 -1.301 1 93.75 132 TYR B C 1
ATOM 3039 O O . TYR B 1 132 ? -3.125 -11.891 -1.011 1 93.75 132 TYR B O 1
ATOM 3047 N N . LYS B 1 133 ? -1.037 -11.422 -0.415 1 92.81 133 LYS B N 1
ATOM 3048 C CA . LYS B 1 133 ? -1.447 -11.367 0.985 1 92.81 133 LYS B CA 1
ATOM 3049 C C . LYS B 1 133 ? -2.406 -10.211 1.233 1 92.81 133 LYS B C 1
ATOM 3051 O O . LYS B 1 133 ? -3.42 -10.367 1.916 1 92.81 133 LYS B O 1
ATOM 3056 N N . SER B 1 134 ? -2.02 -9.109 0.667 1 91.88 134 SER B N 1
ATOM 3057 C CA . SER B 1 134 ? -2.885 -7.941 0.796 1 91.88 134 SER B CA 1
ATOM 3058 C C . SER B 1 134 ? -4.219 -8.156 0.087 1 91.88 134 SER B C 1
ATOM 3060 O O . SER B 1 134 ? -5.277 -7.84 0.633 1 91.88 134 SER B O 1
ATOM 3062 N N . GLU B 1 135 ? -4.188 -8.688 -1.069 1 91.38 135 GLU B N 1
ATOM 3063 C CA . GLU B 1 135 ? -5.398 -8.969 -1.835 1 91.38 135 GLU B CA 1
ATOM 3064 C C . GLU B 1 135 ? -6.309 -9.938 -1.09 1 91.38 135 GLU B C 1
ATOM 3066 O O . GLU B 1 135 ? -7.531 -9.781 -1.097 1 91.38 135 GLU B O 1
ATOM 3071 N N . ASN B 1 136 ? -5.707 -10.914 -0.457 1 91.12 136 ASN B N 1
ATOM 3072 C CA . ASN B 1 136 ? -6.484 -11.875 0.311 1 91.12 136 ASN B CA 1
ATOM 3073 C C . ASN B 1 136 ? -7.125 -11.234 1.536 1 91.12 136 ASN B C 1
ATOM 3075 O O . ASN B 1 136 ? -8.297 -11.477 1.832 1 91.12 136 ASN B O 1
ATOM 3079 N N . LYS B 1 137 ? -6.406 -10.453 2.193 1 88.81 137 LYS B N 1
ATOM 3080 C CA . LYS B 1 137 ? -6.855 -9.836 3.439 1 88.81 137 LYS B CA 1
ATOM 3081 C C . LYS B 1 137 ? -7.984 -8.844 3.186 1 88.81 137 LYS B C 1
ATOM 3083 O O . LYS B 1 137 ? -8.953 -8.789 3.947 1 88.81 137 LYS B O 1
ATOM 3088 N N . ASN B 1 138 ? -7.883 -8.164 2.035 1 85.94 138 ASN B N 1
ATOM 3089 C CA . ASN B 1 138 ? -8.789 -7.035 1.855 1 85.94 138 ASN B CA 1
ATOM 3090 C C . ASN B 1 138 ? -9.758 -7.273 0.699 1 85.94 138 ASN B C 1
ATOM 3092 O O . ASN B 1 138 ? -10.75 -6.559 0.56 1 85.94 138 ASN B O 1
ATOM 3096 N N . GLY B 1 139 ? -9.492 -8.328 -0.002 1 88.69 139 GLY B N 1
ATOM 3097 C CA . GLY B 1 139 ? -10.234 -8.492 -1.24 1 88.69 139 GLY B CA 1
ATOM 3098 C C . GLY B 1 139 ? -11.562 -9.195 -1.048 1 88.69 139 GLY B C 1
ATOM 3099 O O . GLY B 1 139 ? -11.758 -9.914 -0.067 1 88.69 139 GLY B O 1
ATOM 3100 N N . TYR B 1 140 ? -12.461 -8.938 -2.051 1 89.56 140 TYR B N 1
ATOM 3101 C CA . TYR B 1 140 ? -13.766 -9.57 -2.16 1 89.56 140 TYR B CA 1
ATOM 3102 C C . TYR B 1 140 ? -13.977 -10.148 -3.557 1 89.56 140 TYR B C 1
ATOM 3104 O O . TYR B 1 140 ? -13.375 -9.68 -4.523 1 89.56 140 TYR B O 1
ATOM 3112 N N . ILE B 1 141 ? -14.758 -11.133 -3.564 1 89.81 141 ILE B N 1
ATOM 3113 C CA . ILE B 1 141 ? -15.258 -11.555 -4.867 1 89.81 141 ILE B CA 1
ATOM 3114 C C . ILE B 1 141 ? -16.781 -11.43 -4.906 1 89.81 141 ILE B C 1
ATOM 3116 O O . ILE B 1 141 ? -17.453 -11.602 -3.887 1 89.81 141 ILE B 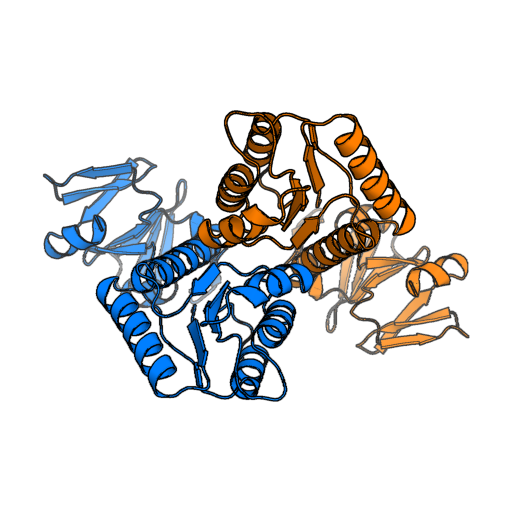O 1
ATOM 3120 N N . SER B 1 142 ? -17.281 -11.039 -6.055 1 89.12 142 SER B N 1
ATOM 3121 C CA . SER B 1 142 ? -18.719 -10.898 -6.258 1 89.12 142 SER B CA 1
ATOM 3122 C C . SER B 1 142 ? -19.266 -12.023 -7.133 1 89.12 142 SER B C 1
ATOM 3124 O O . SER B 1 142 ? -18.734 -12.289 -8.211 1 89.12 142 SER B O 1
ATOM 3126 N N . ILE B 1 143 ? -20.281 -12.641 -6.57 1 88.19 143 ILE B N 1
ATOM 3127 C CA . ILE B 1 143 ? -20.938 -13.711 -7.309 1 88.19 143 ILE B CA 1
ATOM 3128 C C . ILE B 1 143 ? -22.391 -13.336 -7.586 1 88.19 143 ILE B C 1
ATOM 3130 O O . ILE B 1 143 ? -23.109 -12.93 -6.676 1 88.19 143 ILE B O 1
ATOM 3134 N N . LYS B 1 144 ? -22.688 -13.414 -8.883 1 83.81 144 LYS B N 1
ATOM 3135 C CA . LYS B 1 144 ? -24.078 -13.156 -9.281 1 83.81 144 LYS B CA 1
ATOM 3136 C C . LYS B 1 144 ? -24.891 -14.445 -9.281 1 83.81 144 LYS B C 1
ATOM 3138 O O . LYS B 1 144 ? -24.484 -15.438 -9.883 1 83.81 144 LYS B O 1
ATOM 3143 N N . ASP B 1 145 ? -25.781 -14.32 -8.375 1 75.06 145 ASP B N 1
ATOM 3144 C CA . ASP B 1 145 ? -26.766 -15.398 -8.359 1 75.06 145 ASP B CA 1
ATOM 3145 C C . ASP B 1 145 ? -28.125 -14.914 -8.859 1 75.06 145 ASP B C 1
ATOM 3147 O O . ASP B 1 145 ? -28.375 -13.703 -8.938 1 75.06 145 ASP B O 1
ATOM 3151 N N . GLU B 1 146 ? -29.016 -15.797 -9.586 1 71.06 146 GLU B N 1
ATOM 3152 C CA . GLU B 1 146 ? -30.281 -15.484 -10.227 1 71.06 146 GLU B CA 1
ATOM 3153 C C . GLU B 1 146 ? -30.984 -14.312 -9.539 1 71.06 146 GLU B C 1
ATOM 3155 O O . GLU B 1 146 ? -31.469 -13.398 -10.203 1 71.06 146 GLU B O 1
ATOM 3160 N N . SER B 1 147 ? -30.922 -14.234 -8.234 1 71.62 147 SER B N 1
ATOM 3161 C CA . SER B 1 147 ? -31.734 -13.211 -7.586 1 71.62 147 SER B CA 1
ATOM 3162 C C . SER B 1 147 ? -30.875 -12.281 -6.738 1 71.62 147 SER B C 1
ATOM 3164 O O . SER B 1 147 ? -31.359 -11.281 -6.207 1 71.62 147 SER B O 1
ATOM 3166 N N . ARG B 1 148 ? -29.688 -12.648 -6.645 1 72 148 ARG B N 1
ATOM 3167 C CA . ARG B 1 148 ? -28.938 -11.805 -5.719 1 72 148 ARG B CA 1
ATOM 3168 C C . ARG B 1 148 ? -27.453 -11.766 -6.094 1 72 148 ARG B C 1
ATOM 3170 O O . ARG B 1 148 ? -26.969 -12.609 -6.855 1 72 148 ARG B O 1
ATOM 3177 N N . ILE B 1 149 ? -26.75 -10.68 -5.688 1 84.69 149 ILE B N 1
ATOM 3178 C CA . ILE B 1 149 ? -25.297 -10.562 -5.75 1 84.69 149 ILE B CA 1
ATOM 3179 C C . ILE B 1 149 ? -24.703 -10.805 -4.367 1 84.69 149 ILE B C 1
ATOM 3181 O O . ILE B 1 149 ? -25.109 -10.172 -3.389 1 84.69 149 ILE B O 1
ATOM 3185 N N . ILE B 1 150 ? -23.812 -11.805 -4.438 1 82.75 150 ILE B N 1
ATOM 3186 C CA . ILE B 1 150 ? -23.188 -12.148 -3.168 1 82.75 150 ILE B CA 1
ATOM 3187 C C . ILE B 1 150 ? -21.734 -11.656 -3.162 1 82.75 150 ILE B C 1
ATOM 3189 O O . ILE B 1 150 ? -20.953 -11.984 -4.066 1 82.75 150 ILE B O 1
ATOM 3193 N N . ASN B 1 151 ? -21.438 -10.828 -2.148 1 88.81 151 ASN B N 1
ATOM 3194 C CA . ASN B 1 151 ? -20.047 -10.422 -1.936 1 88.81 151 ASN B CA 1
ATOM 3195 C C . ASN B 1 151 ? -19.375 -11.242 -0.837 1 88.81 151 ASN B C 1
ATOM 3197 O O . ASN B 1 151 ? -19.906 -11.328 0.278 1 88.81 151 ASN B O 1
ATOM 3201 N N . ILE B 1 152 ? -18.281 -11.852 -1.241 1 90.12 152 ILE B N 1
ATOM 3202 C CA . ILE B 1 152 ? -17.594 -12.75 -0.318 1 90.12 152 ILE B CA 1
ATOM 3203 C C . ILE B 1 152 ? -16.203 -12.211 -0.01 1 90.12 152 ILE B C 1
ATOM 3205 O O . ILE B 1 152 ? -15.406 -11.992 -0.92 1 90.12 152 ILE B O 1
ATOM 3209 N N . LYS B 1 153 ? -15.93 -12.016 1.303 1 92.19 153 LYS B N 1
ATOM 3210 C CA . LYS B 1 153 ? -14.586 -11.625 1.723 1 92.19 153 LYS B CA 1
ATOM 3211 C C . LYS B 1 153 ? -13.625 -12.812 1.635 1 92.19 153 LYS B C 1
ATOM 3213 O O . LYS B 1 153 ? -13.844 -13.844 2.266 1 92.19 153 LYS B O 1
ATOM 3218 N N . LEU B 1 154 ? -12.547 -12.656 0.927 1 95.19 154 LEU B N 1
ATOM 3219 C CA . LEU B 1 154 ? -11.625 -13.758 0.664 1 95.19 154 LEU B CA 1
ATOM 3220 C C . LEU B 1 154 ? -11.023 -14.289 1.962 1 95.19 154 LEU B C 1
ATOM 3222 O O . LEU B 1 154 ? -10.961 -15.5 2.17 1 95.19 154 LEU B O 1
ATOM 3226 N N . PHE B 1 155 ? -10.758 -13.43 2.797 1 94.5 155 PHE B N 1
ATOM 3227 C CA . PHE B 1 155 ? -10.094 -13.773 4.047 1 94.5 155 PHE B CA 1
ATOM 3228 C C . PHE B 1 155 ? -10.977 -14.672 4.902 1 94.5 155 PHE B C 1
ATOM 3230 O O . PHE B 1 155 ? -10.477 -15.477 5.691 1 94.5 155 PHE B O 1
ATOM 3237 N N . ASP B 1 156 ? -12.203 -14.594 4.715 1 95.31 156 ASP B N 1
ATOM 3238 C CA . ASP B 1 156 ? -13.133 -15.312 5.582 1 95.31 156 ASP B CA 1
ATOM 3239 C C . ASP B 1 156 ? -13.367 -16.734 5.082 1 95.31 156 ASP B C 1
ATOM 3241 O O . ASP B 1 156 ? -13.906 -17.578 5.809 1 95.31 156 ASP B O 1
ATOM 3245 N N . ILE B 1 157 ? -12.969 -17.031 3.941 1 97 157 ILE B N 1
ATOM 3246 C CA . ILE B 1 157 ? -13.219 -18.328 3.336 1 97 157 ILE B CA 1
ATOM 3247 C C . ILE B 1 157 ? -12.242 -19.359 3.902 1 97 157 ILE B C 1
ATOM 3249 O O . ILE B 1 157 ? -11.023 -19.156 3.854 1 97 157 ILE B O 1
ATOM 3253 N N . LEU B 1 158 ? -12.797 -20.453 4.414 1 97.88 158 LEU B N 1
ATOM 3254 C CA . LEU B 1 158 ? -11.953 -21.578 4.812 1 97.88 158 LEU B CA 1
ATOM 3255 C C . LEU B 1 158 ? -11.688 -22.5 3.627 1 97.88 158 LEU B C 1
ATOM 3257 O O . LEU B 1 158 ? -10.539 -22.844 3.348 1 97.88 158 LEU B O 1
ATOM 3261 N N . PHE B 1 159 ? -12.773 -22.906 3.031 1 98.38 159 PHE B N 1
ATOM 3262 C CA . PHE B 1 159 ? -12.703 -23.75 1.848 1 98.38 159 PHE B CA 1
ATOM 3263 C C . PHE B 1 159 ? -14.016 -23.703 1.075 1 98.38 159 PHE B C 1
ATOM 3265 O O . PHE B 1 159 ? -15 -23.141 1.546 1 98.38 159 PHE B O 1
ATOM 3272 N N . ILE B 1 160 ? -13.953 -24.203 -0.133 1 98.38 160 ILE B N 1
ATOM 3273 C CA . ILE B 1 160 ? -15.102 -24.312 -1.024 1 98.38 160 ILE B CA 1
ATOM 3274 C C . ILE B 1 160 ? -15.266 -25.75 -1.496 1 98.38 160 ILE B C 1
ATOM 3276 O O . ILE B 1 160 ? -14.281 -26.422 -1.832 1 98.38 160 ILE B O 1
ATOM 3280 N N . GLU B 1 161 ? -16.547 -26.203 -1.51 1 98.31 161 GLU B N 1
ATOM 3281 C CA . GLU B 1 161 ? -16.766 -27.594 -1.899 1 98.31 161 GLU B CA 1
ATOM 3282 C C . GLU B 1 161 ? -17.938 -27.719 -2.863 1 98.31 161 GLU B C 1
ATOM 3284 O O . GLU B 1 161 ? -18.859 -26.891 -2.838 1 98.31 161 GLU B O 1
ATOM 3289 N N . THR B 1 162 ? -17.875 -28.75 -3.689 1 97.56 162 THR B N 1
ATOM 3290 C CA . THR B 1 162 ? -19.047 -29.094 -4.488 1 97.56 162 THR B CA 1
ATOM 3291 C C . THR B 1 162 ? -20.156 -29.656 -3.602 1 97.56 162 THR B C 1
ATOM 3293 O O . THR B 1 162 ? -19.875 -30.328 -2.6 1 97.56 162 THR B O 1
ATOM 3296 N N . THR B 1 163 ? -21.359 -29.328 -3.971 1 95.88 163 THR B N 1
ATOM 3297 C CA . THR B 1 163 ? -22.5 -29.875 -3.236 1 95.88 163 THR B CA 1
ATOM 3298 C C . THR B 1 163 ? -23.078 -31.094 -3.947 1 95.88 163 THR B C 1
ATOM 3300 O O . THR B 1 163 ? -22.594 -31.484 -5.016 1 95.88 163 THR B O 1
ATOM 3303 N N . VAL B 1 164 ? -24.109 -31.641 -3.293 1 94.31 164 VAL B N 1
ATOM 3304 C CA . VAL B 1 164 ? -24.797 -32.781 -3.883 1 94.31 164 VAL B CA 1
ATOM 3305 C C . VAL B 1 164 ? -25.672 -32.312 -5.043 1 94.31 164 VAL B C 1
ATOM 3307 O O . VAL B 1 164 ? -26.031 -33.125 -5.918 1 94.31 164 VAL B O 1
ATOM 3310 N N . VAL B 1 165 ? -26.078 -31.078 -4.938 1 94.06 165 VAL B N 1
ATOM 3311 C CA . VAL B 1 165 ? -26.859 -30.516 -6.031 1 94.06 165 VAL B CA 1
ATOM 3312 C C . VAL B 1 165 ? -25.938 -30.125 -7.188 1 94.06 165 VAL B C 1
ATOM 3314 O O . VAL B 1 165 ? -24.938 -29.438 -6.984 1 94.06 165 VAL B O 1
ATOM 3317 N N . ALA B 1 166 ? -26.328 -30.562 -8.359 1 92.44 166 ALA B N 1
ATOM 3318 C CA . ALA B 1 166 ? -25.5 -30.312 -9.539 1 92.44 166 ALA B CA 1
ATOM 3319 C C . ALA B 1 166 ? -25.281 -28.812 -9.766 1 92.44 166 ALA B C 1
ATOM 3321 O O . ALA B 1 166 ? -26.219 -28.031 -9.656 1 92.44 166 ALA B O 1
ATOM 3322 N N . HIS B 1 167 ? -24.078 -28.484 -10.047 1 94.25 167 HIS B N 1
ATOM 3323 C CA . HIS B 1 167 ? -23.688 -27.141 -10.43 1 94.25 167 HIS B CA 1
ATOM 3324 C C . HIS B 1 167 ? -23.859 -26.156 -9.266 1 94.25 167 HIS B C 1
ATOM 3326 O O . HIS B 1 167 ? -24.172 -24.984 -9.477 1 94.25 167 HIS B O 1
ATOM 3332 N N . LYS B 1 168 ? -23.781 -26.719 -8.125 1 95.5 168 LYS B N 1
ATOM 3333 C CA . LYS B 1 168 ? -23.828 -25.891 -6.93 1 95.5 168 LYS B CA 1
ATOM 3334 C C . LYS B 1 168 ? -22.578 -26.094 -6.066 1 95.5 168 LYS B C 1
ATOM 3336 O O . LYS B 1 168 ? -22.125 -27.219 -5.898 1 95.5 168 LYS B O 1
ATOM 3341 N N . ILE B 1 169 ? -22.094 -25 -5.559 1 97 169 ILE B N 1
ATOM 3342 C CA . ILE B 1 169 ? -20.938 -25.094 -4.66 1 97 169 ILE B CA 1
ATOM 3343 C C . ILE B 1 169 ? -21.25 -24.375 -3.346 1 97 169 ILE B C 1
ATOM 3345 O O . ILE B 1 169 ? -22.156 -23.531 -3.291 1 97 169 ILE B O 1
ATOM 3349 N N . CYS B 1 170 ? -20.5 -24.812 -2.322 1 97.75 170 CYS B N 1
ATOM 3350 C CA . CYS B 1 170 ? -20.719 -24.297 -0.979 1 97.75 170 CYS B CA 1
ATOM 3351 C C . CYS B 1 170 ? -19.438 -23.656 -0.432 1 97.75 170 CYS B C 1
ATOM 3353 O O . CYS B 1 170 ? -18.375 -24.266 -0.446 1 97.75 170 CYS B O 1
ATOM 3355 N N . VAL B 1 171 ? -19.578 -22.422 0.032 1 97.62 171 VAL B N 1
ATOM 3356 C CA . VAL B 1 171 ? -18.469 -21.703 0.667 1 97.62 171 VAL B CA 1
ATOM 3357 C C . VAL B 1 171 ? -18.547 -21.875 2.184 1 97.62 171 VAL B C 1
ATOM 3359 O O . VAL B 1 171 ? -19.609 -21.672 2.779 1 97.62 171 VAL B O 1
ATOM 3362 N N . HIS B 1 172 ? -17.438 -22.266 2.744 1 97.94 172 HIS B N 1
ATOM 3363 C CA . HIS B 1 172 ? -17.359 -22.422 4.191 1 97.94 172 HIS B CA 1
ATOM 3364 C C . HIS B 1 172 ? -16.516 -21.312 4.816 1 97.94 172 HIS B C 1
ATOM 3366 O O . HIS B 1 172 ? -15.359 -21.125 4.449 1 97.94 172 HIS B O 1
ATOM 3372 N N . GLU B 1 173 ? -17.109 -20.609 5.703 1 96.56 173 GLU B N 1
ATOM 3373 C CA . GLU B 1 173 ? -16.422 -19.672 6.586 1 96.56 173 GLU B CA 1
ATOM 3374 C C . GLU B 1 173 ? -16.375 -20.188 8.023 1 96.56 173 GLU B C 1
ATOM 3376 O O . GLU B 1 173 ? -16.719 -21.344 8.273 1 96.56 173 GLU B O 1
ATOM 3381 N N . GLU B 1 174 ? -15.859 -19.469 8.898 1 93.81 174 GLU B N 1
ATOM 3382 C CA . GLU B 1 174 ? -15.672 -19.938 10.266 1 93.81 174 GLU B CA 1
ATOM 3383 C C . GLU B 1 174 ? -17 -20.297 10.914 1 93.81 174 GLU B C 1
ATOM 3385 O O . GLU B 1 174 ? -17.141 -21.375 11.516 1 93.81 174 GLU B O 1
ATOM 3390 N N . ASP B 1 175 ? -17.969 -19.422 10.703 1 90.56 175 ASP B N 1
ATOM 3391 C CA . ASP B 1 175 ? -19.203 -19.625 11.461 1 90.56 175 ASP B CA 1
ATOM 3392 C C . ASP B 1 175 ? -20.406 -19.703 10.531 1 90.56 175 ASP B C 1
ATOM 3394 O O . ASP B 1 175 ? -21.562 -19.688 10.992 1 90.56 175 ASP B O 1
ATOM 3398 N N . ARG B 1 176 ? -20.188 -19.75 9.273 1 91.69 176 ARG B N 1
ATOM 3399 C CA . ARG B 1 176 ? -21.297 -19.828 8.344 1 91.69 176 ARG B CA 1
ATOM 3400 C C . ARG B 1 176 ? -20.906 -20.531 7.051 1 91.69 176 ARG B C 1
ATOM 3402 O O . ARG B 1 176 ? -19.703 -20.672 6.758 1 91.69 176 ARG B O 1
ATOM 3409 N N . ARG B 1 177 ? -21.906 -21.078 6.375 1 94.62 177 ARG B N 1
ATOM 3410 C CA . ARG B 1 177 ? -21.734 -21.609 5.031 1 94.62 177 ARG B CA 1
ATOM 3411 C C . ARG B 1 177 ? -22.906 -21.25 4.141 1 94.62 177 ARG B C 1
ATOM 3413 O O . ARG B 1 177 ? -24.031 -21.062 4.629 1 94.62 177 ARG B O 1
ATOM 3420 N N . PHE B 1 178 ? -22.625 -21.078 2.975 1 93.12 178 PHE B N 1
ATOM 3421 C CA . PHE B 1 178 ? -23.688 -20.781 2.014 1 93.12 178 PHE B CA 1
ATOM 3422 C C . PHE B 1 178 ? -23.328 -21.328 0.638 1 93.12 178 PH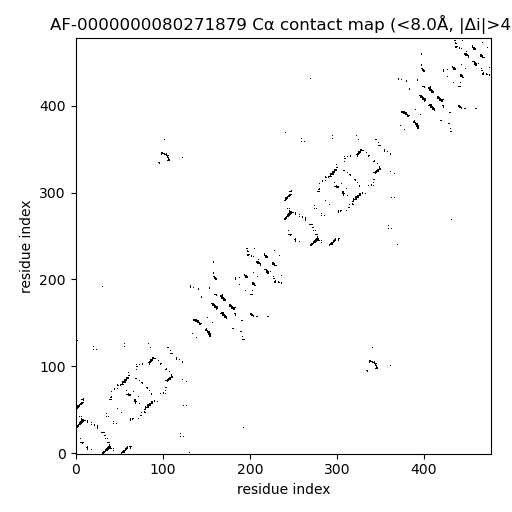E B C 1
ATOM 3424 O O . PHE B 1 178 ? -22.156 -21.516 0.316 1 93.12 178 PHE B O 1
ATOM 3431 N N . ALA B 1 179 ? -24.453 -21.594 -0.106 1 94.69 179 ALA B N 1
ATOM 3432 C CA . ALA B 1 179 ? -24.281 -22.234 -1.408 1 94.69 179 ALA B CA 1
ATOM 3433 C C . ALA B 1 179 ? -24.844 -21.359 -2.525 1 94.69 179 ALA B C 1
ATOM 3435 O O . ALA B 1 179 ? -25.703 -20.516 -2.283 1 94.69 179 ALA B O 1
ATOM 3436 N N . PHE B 1 180 ? -24.281 -21.516 -3.707 1 93.5 180 PHE B N 1
ATOM 3437 C CA . PHE B 1 180 ? -24.766 -20.859 -4.91 1 93.5 180 PHE B CA 1
ATOM 3438 C C . PHE B 1 180 ? -24.406 -21.656 -6.156 1 93.5 180 PHE B C 1
ATOM 3440 O O . PHE B 1 180 ? -23.609 -22.578 -6.09 1 93.5 180 PHE B O 1
ATOM 3447 N N . TYR B 1 181 ? -25.016 -21.344 -7.211 1 94.19 181 TYR B N 1
ATOM 3448 C CA . TYR B 1 181 ? -24.75 -22.047 -8.453 1 94.19 181 TYR B CA 1
ATOM 3449 C C . TYR B 1 181 ? -23.391 -21.641 -9.023 1 94.19 181 TYR B C 1
ATOM 3451 O O . TYR B 1 181 ? -23.062 -20.453 -9.07 1 94.19 181 TYR B O 1
ATOM 3459 N N . GLY B 1 182 ? -22.609 -22.578 -9.359 1 93.81 182 GLY B N 1
ATOM 3460 C CA . GLY B 1 182 ? -21.266 -22.406 -9.906 1 93.81 182 GLY B CA 1
ATOM 3461 C C . GLY B 1 182 ? -20.438 -23.688 -9.867 1 93.81 182 GLY B C 1
ATOM 3462 O O . GLY B 1 182 ? -20.953 -24.75 -9.539 1 93.81 182 GLY B O 1
ATOM 3463 N N . ASN B 1 183 ? -19.234 -23.547 -10.312 1 95.69 183 ASN B N 1
ATOM 3464 C CA . ASN B 1 183 ? -18.297 -24.672 -10.25 1 95.69 183 ASN B CA 1
ATOM 3465 C C . ASN B 1 183 ? -16.938 -24.25 -9.742 1 95.69 183 ASN B C 1
ATOM 3467 O O . ASN B 1 183 ? -16.609 -23.047 -9.734 1 95.69 183 ASN B O 1
ATOM 3471 N N . LEU B 1 184 ? -16.172 -25.234 -9.352 1 97.38 184 LEU B N 1
ATOM 3472 C CA . LEU B 1 184 ? -14.891 -24.969 -8.719 1 97.38 184 LEU B CA 1
ATOM 3473 C C . LEU B 1 184 ? -13.914 -24.359 -9.719 1 97.38 184 LEU B C 1
ATOM 3475 O O . LEU B 1 184 ? -13.078 -23.516 -9.352 1 97.38 184 LEU B O 1
ATOM 3479 N N . LYS B 1 185 ? -14 -24.719 -10.938 1 95.81 185 LYS B N 1
ATOM 3480 C CA . LYS B 1 185 ? -13.102 -24.203 -11.969 1 95.81 185 LYS B CA 1
ATOM 3481 C C . LYS B 1 185 ? -13.281 -22.703 -12.141 1 95.81 185 LYS B C 1
ATOM 3483 O O . LYS B 1 185 ? -12.305 -21.938 -12.102 1 95.81 185 LYS B O 1
ATOM 3488 N N . ASP B 1 186 ? -14.477 -22.266 -12.227 1 95 186 ASP B N 1
ATOM 3489 C CA . ASP B 1 186 ? -14.781 -20.859 -12.469 1 95 186 ASP B CA 1
ATOM 3490 C C . ASP B 1 186 ? -14.461 -20 -11.25 1 95 186 ASP B C 1
ATOM 3492 O O . ASP B 1 186 ? -13.883 -18.922 -11.375 1 95 186 ASP B O 1
ATOM 3496 N N . ILE B 1 187 ? -14.828 -20.484 -10.094 1 95.75 187 ILE B N 1
ATOM 3497 C CA . ILE B 1 187 ? -14.625 -19.656 -8.914 1 95.75 187 ILE B CA 1
ATOM 3498 C C . ILE B 1 187 ? -13.133 -19.531 -8.625 1 95.75 187 ILE B C 1
ATOM 3500 O O . ILE B 1 187 ? -12.672 -18.5 -8.125 1 95.75 187 ILE B O 1
ATOM 3504 N N . LYS B 1 188 ? -12.391 -20.516 -8.93 1 95.75 188 LYS B N 1
ATOM 3505 C CA . LYS B 1 188 ? -10.945 -20.5 -8.711 1 95.75 188 LYS B CA 1
ATOM 3506 C C . LYS B 1 188 ? -10.297 -19.312 -9.406 1 95.75 188 LYS B C 1
ATOM 3508 O O . LYS B 1 188 ? -9.344 -18.734 -8.883 1 95.75 188 LYS B O 1
ATOM 3513 N N . GLU B 1 189 ? -10.797 -18.875 -10.5 1 92.38 189 GLU B N 1
ATOM 3514 C CA . GLU B 1 189 ? -10.242 -17.781 -11.289 1 92.38 189 GLU B CA 1
ATOM 3515 C C . GLU B 1 189 ? -10.383 -16.453 -10.562 1 92.38 189 GLU B C 1
ATOM 3517 O O . GLU B 1 189 ? -9.688 -15.492 -10.875 1 92.38 189 GLU B O 1
ATOM 3522 N N . LYS B 1 190 ? -11.242 -16.453 -9.57 1 92.62 190 LYS B N 1
ATOM 3523 C CA . LYS B 1 190 ? -11.523 -15.211 -8.852 1 92.62 190 LYS B CA 1
ATOM 3524 C C . LYS B 1 190 ? -10.766 -15.164 -7.523 1 92.62 190 LYS B C 1
ATOM 3526 O O . LYS B 1 190 ? -10.766 -14.141 -6.836 1 92.62 190 LYS B O 1
ATOM 3531 N N . LEU B 1 191 ? -10.117 -16.25 -7.23 1 95.19 191 LEU B N 1
ATOM 3532 C CA . LEU B 1 191 ? -9.492 -16.391 -5.922 1 95.19 191 LEU B CA 1
ATOM 3533 C C . LEU B 1 191 ? -8 -16.062 -6 1 95.19 191 LEU B C 1
ATOM 3535 O O . LEU B 1 191 ? -7.398 -16.141 -7.074 1 95.19 191 LEU B O 1
ATOM 3539 N N . THR B 1 192 ? -7.48 -15.688 -4.879 1 94.19 192 THR B N 1
ATOM 3540 C CA . THR B 1 192 ? -6.043 -15.453 -4.797 1 94.19 192 THR B CA 1
ATOM 3541 C C . THR B 1 192 ? -5.281 -16.781 -4.766 1 94.19 192 THR B C 1
ATOM 3543 O O . THR B 1 192 ? -5.867 -17.828 -4.496 1 94.19 192 THR B O 1
ATOM 3546 N N . PRO B 1 193 ? -3.996 -16.734 -4.988 1 92.44 193 PRO B N 1
ATOM 3547 C CA . PRO B 1 193 ? -3.223 -17.969 -5.199 1 92.44 193 PRO B CA 1
ATOM 3548 C C . PRO B 1 193 ? -3.152 -18.844 -3.947 1 92.44 193 PRO B C 1
ATOM 3550 O O . PRO B 1 193 ? -2.801 -20.016 -4.031 1 92.44 193 PRO B O 1
ATOM 3553 N N . ASN B 1 194 ? -3.404 -18.297 -2.846 1 93.38 194 ASN B N 1
ATOM 3554 C CA . ASN B 1 194 ? -3.379 -19.109 -1.634 1 93.38 194 ASN B CA 1
ATOM 3555 C C . ASN B 1 194 ? -4.52 -20.125 -1.614 1 93.38 194 ASN B C 1
ATOM 3557 O O . ASN B 1 194 ? -4.516 -21.047 -0.8 1 93.38 194 ASN B O 1
ATOM 3561 N N . PHE B 1 195 ? -5.48 -19.969 -2.455 1 96.31 195 PHE B N 1
ATOM 3562 C CA . PHE B 1 195 ? -6.516 -20.984 -2.609 1 96.31 195 PHE B CA 1
ATOM 3563 C C . PHE B 1 195 ? -6.043 -22.109 -3.523 1 96.31 195 PHE B C 1
ATOM 3565 O O . PHE B 1 195 ? -5.641 -21.859 -4.664 1 96.31 195 PHE B O 1
ATOM 3572 N N . TYR B 1 196 ? -6.145 -23.328 -2.996 1 95.75 196 TYR B N 1
ATOM 3573 C CA . TYR B 1 196 ? -5.547 -24.469 -3.68 1 95.75 196 TYR B CA 1
ATOM 3574 C C . TYR B 1 196 ? -6.59 -25.531 -3.975 1 95.75 196 TYR B C 1
ATOM 3576 O O . TYR B 1 196 ? -7.297 -25.984 -3.072 1 95.75 196 TYR B O 1
ATOM 3584 N N . ARG B 1 197 ? -6.648 -25.844 -5.289 1 96.56 197 ARG B N 1
ATOM 3585 C CA . ARG B 1 197 ? -7.477 -27 -5.652 1 96.56 197 ARG B CA 1
ATOM 3586 C C . ARG B 1 197 ? -6.848 -28.297 -5.18 1 96.56 197 ARG B C 1
ATOM 3588 O O . ARG B 1 197 ? -6.02 -28.891 -5.879 1 96.56 197 ARG B O 1
ATOM 3595 N N . CYS B 1 198 ? -7.348 -28.844 -4.125 1 96.56 198 CYS B N 1
ATOM 3596 C CA . CYS B 1 198 ? -6.691 -30 -3.5 1 96.56 198 CYS B CA 1
ATOM 3597 C C . CYS B 1 198 ? -7.41 -31.297 -3.842 1 96.56 198 CYS B C 1
ATOM 3599 O O . CYS B 1 198 ? -6.938 -32.375 -3.496 1 96.56 198 CYS B O 1
ATOM 3601 N N . HIS B 1 199 ? -8.523 -31.172 -4.465 1 96.38 199 HIS B N 1
ATOM 3602 C CA . HIS B 1 199 ? -9.414 -32.281 -4.766 1 96.38 199 HIS B CA 1
ATOM 3603 C C . HIS B 1 199 ? -10.406 -31.922 -5.863 1 96.38 199 HIS B C 1
ATOM 3605 O O . HIS B 1 199 ? -10.617 -30.734 -6.148 1 96.38 199 HIS B O 1
ATOM 3611 N N . LYS B 1 200 ? -11.016 -32.906 -6.492 1 95.69 200 LYS B N 1
ATOM 3612 C CA . LYS B 1 200 ? -12.047 -32.656 -7.492 1 95.69 200 LYS B CA 1
ATOM 3613 C C . LYS B 1 200 ? -13.234 -31.906 -6.875 1 95.69 200 LYS B C 1
ATOM 3615 O O . LYS B 1 200 ? -13.938 -31.172 -7.562 1 95.69 200 LYS B O 1
ATOM 3620 N N . SER B 1 201 ? -13.328 -31.984 -5.539 1 97.62 201 SER B N 1
ATOM 3621 C CA . SER B 1 201 ? -14.531 -31.453 -4.902 1 97.62 201 SER B CA 1
ATOM 3622 C C . SER B 1 201 ? -14.188 -30.312 -3.945 1 97.62 201 SER B C 1
ATOM 3624 O O . SER B 1 201 ? -15.078 -29.734 -3.316 1 97.62 201 SER B O 1
ATOM 3626 N N . TYR B 1 202 ? -12.812 -29.938 -3.914 1 98.06 202 TYR B N 1
ATOM 3627 C CA . TYR B 1 202 ? -12.477 -28.984 -2.867 1 98.06 202 TYR B CA 1
ATOM 3628 C C . TYR B 1 202 ? -11.453 -27.969 -3.367 1 98.06 202 TYR B C 1
ATOM 3630 O O . TYR B 1 202 ? -10.523 -28.312 -4.102 1 98.06 202 TYR B O 1
ATOM 3638 N N . ILE B 1 203 ? -11.633 -26.75 -2.951 1 98.25 203 ILE B N 1
ATOM 3639 C CA . ILE B 1 203 ? -10.617 -25.703 -2.916 1 98.25 203 ILE B CA 1
ATOM 3640 C C . ILE B 1 203 ? -10.391 -25.25 -1.476 1 98.25 203 ILE B C 1
ATOM 3642 O O . ILE B 1 203 ? -11.344 -24.906 -0.765 1 98.25 203 ILE B O 1
ATOM 3646 N N . VAL B 1 204 ? -9.102 -25.234 -1.042 1 97.69 204 VAL B N 1
ATOM 3647 C CA . VAL B 1 204 ? -8.828 -24.891 0.351 1 97.69 204 VAL B CA 1
ATOM 3648 C C . VAL B 1 204 ? -8.016 -23.594 0.419 1 97.69 204 VAL B C 1
ATOM 3650 O O . VAL B 1 204 ? -7.164 -23.359 -0.436 1 97.69 204 VAL B O 1
ATOM 3653 N N . ASN B 1 205 ? -8.352 -22.812 1.387 1 96.94 205 ASN B N 1
ATOM 3654 C CA . ASN B 1 205 ? -7.496 -21.703 1.764 1 96.94 205 ASN B CA 1
ATOM 3655 C C . ASN B 1 205 ? -6.285 -22.156 2.572 1 96.94 205 ASN B C 1
ATOM 3657 O O . ASN B 1 205 ? -6.414 -22.5 3.75 1 96.94 205 ASN B O 1
ATOM 3661 N N . LYS B 1 206 ? -5.184 -22.078 2.023 1 95.44 206 LYS B N 1
ATOM 3662 C CA . LYS B 1 206 ? -3.994 -22.641 2.658 1 95.44 206 LYS B CA 1
ATOM 3663 C C . LYS B 1 206 ? -3.66 -21.906 3.951 1 95.44 206 LYS B C 1
ATOM 3665 O O . LYS B 1 206 ? -3.109 -22.5 4.883 1 95.44 206 LYS B O 1
ATOM 3670 N N . ASP B 1 207 ? -4.043 -20.688 4.039 1 94.06 207 ASP B N 1
ATOM 3671 C CA . ASP B 1 207 ? -3.736 -19.859 5.199 1 94.06 207 ASP B CA 1
ATOM 3672 C C . ASP B 1 207 ? -4.594 -20.266 6.398 1 94.06 207 ASP B C 1
ATOM 3674 O O . ASP B 1 207 ? -4.336 -19.828 7.523 1 94.06 207 ASP B O 1
ATOM 3678 N N . LYS B 1 208 ? -5.551 -21.094 6.156 1 95.94 208 LYS B N 1
ATOM 3679 C CA . LYS B 1 208 ? -6.508 -21.453 7.203 1 95.94 208 LYS B CA 1
ATOM 3680 C C . LYS B 1 208 ? -6.414 -22.938 7.559 1 95.94 208 LYS B C 1
ATOM 3682 O O . LYS B 1 208 ? -7.312 -23.469 8.211 1 95.94 208 LYS B O 1
ATOM 3687 N N . ILE B 1 209 ? -5.414 -23.531 7.145 1 95.75 2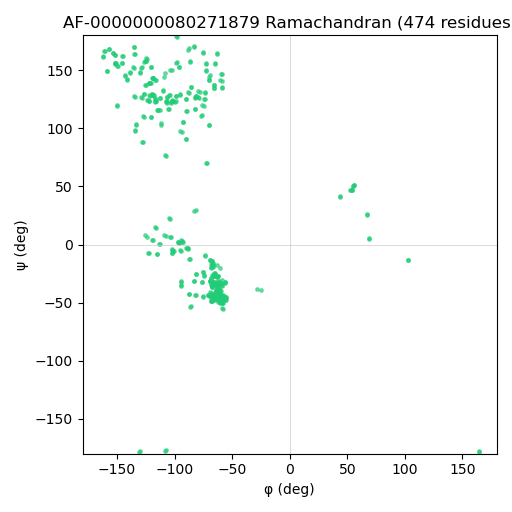09 ILE B N 1
ATOM 3688 C CA . ILE B 1 209 ? -5.207 -24.938 7.434 1 95.75 209 ILE B CA 1
ATOM 3689 C C . ILE B 1 209 ? -4.617 -25.109 8.836 1 95.75 209 ILE B C 1
ATOM 3691 O O . ILE B 1 209 ? -3.621 -24.453 9.172 1 95.75 209 ILE B O 1
ATOM 3695 N N . LYS B 1 210 ? -5.25 -25.906 9.562 1 96 210 LYS B N 1
ATOM 3696 C CA . LYS B 1 210 ? -4.734 -26.234 10.891 1 96 210 LYS B CA 1
ATOM 3697 C C . LYS B 1 210 ? -3.758 -27.406 10.82 1 96 210 LYS B C 1
ATOM 3699 O O . LYS B 1 210 ? -2.699 -27.375 11.453 1 96 210 LYS B O 1
ATOM 3704 N N . GLU B 1 211 ? -4.129 -28.406 10.023 1 95.5 211 GLU B N 1
ATOM 3705 C CA . GLU B 1 211 ? -3.334 -29.625 9.953 1 95.5 211 GLU B CA 1
ATOM 3706 C C . GLU B 1 211 ? -3.609 -30.391 8.664 1 95.5 211 GLU B C 1
ATOM 3708 O O . GLU B 1 211 ? -4.723 -30.344 8.133 1 95.5 211 GLU B O 1
ATOM 3713 N N . VAL B 1 212 ? -2.514 -31.094 8.211 1 95.5 212 VAL B N 1
ATOM 3714 C CA . VAL B 1 212 ? -2.67 -32 7.082 1 95.5 212 VAL B CA 1
ATOM 3715 C C . VAL B 1 212 ? -2.414 -33.438 7.531 1 95.5 212 VAL B C 1
ATOM 3717 O O . VAL B 1 212 ? -1.323 -33.75 8.008 1 95.5 212 VAL B O 1
ATOM 3720 N N . ASP B 1 213 ? -3.396 -34.219 7.453 1 94.69 213 ASP B N 1
ATOM 3721 C CA . ASP B 1 213 ? -3.314 -35.625 7.754 1 94.69 213 ASP B CA 1
ATOM 3722 C C . ASP B 1 213 ? -2.959 -36.438 6.504 1 94.69 213 ASP B C 1
ATOM 3724 O O . ASP B 1 213 ? -3.844 -36.938 5.812 1 94.69 213 ASP B O 1
ATOM 3728 N N . LYS B 1 214 ? -1.694 -36.625 6.32 1 93.75 214 LYS B N 1
ATOM 3729 C CA . LYS B 1 214 ? -1.209 -37.281 5.109 1 93.75 214 LYS B CA 1
ATOM 3730 C C . LYS B 1 214 ? -1.654 -38.75 5.062 1 93.75 214 LYS B C 1
ATOM 3732 O O . LYS B 1 214 ? -1.943 -39.281 3.986 1 93.75 214 LYS B O 1
ATOM 3737 N N . LYS B 1 215 ? -1.702 -39.312 6.184 1 94.44 215 LYS B N 1
ATOM 3738 C CA . LYS B 1 215 ? -2.074 -40.719 6.262 1 94.44 215 LYS B CA 1
ATOM 3739 C C . LYS B 1 215 ? -3.498 -40.938 5.762 1 94.44 215 LYS B C 1
ATOM 3741 O O . LYS B 1 215 ? -3.77 -41.906 5.055 1 94.44 215 LYS B O 1
ATOM 3746 N N . ASN B 1 216 ? -4.379 -40.062 6.082 1 95.75 216 ASN B N 1
ATOM 3747 C CA . ASN B 1 216 ? -5.789 -40.25 5.742 1 95.75 216 ASN B CA 1
ATOM 3748 C C . ASN B 1 216 ? -6.219 -39.312 4.617 1 95.75 216 ASN B C 1
ATOM 3750 O O . ASN B 1 216 ? -7.406 -39.188 4.309 1 95.75 216 ASN B O 1
ATOM 3754 N N . ASN B 1 217 ? -5.266 -38.625 4.055 1 96 217 ASN B N 1
ATOM 3755 C CA . ASN B 1 217 ? -5.523 -37.688 2.947 1 96 217 ASN B CA 1
ATOM 3756 C C . ASN B 1 217 ? -6.586 -36.656 3.311 1 96 217 ASN B C 1
ATOM 3758 O O . ASN B 1 217 ? -7.52 -36.438 2.539 1 96 217 ASN B O 1
ATOM 3762 N N . LYS B 1 218 ? -6.379 -36.031 4.469 1 97 218 LYS B N 1
ATOM 3763 C CA . LYS B 1 218 ? -7.348 -35.062 4.953 1 97 218 LYS B CA 1
ATOM 3764 C C . LYS B 1 218 ? -6.656 -33.75 5.348 1 97 218 LYS B C 1
ATOM 3766 O O . LYS B 1 218 ? -5.492 -33.75 5.75 1 97 218 LYS B O 1
ATOM 3771 N N . ILE B 1 219 ? -7.402 -32.719 5.145 1 97.38 219 ILE B N 1
ATOM 3772 C CA . ILE B 1 219 ? -7.008 -31.375 5.613 1 97.38 219 ILE B CA 1
ATOM 3773 C C . ILE B 1 219 ? -7.957 -30.922 6.723 1 97.38 219 ILE B C 1
ATOM 3775 O O . ILE B 1 219 ? -9.18 -30.984 6.566 1 97.38 219 ILE B O 1
ATOM 3779 N N . ILE B 1 220 ? -7.426 -30.562 7.824 1 97.25 220 ILE B N 1
ATOM 3780 C CA . ILE B 1 220 ? -8.211 -30.031 8.93 1 97.25 220 ILE B CA 1
ATOM 3781 C C . ILE B 1 220 ? -8.07 -28.516 8.984 1 97.25 220 ILE B C 1
ATOM 3783 O O . ILE B 1 220 ? -6.957 -28 9.109 1 97.25 220 ILE B O 1
ATOM 3787 N N . MET B 1 221 ? -9.188 -27.906 8.922 1 97.19 221 MET B N 1
ATOM 3788 C CA . MET B 1 221 ? -9.188 -26.453 8.906 1 97.19 221 MET B CA 1
ATOM 3789 C C . MET B 1 221 ? -9.188 -25.891 10.32 1 97.19 221 MET B C 1
ATOM 3791 O O . MET B 1 221 ? -9.344 -26.641 11.289 1 97.19 221 MET B O 1
ATOM 3795 N N . GLU B 1 222 ? -8.977 -24.656 10.445 1 96 222 GLU B N 1
ATOM 3796 C CA . GLU B 1 222 ? -8.828 -23.984 11.734 1 96 222 GLU B CA 1
ATOM 3797 C C . GLU B 1 222 ? -10.062 -24.172 12.602 1 96 222 GLU B C 1
ATOM 3799 O O . GLU B 1 222 ? -9.961 -24.25 13.828 1 96 222 GLU B O 1
ATOM 3804 N N . ASN B 1 223 ? -11.219 -24.297 11.977 1 94.69 223 ASN B N 1
ATOM 3805 C CA . ASN B 1 223 ? -12.438 -24.453 12.75 1 94.69 223 ASN B CA 1
ATOM 3806 C C . ASN B 1 223 ? -12.75 -25.922 13.031 1 94.69 223 ASN B C 1
ATOM 3808 O O . ASN B 1 223 ? -13.82 -26.234 13.562 1 94.69 223 ASN B O 1
ATOM 3812 N N . GLY B 1 224 ? -11.938 -26.766 12.508 1 94.94 224 GLY B N 1
ATOM 3813 C CA . GLY B 1 224 ? -12.102 -28.188 12.773 1 94.94 224 GLY B CA 1
ATOM 3814 C C . GLY B 1 224 ? -12.742 -28.938 11.625 1 94.94 224 GLY B C 1
ATOM 3815 O O . GLY B 1 224 ? -12.711 -30.172 11.594 1 94.94 224 GLY B O 1
ATOM 3816 N N . GLU B 1 225 ? -13.32 -28.25 10.664 1 96.75 225 GLU B N 1
ATOM 3817 C CA . GLU B 1 225 ? -13.891 -28.922 9.508 1 96.75 225 GLU B CA 1
ATOM 3818 C C . GLU B 1 225 ? -12.812 -29.625 8.688 1 96.75 225 GLU B C 1
ATOM 3820 O O . GLU B 1 225 ? -11.641 -29.25 8.742 1 96.75 225 GLU B O 1
ATOM 3825 N N . GLU B 1 226 ? -13.289 -30.625 7.969 1 97 226 GLU B N 1
ATOM 3826 C CA . GLU B 1 226 ? -12.336 -31.438 7.215 1 97 226 GLU B CA 1
ATOM 3827 C C . GLU B 1 226 ? -12.625 -31.375 5.719 1 97 226 GLU B C 1
ATOM 3829 O O . GLU B 1 226 ? -13.781 -31.297 5.305 1 97 226 GLU B O 1
ATOM 3834 N N . CYS B 1 227 ? -11.508 -31.375 4.953 1 96.38 227 CYS B N 1
ATOM 3835 C CA . CYS B 1 227 ? -11.508 -31.516 3.504 1 96.38 227 CYS B CA 1
ATOM 3836 C C . CYS B 1 227 ? -10.617 -32.688 3.072 1 96.38 227 CYS B C 1
ATOM 3838 O O . CYS B 1 227 ? -9.711 -33.062 3.803 1 96.38 227 CYS B O 1
ATOM 3840 N N . TYR B 1 228 ? -10.953 -33.125 1.884 1 96.31 228 TYR B N 1
ATOM 3841 C CA . TYR B 1 228 ? -10.094 -34.188 1.351 1 96.31 228 TYR B CA 1
ATOM 3842 C C . TYR B 1 228 ? -9.031 -33.594 0.427 1 96.31 228 TYR B C 1
ATOM 3844 O O . TYR B 1 228 ? -9.227 -32.531 -0.155 1 96.31 228 TYR B O 1
ATOM 3852 N N . VAL B 1 229 ? -7.918 -34.344 0.374 1 96.88 229 VAL B N 1
ATOM 3853 C CA . VAL B 1 229 ? -6.863 -34 -0.578 1 96.88 229 VAL B CA 1
ATOM 3854 C C . VAL B 1 229 ? -6.488 -35.25 -1.38 1 96.88 229 VAL B C 1
ATOM 3856 O O . VAL B 1 229 ? -6.246 -36.312 -0.808 1 96.88 229 VAL B O 1
ATOM 3859 N N . SER B 1 230 ? -6.527 -35.125 -2.674 1 94.94 230 SER B N 1
ATOM 3860 C CA . SER B 1 230 ? -6.148 -36.219 -3.535 1 94.94 230 SER B CA 1
ATOM 3861 C C . SER B 1 230 ? -4.637 -36.438 -3.527 1 94.94 230 SER B C 1
ATOM 3863 O O . SER B 1 230 ? -3.873 -35.5 -3.307 1 94.94 230 SER B O 1
ATOM 3865 N N . PHE B 1 231 ? -4.223 -37.594 -3.816 1 92.12 231 PHE B N 1
ATOM 3866 C CA . PHE B 1 231 ? -2.816 -38 -3.828 1 92.12 231 PHE B CA 1
ATOM 3867 C C . PHE B 1 231 ? -2.02 -37.125 -4.781 1 92.12 231 PHE B C 1
ATOM 3869 O O . PHE B 1 231 ? -0.943 -36.625 -4.43 1 92.12 231 PHE B O 1
ATOM 3876 N N . ARG B 1 232 ? -2.582 -36.906 -5.891 1 91.62 232 ARG B N 1
ATOM 3877 C CA . ARG B 1 232 ? -1.892 -36.156 -6.93 1 91.62 232 ARG B CA 1
ATOM 3878 C C . ARG B 1 232 ? -1.716 -34.688 -6.512 1 91.62 232 ARG B C 1
ATOM 3880 O O . ARG B 1 232 ? -0.832 -34 -7.02 1 91.62 232 ARG B O 1
ATOM 3887 N N . TYR B 1 233 ? -2.502 -34.25 -5.582 1 91.75 233 TYR B N 1
ATOM 3888 C CA . TYR B 1 233 ? -2.508 -32.844 -5.23 1 91.75 233 TYR B CA 1
ATOM 3889 C C . TYR B 1 233 ? -1.729 -32.594 -3.947 1 91.75 233 TYR B C 1
ATOM 3891 O O . TYR B 1 233 ? -1.517 -31.438 -3.555 1 91.75 233 TYR B O 1
ATOM 3899 N N . MET B 1 234 ? -1.288 -33.625 -3.352 1 91.38 234 MET B N 1
ATOM 3900 C CA . MET B 1 234 ? -0.639 -33.5 -2.049 1 91.38 234 MET B CA 1
ATOM 3901 C C . MET B 1 234 ? 0.647 -32.688 -2.15 1 91.38 234 MET B C 1
ATOM 3903 O O . MET B 1 234 ? 0.914 -31.844 -1.306 1 91.38 234 MET B O 1
ATOM 3907 N N . LYS B 1 235 ? 1.348 -32.875 -3.135 1 87.25 235 LYS B N 1
ATOM 3908 C CA . LYS B 1 235 ? 2.629 -32.188 -3.289 1 87.25 235 LYS B CA 1
ATOM 3909 C C . LYS B 1 235 ? 2.439 -30.672 -3.398 1 87.25 235 LYS B C 1
ATOM 3911 O O . LYS B 1 235 ? 3.156 -29.906 -2.754 1 87.25 235 LYS B O 1
ATOM 3916 N N . GLY B 1 236 ? 1.495 -30.281 -4.152 1 88.12 236 GLY B N 1
ATOM 3917 C CA . GLY B 1 236 ? 1.23 -28.859 -4.344 1 88.12 236 GLY B CA 1
ATOM 3918 C C . GLY B 1 236 ? 0.696 -28.188 -3.1 1 88.12 236 GLY B C 1
ATOM 3919 O O . GLY B 1 236 ? 0.904 -26.984 -2.904 1 88.12 236 GLY B O 1
ATOM 3920 N N . LEU B 1 237 ? 0.018 -28.953 -2.303 1 90.44 237 LEU B N 1
ATOM 3921 C CA . LEU B 1 237 ? -0.531 -28.422 -1.063 1 90.44 237 LEU B CA 1
ATOM 3922 C C . LEU B 1 237 ? 0.584 -28.062 -0.086 1 90.44 237 LEU B C 1
ATOM 3924 O O . LEU B 1 237 ? 0.501 -27.047 0.613 1 90.44 237 LEU B O 1
ATOM 3928 N N . LEU B 1 238 ? 1.563 -28.891 -0.181 1 81.88 238 LEU B N 1
ATOM 3929 C CA . LEU B 1 238 ? 2.639 -28.766 0.797 1 81.88 238 LEU B CA 1
ATOM 3930 C C . LEU B 1 238 ? 3.699 -27.781 0.308 1 81.88 238 LEU B C 1
ATOM 3932 O O . LEU B 1 238 ? 4.637 -27.453 1.041 1 81.88 238 LEU B O 1
ATOM 3936 N N . ALA B 1 239 ? 3.414 -27.375 -0.871 1 72 239 ALA B N 1
ATOM 3937 C CA . ALA B 1 239 ? 4.375 -26.422 -1.429 1 72 239 ALA B CA 1
ATOM 3938 C C . ALA B 1 239 ? 4.074 -25 -0.967 1 72 239 ALA B C 1
ATOM 3940 O O . ALA B 1 239 ? 2.924 -24.656 -0.684 1 72 239 ALA B O 1
#

Solvent-accessible surface area (backbone atoms only — not comparable to full-atom values): 26014 Å² total; per-residue (Å²): 129,56,34,32,36,38,37,30,48,51,66,67,61,36,51,52,50,49,50,54,50,51,48,47,31,60,75,67,67,46,91,54,49,76,76,43,80,38,52,48,69,65,59,53,52,51,46,50,71,73,38,90,64,54,35,36,35,41,29,22,43,80,31,92,57,97,56,42,26,58,58,49,42,32,53,45,32,74,76,31,79,75,36,42,35,27,38,45,27,83,58,70,89,54,55,64,53,39,28,77,59,48,34,28,36,33,31,69,43,48,61,89,42,92,58,34,68,60,51,54,51,50,49,52,52,50,50,52,51,53,52,45,51,49,46,32,68,72,30,68,40,78,43,79,44,103,86,44,76,44,76,42,55,47,60,52,45,41,33,35,31,60,50,93,52,84,58,24,29,31,43,30,37,86,89,49,70,52,70,48,75,43,51,71,74,66,53,53,76,71,50,56,84,59,50,38,74,28,32,100,50,30,34,37,27,61,90,39,55,63,44,74,39,73,91,76,33,32,34,29,30,70,80,62,52,75,44,61,38,39,78,90,30,47,64,67,68,75,95,130,56,34,31,35,37,37,32,48,51,65,69,61,35,51,52,50,50,50,53,50,51,48,49,31,58,75,68,66,45,92,57,49,78,75,44,78,37,51,47,66,67,57,53,53,50,46,49,73,74,39,92,64,55,36,37,36,41,30,21,44,78,32,91,58,98,55,42,26,57,58,49,40,33,54,44,32,74,77,30,80,75,36,43,35,28,39,46,28,82,59,71,87,55,54,64,52,38,26,77,59,47,36,28,38,33,32,68,44,49,60,89,43,93,56,34,67,59,51,56,50,50,49,52,52,50,50,53,51,53,52,47,51,49,45,32,67,73,31,69,42,79,41,79,45,103,87,46,75,45,78,41,54,47,60,53,45,40,35,36,31,59,51,92,53,83,60,24,27,33,43,31,36,85,88,49,70,51,70,48,75,44,51,72,74,65,52,52,75,70,50,53,84,58,51,37,74,28,33,101,50,30,35,37,25,59,89,39,52,63,44,73,40,74,91,75,32,32,34,30,31,70,81,64,52,75,43,62,39,38,79,88,30,46,63,66,67,74,96